Protein 3EDP (pdb70)

Secondary structure (DSSP, 8-state):
---HHHHHHHHHHHHHHTTSS-----HHHHHHHTT--HHHHHHHHHHHHHTTSEEEETTTEEEEPP---HHHHH-------SEEEEEEEEEE-HHHHHHHH--TTSEEEEEEEEEEETTEEEEEEEEEEGGGSTT--GGG---S-HHHHHTTSSS---EEEEEEEEEE--HHHHH----TT-EEEEEEEEEE-S----EEEEEEEE---SSEEEEE-/--HHHHHHHHHHHHHHTTSS-----HHHHHHHTT--HHHHHHHHHHHHHTTSEEEETTTEEEEPP---HHHHH------EEEEEEEEEE-HHHHHHHH--TTSEEEEEEEEEEETTEEEEEEEEEEGGGSTT--GGG---S-HHHHHTTSSS---EEEEEEEEEE--HHHHH----TT-EEEEEEEEEE-S----EEEEEEEE---SSEEEEE-

Sequence (431 aa):
KKPLFEVIASKIKDSINRDEYKTGPNETALQEIYSSSRTTIRRAVDLLVEEGLVVRKNGVGLYVQPKLTAQNILETGVKNLKKDIKDFYIRKAGKFYAEIFGKENELVYSIKFVQKSEHGATLDRLILPLGLYPDLQAKDFQIINIIELVNSGKYKLFEELEEQELQLILAGNEQIKNHLNENDPVFKLSSVFYAENDPIAIQYHYEDAESTKYVVDFNKPLFEVIASKIKDSINRDEYKTGPNETALQEIYSSSRTTIRRAVDLLVEEGLVVRKNGVGLYVQPKLTAQNILETGVLKKDIKDFYIRKAGKFYAEIFGKENELVYSIKFVQKSEHGATLDRLILPLGLYPDLQAKDFQIINIIELVNSGKYKLFELEQELQLILAGNEQIKNHLNENDPVFKLSSVFYAENDPIAIQYHYEDAESTKYVVDFN

Solvent-accessible surface area: 23423 Å² total

Nearest PDB structures (foldseek):
  3edp-assembly1_A  TM=1.002E+00  e=1.126E-38  Listeria innocua
  3edp-assembly1_B  TM=9.928E-01  e=7.568E-37  Listeria innocua
  2ra5-assembly1_A-2  TM=8.467E-01  e=2.515E-05  Streptomyces coelicolor A3(2)
  2nwi-assembly3_F  TM=6.248E-01  e=8.888E-04  Archaeoglobus fulgidus
  3ihu-assembly2_B  TM=7.494E-01  e=4.459E-02  Cupriavidus pinatubonensis JMP134

CATH classification: 1.10.10.10 (+1 more: 3.40.1410.10)

Structure (mmCIF, N/CA/C/O backbone):
data_3EDP
#
_entry.id   3EDP
#
_cell.length_a   50.345
_cell.length_b   66.620
_cell.length_c   100.751
_cell.angle_alpha   90.00
_cell.angle_beta   95.03
_cell.angle_gamma   90.00
#
_symmetry.space_group_name_H-M   'P 1 21 1'
#
loop_
_entity.id
_entity.type
_entity.pdbx_description
1 polymer 'Lin2111 protein'
2 non-polymer GLYCEROL
3 water water
#
loop_
_atom_site.group_PDB
_atom_site.id
_atom_site.type_symbol
_atom_site.label_atom_id
_atom_site.label_alt_id
_atom_site.label_comp_id
_atom_site.label_asym_id
_atom_site.label_entity_id
_atom_site.label_seq_id
_atom_site.pdbx_PDB_ins_code
_atom_site.Cartn_x
_atom_site.Cartn_y
_atom_site.Cartn_z
_atom_site.occupancy
_atom_site.B_iso_or_equiv
_atom_site.auth_seq_id
_atom_site.auth_comp_id
_atom_site.auth_asym_id
_atom_site.auth_atom_id
_atom_site.pdbx_PDB_model_num
ATOM 1 N N . LYS A 1 7 ? 44.735 30.902 -31.484 1.00 89.18 4 LYS A N 1
ATOM 2 C CA . LYS A 1 7 ? 44.593 29.551 -30.952 1.00 89.84 4 LYS A CA 1
ATOM 3 C C . LYS A 1 7 ? 43.943 29.564 -29.573 1.00 86.02 4 LYS A C 1
ATOM 4 O O . LYS A 1 7 ? 43.035 30.353 -29.306 1.00 89.98 4 LYS A O 1
ATOM 10 N N . LYS A 1 8 ? 44.406 28.669 -28.709 1.00 74.01 5 LYS A N 1
ATOM 11 C CA . LYS A 1 8 ? 44.034 28.684 -27.301 1.00 63.66 5 LYS A CA 1
ATOM 12 C C . LYS A 1 8 ? 44.723 29.894 -26.670 1.00 49.47 5 LYS A C 1
ATOM 13 O O . LYS A 1 8 ? 45.927 30.071 -26.832 1.00 38.88 5 LYS A O 1
ATOM 19 N N . PRO A 1 9 ? 43.962 30.753 -25.978 1.00 43.26 6 PRO A N 1
ATOM 20 C CA . PRO A 1 9 ? 44.589 31.944 -25.386 1.00 42.08 6 PRO A CA 1
ATOM 21 C C . PRO A 1 9 ? 45.669 31.578 -24.354 1.00 31.92 6 PRO A C 1
ATOM 22 O O . PRO A 1 9 ? 45.628 30.506 -23.748 1.00 37.62 6 PRO A O 1
ATOM 26 N N . LEU A 1 10 ? 46.625 32.479 -24.161 1.00 30.61 7 LEU A N 1
ATOM 27 C CA . LEU A 1 10 ? 47.794 32.206 -23.331 1.00 33.33 7 LEU A CA 1
ATOM 28 C C . LEU A 1 10 ? 47.476 31.867 -21.864 1.00 28.06 7 LEU A C 1
ATOM 29 O O . LEU A 1 10 ? 48.091 30.976 -21.278 1.00 30.45 7 LEU A O 1
ATOM 34 N N . PHE A 1 11 ? 46.524 32.568 -21.262 1.00 25.27 8 PHE A N 1
ATOM 35 C CA . PHE A 1 11 ? 46.189 32.247 -19.875 1.00 28.16 8 PHE A CA 1
ATOM 36 C C . PHE A 1 11 ? 45.712 30.796 -19.741 1.00 28.92 8 PHE A C 1
ATOM 37 O O . PHE A 1 11 ? 46.007 30.126 -18.749 1.00 29.48 8 PHE A O 1
ATOM 45 N N . GLU A 1 12 ? 45.003 30.301 -20.752 1.00 28.04 9 GLU A N 1
ATOM 46 C CA . GLU A 1 12 ? 44.537 28.914 -20.721 1.00 34.15 9 GLU A CA 1
ATOM 47 C C . GLU A 1 12 ? 45.694 27.937 -20.900 1.00 31.73 9 GLU A C 1
ATOM 48 O O . GLU A 1 12 ? 45.718 26.876 -20.274 1.00 37.43 9 GLU A O 1
ATOM 54 N N . VAL A 1 13 ? 46.646 28.291 -21.760 1.00 32.37 10 VAL A N 1
ATOM 55 C CA . VAL A 1 13 ? 47.833 27.457 -21.938 1.00 31.76 10 VAL A CA 1
ATOM 56 C C . VAL A 1 13 ? 48.578 27.350 -20.611 1.00 32.49 10 VAL A C 1
ATOM 57 O O . VAL A 1 13 ? 48.960 26.258 -20.180 1.00 36.04 10 VAL A O 1
ATOM 61 N N . ILE A 1 14 ? 48.751 28.490 -19.947 1.00 30.44 11 ILE A N 1
ATOM 62 C CA . ILE A 1 14 ? 49.445 28.523 -18.664 1.00 25.23 11 ILE A CA 1
ATOM 63 C C . ILE A 1 14 ? 48.673 27.800 -17.551 1.00 31.38 11 ILE A C 1
ATOM 64 O O . ILE A 1 14 ? 49.266 27.070 -16.763 1.00 28.71 11 ILE A O 1
ATOM 69 N N . ALA A 1 15 ? 47.354 27.971 -17.504 1.00 30.10 12 ALA A N 1
ATOM 70 C CA . ALA A 1 15 ? 46.546 27.220 -16.535 1.00 29.50 12 ALA A CA 1
ATOM 71 C C . ALA A 1 15 ? 46.740 25.706 -16.700 1.00 30.27 12 ALA A C 1
ATOM 72 O O . ALA A 1 15 ? 46.854 24.978 -15.717 1.00 34.43 12 ALA A O 1
ATOM 74 N N . SER A 1 16 ? 46.774 25.242 -17.947 1.00 33.11 13 SER A N 1
ATOM 75 C CA . SER A 1 16 ? 46.990 23.821 -18.237 1.00 42.38 13 SER A CA 1
ATOM 76 C C . SER A 1 16 ? 48.331 23.316 -17.707 1.00 40.08 13 SER A C 1
ATOM 77 O O . SER A 1 16 ? 48.430 22.193 -17.217 1.00 42.99 13 SER A O 1
ATOM 80 N N . LYS A 1 17 ? 49.362 24.148 -17.817 1.00 37.90 14 LYS A N 1
ATOM 81 C CA . LYS A 1 17 ? 50.691 23.779 -17.339 1.00 40.30 14 LYS A CA 1
ATOM 82 C C . LYS A 1 17 ? 50.737 23.722 -15.815 1.00 41.14 14 LYS A C 1
ATOM 83 O O . LYS A 1 17 ? 51.356 22.826 -15.237 1.00 40.59 14 LYS A O 1
ATOM 89 N N . ILE A 1 18 ? 50.074 24.669 -15.159 1.00 38.77 15 ILE A N 1
ATOM 90 C CA . ILE A 1 18 ? 49.988 24.628 -13.704 1.00 36.12 15 ILE A CA 1
ATOM 91 C C . ILE A 1 18 ? 49.196 23.399 -13.258 1.00 44.46 15 ILE A C 1
ATOM 92 O O . ILE A 1 18 ? 49.548 22.737 -12.281 1.00 42.87 15 ILE A O 1
ATOM 97 N N . LYS A 1 19 ? 48.127 23.101 -13.985 1.00 47.56 16 LYS A N 1
ATOM 98 C CA . LYS A 1 19 ? 47.322 21.918 -13.714 1.00 49.41 16 LYS A CA 1
ATOM 99 C C . LYS A 1 19 ? 48.188 20.658 -13.819 1.00 50.57 16 LYS A C 1
ATOM 100 O O . LYS A 1 19 ? 48.082 19.752 -12.994 1.00 44.70 16 LYS A O 1
ATOM 106 N N . ASP A 1 20 ? 49.048 20.610 -14.834 1.00 47.44 17 ASP A N 1
ATOM 107 C CA . ASP A 1 20 ? 49.971 19.489 -15.004 1.00 57.21 17 ASP A CA 1
ATOM 108 C C . ASP A 1 20 ? 50.860 19.324 -13.778 1.00 60.25 17 ASP A C 1
ATOM 109 O O . ASP A 1 20 ? 51.030 18.217 -13.267 1.00 59.87 17 ASP A O 1
ATOM 114 N N . SER A 1 21 ? 51.430 20.433 -13.318 1.00 56.66 18 SER A N 1
ATOM 115 C CA . SER A 1 21 ? 52.289 20.420 -12.142 1.00 55.53 18 SER A CA 1
ATOM 116 C C . SER A 1 21 ? 51.536 19.908 -10.922 1.00 57.78 18 SER A C 1
ATOM 117 O O . SER A 1 21 ? 52.080 19.153 -10.115 1.00 59.16 18 SER A O 1
ATOM 120 N N . ILE A 1 22 ? 50.283 20.326 -10.790 1.00 51.89 19 ILE A N 1
ATOM 121 C CA . ILE A 1 22 ? 49.443 19.873 -9.691 1.00 57.30 19 ILE A CA 1
ATOM 122 C C . ILE A 1 22 ? 49.206 18.369 -9.786 1.00 66.16 19 ILE A C 1
ATOM 123 O O . ILE A 1 22 ? 49.259 17.661 -8.783 1.00 63.14 19 ILE A O 1
ATOM 128 N N . ASN A 1 23 ? 48.964 17.885 -11.000 1.00 68.92 20 ASN A N 1
ATOM 129 C CA . ASN A 1 23 ? 48.706 16.467 -11.221 1.00 71.72 20 ASN A CA 1
ATOM 130 C C . ASN A 1 23 ? 49.901 15.576 -10.890 1.00 77.03 20 ASN A C 1
ATOM 131 O O . ASN A 1 23 ? 49.730 14.412 -10.527 1.00 79.82 20 ASN A O 1
ATOM 136 N N . ARG A 1 24 ? 51.106 16.126 -11.013 1.00 74.31 21 ARG A N 1
ATOM 137 C CA . ARG A 1 24 ? 52.326 15.369 -10.738 1.00 69.98 21 ARG A CA 1
ATOM 138 C C . ARG A 1 24 ? 52.862 15.661 -9.338 1.00 70.13 21 ARG A C 1
ATOM 139 O O . ARG A 1 24 ? 53.995 15.309 -9.007 1.00 72.21 21 ARG A O 1
ATOM 147 N N . ASP A 1 25 ? 52.039 16.319 -8.527 1.00 69.90 22 ASP A N 1
ATOM 148 C CA . ASP A 1 25 ? 52.378 16.611 -7.137 1.00 77.95 22 ASP A CA 1
ATOM 149 C C . ASP A 1 25 ? 53.620 17.483 -6.950 1.00 76.07 22 ASP A C 1
ATOM 150 O O . ASP A 1 25 ? 54.226 17.473 -5.877 1.00 76.33 22 ASP A O 1
ATOM 155 N N . GLU A 1 26 ? 54.001 18.233 -7.981 1.00 69.66 23 GLU A N 1
ATOM 156 C CA . GLU A 1 26 ? 55.064 19.222 -7.832 1.00 68.59 23 GLU A CA 1
ATOM 157 C C . GLU A 1 26 ? 54.580 20.283 -6.848 1.00 66.63 23 GLU A C 1
ATOM 158 O O . GLU A 1 26 ? 55.351 20.808 -6.043 1.00 68.20 23 GLU A O 1
ATOM 164 N N . TYR A 1 27 ? 53.291 20.594 -6.936 1.00 62.63 24 TYR A N 1
ATOM 165 C CA . TYR A 1 27 ? 52.617 21.428 -5.950 1.00 65.88 24 TYR A CA 1
ATOM 166 C C . TYR A 1 27 ? 51.543 20.580 -5.274 1.00 69.55 24 TYR A C 1
ATOM 167 O O . TYR A 1 27 ? 50.863 19.794 -5.939 1.00 64.91 24 TYR A O 1
ATOM 176 N N . LYS A 1 28 ? 51.377 20.738 -3.964 1.00 71.47 25 LYS A N 1
ATOM 177 C CA . LYS A 1 28 ? 50.326 20.008 -3.256 1.00 73.73 25 LYS A CA 1
ATOM 178 C C . LYS A 1 28 ? 49.982 20.583 -1.882 1.00 68.57 25 LYS A C 1
ATOM 179 O O . LYS A 1 28 ? 50.722 21.398 -1.327 1.00 61.96 25 LYS A O 1
ATOM 185 N N . THR A 1 29 ? 48.842 20.148 -1.351 1.00 68.60 26 THR A N 1
ATOM 186 C CA . THR A 1 29 ? 48.361 20.586 -0.046 1.00 64.55 26 THR A CA 1
ATOM 187 C C . THR A 1 29 ? 49.431 20.436 1.023 1.00 72.23 26 THR A C 1
ATOM 188 O O . THR A 1 29 ? 50.043 19.377 1.158 1.00 74.90 26 THR A O 1
ATOM 192 N N . GLY A 1 30 ? 49.648 21.503 1.787 1.00 76.92 27 GLY A N 1
ATOM 193 C CA . GLY A 1 30 ? 50.648 21.495 2.836 1.00 81.63 27 GLY A CA 1
ATOM 194 C C . GLY A 1 30 ? 52.049 21.656 2.282 1.00 86.00 27 GLY A C 1
ATOM 195 O O . GLY A 1 30 ? 53.005 21.829 3.037 1.00 87.83 27 GLY A O 1
ATOM 204 N N . PRO A 1 34 ? 54.259 28.139 -5.739 1.00 45.43 31 PRO A N 1
ATOM 205 C CA . PRO A 1 34 ? 54.769 29.478 -6.066 1.00 34.05 31 PRO A CA 1
ATOM 206 C C . PRO A 1 34 ? 53.636 30.484 -6.073 1.00 30.63 31 PRO A C 1
ATOM 207 O O . PRO A 1 34 ? 52.538 30.152 -6.521 1.00 33.07 31 PRO A O 1
ATOM 211 N N . ASN A 1 35 ? 53.872 31.689 -5.570 1.00 30.10 32 ASN A N 1
ATOM 212 C CA . ASN A 1 35 ? 52.810 32.682 -5.604 1.00 37.10 32 ASN A CA 1
ATOM 213 C C . ASN A 1 35 ? 52.647 33.241 -7.023 1.00 41.15 32 ASN A C 1
ATOM 214 O O . ASN A 1 35 ? 53.362 32.827 -7.954 1.00 32.64 32 ASN A O 1
ATOM 219 N N . GLU A 1 36 ? 51.718 34.175 -7.204 1.00 34.39 33 GLU A N 1
ATOM 220 C CA . GLU A 1 36 ? 51.442 34.666 -8.551 1.00 35.96 33 GLU A CA 1
ATOM 221 C C . GLU A 1 36 ? 52.638 35.402 -9.165 1.00 39.56 33 GLU A C 1
ATOM 222 O O . GLU A 1 36 ? 52.852 35.333 -10.375 1.00 30.05 33 GLU A O 1
ATOM 228 N N . THR A 1 37 ? 53.420 36.090 -8.336 1.00 32.02 34 THR A N 1
ATOM 229 C CA . THR A 1 37 ? 54.605 36.788 -8.836 1.00 28.27 34 THR A CA 1
ATOM 230 C C . THR A 1 37 ? 55.653 35.788 -9.349 1.00 29.67 34 THR A C 1
ATOM 231 O O . THR A 1 37 ? 56.232 35.968 -10.431 1.00 32.57 34 THR A O 1
ATOM 235 N N . ALA A 1 38 ? 55.881 34.726 -8.586 1.00 27.27 35 ALA A N 1
ATOM 236 C CA . ALA A 1 38 ? 56.835 33.700 -9.000 1.00 27.83 35 ALA A CA 1
ATOM 237 C C . ALA A 1 38 ? 56.363 33.041 -10.288 1.00 29.37 35 ALA A C 1
ATOM 238 O O . ALA A 1 38 ? 57.176 32.700 -11.153 1.00 33.66 35 ALA A O 1
ATOM 240 N N . LEU A 1 39 ? 55.047 32.882 -10.418 1.00 25.86 36 LEU A N 1
ATOM 241 C CA . LEU A 1 39 ? 54.446 32.327 -11.629 1.00 25.59 36 LEU A CA 1
ATOM 242 C C . LEU A 1 39 ? 54.726 33.210 -12.844 1.00 27.91 36 LEU A C 1
ATOM 243 O O . LEU A 1 39 ? 54.985 32.701 -13.933 1.00 24.14 36 LEU A O 1
ATOM 248 N N . GLN A 1 40 ? 54.684 34.527 -12.655 1.00 23.16 37 GLN A N 1
ATOM 249 C CA . GLN A 1 40 ? 55.031 35.460 -13.727 1.00 24.67 37 GLN A CA 1
ATOM 250 C C . GLN A 1 40 ? 56.443 35.191 -14.239 1.00 23.04 37 GLN A C 1
ATOM 251 O O . GLN A 1 40 ? 56.690 35.217 -15.441 1.00 28.69 37 GLN A O 1
ATOM 257 N N . GLU A 1 41 ? 57.358 34.924 -13.315 1.00 30.78 38 GLU A N 1
ATOM 258 C CA . GLU A 1 41 ? 58.749 34.647 -13.647 1.00 30.21 38 GLU A CA 1
ATOM 259 C C . GLU A 1 41 ? 58.905 33.278 -14.306 1.00 30.04 38 GLU A C 1
ATOM 260 O O . GLU A 1 41 ? 59.543 33.147 -15.347 1.00 32.72 38 GLU A O 1
ATOM 266 N N . ILE A 1 42 ? 58.326 32.259 -13.687 1.00 28.82 39 ILE A N 1
ATOM 267 C CA . ILE A 1 42 ? 58.411 30.894 -14.198 1.00 33.96 39 ILE A CA 1
ATOM 268 C C . ILE A 1 42 ? 57.901 30.794 -15.640 1.00 35.27 39 ILE A C 1
ATOM 269 O O . ILE A 1 42 ? 58.505 30.130 -16.489 1.00 33.19 39 ILE A O 1
ATOM 274 N N . TYR A 1 43 ? 56.791 31.469 -15.914 1.00 29.60 40 TYR A N 1
ATOM 275 C CA . TYR A 1 43 ? 56.149 31.374 -17.219 1.00 28.68 40 TYR A CA 1
ATOM 276 C C . TYR A 1 43 ? 56.408 32.587 -18.101 1.00 26.23 40 TYR A C 1
ATOM 277 O O . TYR A 1 43 ? 55.812 32.722 -19.167 1.00 27.93 40 TYR A O 1
ATOM 286 N N . SER A 1 44 ? 57.297 33.467 -17.649 1.00 27.25 41 SER A N 1
ATOM 287 C CA . SER A 1 44 ? 57.658 34.655 -18.420 1.00 28.23 41 SER A CA 1
ATOM 288 C C . SER A 1 44 ? 56.409 35.365 -18.943 1.00 32.04 41 SER A C 1
ATOM 289 O O . SER A 1 44 ? 56.335 35.734 -20.122 1.00 30.62 41 SER A O 1
ATOM 292 N N . SER A 1 45 ? 55.428 35.565 -18.065 1.00 26.03 42 SER A N 1
ATOM 293 C CA . SER A 1 45 ? 54.156 36.142 -18.500 1.00 28.34 42 SER A CA 1
ATOM 294 C C . SER A 1 45 ? 53.699 37.290 -17.605 1.00 26.33 42 SER A C 1
ATOM 295 O O . SER A 1 45 ? 54.250 37.506 -16.525 1.00 24.59 42 SER A O 1
ATOM 298 N N . SER A 1 46 ? 52.695 38.035 -18.058 1.00 26.24 43 SER A N 1
ATOM 299 C CA . SER A 1 46 ? 52.277 39.230 -17.334 1.00 31.44 43 SER A CA 1
ATOM 300 C C . SER A 1 46 ? 51.492 38.896 -16.070 1.00 28.08 43 SER A C 1
ATOM 301 O O . SER A 1 46 ? 51.008 37.772 -15.881 1.00 25.46 43 SER A O 1
ATOM 304 N N . ARG A 1 47 ? 51.356 39.901 -15.219 1.00 23.90 44 ARG A N 1
ATOM 305 C CA . ARG A 1 47 ? 50.537 39.805 -14.016 1.00 27.04 44 ARG A CA 1
ATOM 306 C C . ARG A 1 47 ? 49.096 39.449 -14.385 1.00 26.41 44 ARG A C 1
ATOM 307 O O . ARG A 1 47 ? 48.452 38.628 -13.727 1.00 28.79 44 ARG A O 1
ATOM 315 N N . THR A 1 48 ? 48.605 40.073 -15.451 1.00 24.44 45 THR A N 1
ATOM 316 C CA . THR A 1 48 ? 47.239 39.876 -15.944 1.00 27.40 45 THR A CA 1
ATOM 317 C C . THR A 1 48 ? 47.025 38.468 -16.487 1.00 25.16 45 THR A C 1
ATOM 318 O O . THR A 1 48 ? 45.994 37.844 -16.260 1.00 28.15 45 THR A O 1
ATOM 322 N N . THR A 1 49 ? 48.000 37.983 -17.239 1.00 25.57 46 THR A N 1
ATOM 323 C CA . THR A 1 49 ? 47.952 36.624 -17.752 1.00 24.31 46 THR A CA 1
ATOM 324 C C . THR A 1 49 ? 47.916 35.602 -16.607 1.00 30.01 46 THR A C 1
ATOM 325 O O . THR A 1 49 ? 47.094 34.682 -16.601 1.00 25.82 46 THR A O 1
ATOM 329 N N . ILE A 1 50 ? 48.796 35.777 -15.629 1.00 21.41 47 ILE A N 1
ATOM 330 C CA . ILE A 1 50 ? 48.854 34.854 -14.499 1.00 21.78 47 ILE A CA 1
ATOM 331 C C . ILE A 1 50 ? 47.559 34.921 -13.684 1.00 26.66 47 ILE A C 1
ATOM 332 O O . ILE A 1 50 ? 47.013 33.891 -13.270 1.00 22.48 47 ILE A O 1
ATOM 337 N N . ARG A 1 51 ? 47.047 36.131 -13.488 1.00 21.87 48 ARG A N 1
ATOM 338 C CA . ARG A 1 51 ? 45.824 36.295 -12.691 1.00 29.59 48 ARG A CA 1
ATOM 339 C C . ARG A 1 51 ? 44.653 35.572 -13.356 1.00 27.22 48 ARG A C 1
ATOM 340 O O . ARG A 1 51 ? 43.804 34.973 -12.686 1.00 24.73 48 ARG A O 1
ATOM 348 N N . ARG A 1 52 ? 44.628 35.608 -14.684 1.00 25.06 49 ARG A N 1
ATOM 349 C CA . ARG A 1 52 ? 43.591 34.919 -15.446 1.00 28.39 49 ARG A CA 1
ATOM 350 C C . ARG A 1 52 ? 43.745 33.399 -15.399 1.00 26.49 49 ARG A C 1
ATOM 351 O O . ARG A 1 52 ? 42.755 32.675 -15.325 1.00 25.62 49 ARG A O 1
ATOM 359 N N . ALA A 1 53 ? 44.983 32.923 -15.466 1.00 23.19 50 ALA A N 1
ATOM 360 C CA . ALA A 1 53 ? 45.250 31.496 -15.361 1.00 27.21 50 ALA A CA 1
ATOM 361 C C . ALA A 1 53 ? 44.777 30.985 -14.001 1.00 29.12 50 ALA A C 1
ATOM 362 O O . ALA A 1 53 ? 44.090 29.967 -13.916 1.00 32.08 50 ALA A O 1
ATOM 364 N N . VAL A 1 54 ? 45.150 31.703 -12.944 1.00 24.59 51 VAL A N 1
ATOM 365 C CA . VAL A 1 54 ? 44.782 31.318 -11.589 1.00 25.34 51 VAL A CA 1
ATOM 366 C C . VAL A 1 54 ? 43.256 31.370 -11.400 1.00 31.89 51 VAL A C 1
ATOM 367 O O . VAL A 1 54 ? 42.676 30.442 -10.840 1.00 32.56 51 VAL A O 1
ATOM 371 N N . ASP A 1 55 ? 42.611 32.438 -11.881 1.00 28.19 52 ASP A N 1
ATOM 372 C CA . ASP A 1 55 ? 41.143 32.534 -11.820 1.00 33.67 52 ASP A CA 1
ATOM 373 C C . ASP A 1 55 ? 40.514 31.265 -12.380 1.00 31.95 52 ASP A C 1
ATOM 374 O O . ASP A 1 55 ? 39.546 30.741 -11.838 1.00 28.96 52 ASP A O 1
ATOM 379 N N . LEU A 1 56 ? 41.065 30.795 -13.491 1.00 29.76 53 LEU A N 1
ATOM 380 C CA . LEU A 1 56 ? 40.601 29.574 -14.137 1.00 33.58 53 LEU A CA 1
ATOM 381 C C . LEU A 1 56 ? 40.792 28.364 -13.218 1.00 36.97 53 LEU A C 1
ATOM 382 O O . LEU A 1 56 ? 39.911 27.506 -13.111 1.00 34.82 53 LEU A O 1
ATOM 387 N N . LEU A 1 57 ? 41.947 28.289 -12.561 1.00 29.12 54 LEU A N 1
ATOM 388 C CA . LEU A 1 57 ? 42.222 27.184 -11.650 1.00 32.41 54 LEU A CA 1
ATOM 389 C C . LEU A 1 57 ? 41.313 27.237 -10.423 1.00 31.67 54 LEU A C 1
ATOM 390 O O . LEU A 1 57 ? 40.828 26.208 -9.952 1.00 33.92 54 LEU A O 1
ATOM 395 N N . VAL A 1 58 ? 41.080 28.443 -9.915 1.00 28.25 55 VAL A N 1
ATOM 396 C CA . VAL A 1 58 ? 40.189 28.627 -8.776 1.00 26.14 55 VAL A CA 1
ATOM 397 C C . VAL A 1 58 ? 38.764 28.190 -9.132 1.00 36.74 55 VAL A C 1
ATOM 398 O O . VAL A 1 58 ? 38.108 27.486 -8.360 1.00 39.39 55 VAL A O 1
ATOM 402 N N . GLU A 1 59 ? 38.304 28.603 -10.309 1.00 34.35 56 GLU A N 1
ATOM 403 C CA . GLU A 1 59 ? 36.972 28.266 -10.797 1.00 37.46 56 GLU A CA 1
ATOM 404 C C . GLU A 1 59 ? 36.813 26.756 -10.929 1.00 45.70 56 GLU A C 1
ATOM 405 O O . GLU A 1 59 ? 35.744 26.208 -10.651 1.00 41.02 56 GLU A O 1
ATOM 411 N N . GLU A 1 60 ? 37.887 26.089 -11.345 1.00 40.18 57 GLU A N 1
ATOM 412 C CA . GLU A 1 60 ? 37.892 24.639 -11.493 1.00 42.94 57 GLU A CA 1
ATOM 413 C C . GLU A 1 60 ? 38.048 23.930 -10.149 1.00 44.75 57 GLU A C 1
ATOM 414 O O . GLU A 1 60 ? 37.999 22.705 -10.082 1.00 43.47 57 GLU A O 1
ATOM 420 N N . GLY A 1 61 ? 38.241 24.705 -9.085 1.00 39.32 58 GLY A N 1
ATOM 421 C CA . GLY A 1 61 ? 38.393 24.154 -7.751 1.00 42.99 58 GLY A CA 1
ATOM 422 C C . GLY A 1 61 ? 39.719 23.445 -7.521 1.00 46.68 58 GLY A C 1
ATOM 423 O O . GLY A 1 61 ? 39.804 22.541 -6.700 1.00 35.78 58 GLY A O 1
ATOM 424 N N . LEU A 1 62 ? 40.758 23.857 -8.242 1.00 42.45 59 LEU A N 1
ATOM 425 C CA . LEU A 1 62 ? 42.062 23.214 -8.134 1.00 40.52 59 LEU A CA 1
ATOM 426 C C . LEU A 1 62 ? 43.023 23.965 -7.217 1.00 38.50 59 LEU A C 1
ATOM 427 O O . LEU A 1 62 ? 43.950 23.376 -6.674 1.00 38.73 59 LEU A O 1
ATOM 432 N N . VAL A 1 63 ? 42.805 25.267 -7.055 1.00 31.34 60 VAL A N 1
ATOM 433 C CA . VAL A 1 63 ? 43.638 26.076 -6.181 1.00 30.50 60 VAL A CA 1
ATOM 434 C C . VAL A 1 63 ? 42.778 27.117 -5.491 1.00 25.09 60 VAL A C 1
ATOM 435 O O . VAL A 1 63 ? 41.647 27.380 -5.895 1.00 29.25 60 VAL A O 1
ATOM 439 N N . VAL A 1 64 ? 43.326 27.727 -4.456 1.00 31.56 61 VAL A N 1
ATOM 440 C CA . VAL A 1 64 ? 42.620 28.780 -3.750 1.00 35.73 61 VAL A CA 1
ATOM 441 C C . VAL A 1 64 ? 43.622 29.866 -3.384 1.00 31.86 61 VAL A C 1
ATOM 442 O O . VAL A 1 64 ? 44.789 29.580 -3.105 1.00 34.56 61 VAL A O 1
ATOM 446 N N . ARG A 1 65 ? 43.179 31.115 -3.422 1.00 31.51 62 ARG A N 1
ATOM 447 C CA . ARG A 1 65 ? 44.041 32.228 -3.057 1.00 40.95 62 ARG A CA 1
ATOM 448 C C . ARG A 1 65 ? 43.975 32.492 -1.561 1.00 50.10 62 ARG A C 1
ATOM 449 O O . ARG A 1 65 ? 42.919 32.356 -0.947 1.00 42.15 62 ARG A O 1
ATOM 457 N N . LYS A 1 66 ? 45.102 32.871 -0.973 1.00 64.11 63 LYS A N 1
ATOM 458 C CA . LYS A 1 66 ? 45.063 33.481 0.346 1.00 78.18 63 LYS A CA 1
ATOM 459 C C . LYS A 1 66 ? 45.191 34.980 0.147 1.00 89.51 63 LYS A C 1
ATOM 460 O O . LYS A 1 66 ? 46.249 35.467 -0.241 1.00 89.91 63 LYS A O 1
ATOM 466 N N . ASN A 1 67 ? 44.104 35.698 0.404 1.00 103.23 64 ASN A N 1
ATOM 467 C CA . ASN A 1 67 ? 44.071 37.150 0.263 1.00 117.38 64 ASN A CA 1
ATOM 468 C C . ASN A 1 67 ? 45.462 37.779 0.276 1.00 117.39 64 ASN A C 1
ATOM 469 O O . ASN A 1 67 ? 46.019 38.060 1.338 1.00 116.76 64 ASN A O 1
ATOM 474 N N . GLY A 1 68 ? 46.017 37.987 -0.914 1.00 117.26 65 GLY A N 1
ATOM 475 C CA . GLY A 1 68 ? 47.352 38.537 -1.053 1.00 113.70 65 GLY A CA 1
ATOM 476 C C . GLY A 1 68 ? 48.440 37.515 -0.781 1.00 106.55 65 GLY A C 1
ATOM 477 O O . GLY A 1 68 ? 49.286 37.255 -1.639 1.00 103.96 65 GLY A O 1
ATOM 478 N N . VAL A 1 69 ? 48.407 36.935 0.418 1.00 98.70 66 VAL A N 1
ATOM 479 C CA . VAL A 1 69 ? 49.409 35.966 0.864 1.00 92.65 66 VAL A CA 1
ATOM 480 C C . VAL A 1 69 ? 50.006 35.113 -0.259 1.00 83.56 66 VAL A C 1
ATOM 481 O O . VAL A 1 69 ? 51.169 35.289 -0.617 1.00 83.37 66 VAL A O 1
ATOM 485 N N . GLY A 1 70 ? 49.216 34.192 -0.810 1.00 74.01 67 GLY A N 1
ATOM 486 C CA . GLY A 1 70 ? 49.711 33.303 -1.850 1.00 56.70 67 GLY A CA 1
ATOM 487 C C . GLY A 1 70 ? 48.680 32.377 -2.475 1.00 39.79 67 GLY A C 1
ATOM 488 O O . GLY A 1 70 ? 47.534 32.756 -2.694 1.00 42.84 67 GLY A O 1
ATOM 489 N N . LEU A 1 71 ? 49.103 31.151 -2.758 1.00 33.22 68 LEU A N 1
ATOM 490 C CA . LEU A 1 71 ? 48.291 30.185 -3.485 1.00 40.71 68 LEU A CA 1
ATOM 491 C C . LEU A 1 71 ? 48.428 28.815 -2.834 1.00 42.96 68 LEU A C 1
ATOM 492 O O . LEU A 1 71 ? 49.540 28.336 -2.614 1.00 41.79 68 LEU A O 1
ATOM 497 N N . TYR A 1 72 ? 47.294 28.179 -2.565 1.00 43.25 69 TYR A N 1
ATOM 498 C CA . TYR A 1 72 ? 47.273 26.826 -2.028 1.00 40.44 69 TYR A CA 1
ATOM 499 C C . TYR A 1 72 ? 46.616 25.884 -3.024 1.00 44.92 69 TYR A C 1
ATOM 500 O O . TYR A 1 72 ? 45.641 26.243 -3.696 1.00 40.93 69 TYR A O 1
ATOM 509 N N . VAL A 1 73 ? 47.165 24.682 -3.136 1.00 41.03 70 VAL A N 1
ATOM 510 C CA . VAL A 1 73 ? 46.549 23.652 -3.953 1.00 41.16 70 VAL A CA 1
ATOM 511 C C . VAL A 1 73 ? 45.448 22.984 -3.137 1.00 44.93 70 VAL A C 1
ATOM 512 O O . VAL A 1 73 ? 45.621 22.717 -1.947 1.00 44.43 70 VAL A O 1
ATOM 516 N N . GLN A 1 74 ? 44.307 22.741 -3.768 1.00 39.24 71 GLN A N 1
ATOM 517 C CA . GLN A 1 74 ? 43.206 22.070 -3.096 1.00 38.50 71 GLN A CA 1
ATOM 518 C C . GLN A 1 74 ? 43.540 20.588 -2.940 1.00 40.58 71 GLN A C 1
ATOM 519 O O . GLN A 1 74 ? 44.025 19.960 -3.880 1.00 37.94 71 GLN A O 1
ATOM 525 N N . PRO A 1 75 ? 43.293 20.026 -1.743 1.00 39.50 72 PRO A N 1
ATOM 526 C CA . PRO A 1 75 ? 43.536 18.591 -1.547 1.00 36.44 72 PRO A CA 1
ATOM 527 C C . PRO A 1 75 ? 42.692 17.748 -2.504 1.00 40.67 72 PRO A C 1
ATOM 528 O O . PRO A 1 75 ? 41.614 18.167 -2.934 1.00 36.46 72 PRO A O 1
ATOM 532 N N . LYS A 1 76 ? 43.191 16.567 -2.843 1.00 47.26 73 LYS A N 1
ATOM 533 C CA . LYS A 1 76 ? 42.493 15.670 -3.755 1.00 48.35 73 LYS A CA 1
ATOM 534 C C . LYS A 1 76 ? 42.142 14.355 -3.073 1.00 47.56 73 LYS A C 1
ATOM 535 O O . LYS A 1 76 ? 42.999 13.709 -2.471 1.00 46.47 73 LYS A O 1
ATOM 541 N N . LEU A 1 77 ? 40.880 13.958 -3.169 1.00 44.35 74 LEU A N 1
ATOM 542 C CA . LEU A 1 77 ? 40.460 12.683 -2.607 1.00 47.31 74 LEU A CA 1
ATOM 543 C C . LEU A 1 77 ? 40.695 11.557 -3.608 1.00 46.51 74 LEU A C 1
ATOM 544 O O . LEU A 1 77 ? 39.751 10.919 -4.087 1.00 43.41 74 LEU A O 1
ATOM 549 N N . THR A 1 78 ? 41.961 11.319 -3.928 1.00 48.22 75 THR A N 1
ATOM 550 C CA . THR A 1 78 ? 42.316 10.212 -4.807 1.00 48.27 75 THR A CA 1
ATOM 551 C C . THR A 1 78 ? 42.149 8.916 -4.036 1.00 46.16 75 THR A C 1
ATOM 552 O O . THR A 1 78 ? 41.909 8.930 -2.828 1.00 40.49 75 THR A O 1
ATOM 556 N N . ALA A 1 79 ? 42.278 7.795 -4.731 1.00 41.26 76 ALA A N 1
ATOM 557 C CA . ALA A 1 79 ? 42.147 6.496 -4.093 1.00 49.16 76 ALA A CA 1
ATOM 558 C C . ALA A 1 79 ? 43.228 6.347 -3.038 1.00 45.98 76 ALA A C 1
ATOM 559 O O . ALA A 1 79 ? 42.994 5.794 -1.960 1.00 48.24 76 ALA A O 1
ATOM 561 N N . GLN A 1 80 ? 44.412 6.860 -3.348 1.00 34.08 77 GLN A N 1
ATOM 562 C CA . GLN A 1 80 ? 45.543 6.748 -2.434 1.00 38.54 77 GLN A CA 1
ATOM 563 C C . GLN A 1 80 ? 45.320 7.557 -1.156 1.00 34.07 77 GLN A C 1
ATOM 564 O O . GLN A 1 80 ? 45.566 7.072 -0.050 1.00 35.53 77 GLN A O 1
ATOM 570 N N . ASN A 1 81 ? 44.874 8.797 -1.314 1.00 35.56 78 ASN A N 1
ATOM 571 C CA . ASN A 1 81 ? 44.646 9.662 -0.166 1.00 39.98 78 ASN A CA 1
ATOM 572 C C . ASN A 1 81 ? 43.549 9.118 0.742 1.00 34.81 78 ASN A C 1
ATOM 573 O O . ASN A 1 81 ? 43.664 9.174 1.966 1.00 39.01 78 ASN A O 1
ATOM 578 N N . ILE A 1 82 ? 42.499 8.575 0.140 1.00 36.75 79 ILE A N 1
ATOM 579 C CA . ILE A 1 82 ? 41.412 7.993 0.914 1.00 39.45 79 ILE A CA 1
ATOM 580 C C . ILE A 1 82 ? 41.934 6.831 1.742 1.00 38.71 79 ILE A C 1
ATOM 581 O O . ILE A 1 82 ? 41.653 6.733 2.943 1.00 35.93 79 ILE A O 1
ATOM 586 N N . LEU A 1 83 ? 42.717 5.970 1.101 1.00 38.04 80 LEU A N 1
ATOM 587 C CA . LEU A 1 83 ? 43.370 4.860 1.791 1.00 44.79 80 LEU A CA 1
ATOM 588 C C . LEU A 1 83 ? 44.219 5.366 2.959 1.00 45.18 80 LEU A C 1
ATOM 589 O O . LEU A 1 83 ? 44.208 4.786 4.038 1.00 39.94 80 LEU A O 1
ATOM 594 N N . GLU A 1 84 ? 44.955 6.451 2.732 1.00 47.52 81 GLU A N 1
ATOM 595 C CA . GLU A 1 84 ? 45.793 7.055 3.768 1.00 47.09 81 GLU A CA 1
ATOM 596 C C . GLU A 1 84 ? 44.978 7.637 4.928 1.00 40.04 81 GLU A C 1
ATOM 597 O O . GLU A 1 84 ? 45.378 7.540 6.091 1.00 34.05 81 GLU A O 1
ATOM 611 N N . THR A 1 86 ? 41.692 6.992 5.865 1.00 33.85 83 THR A N 1
ATOM 612 C CA . THR A 1 86 ? 40.661 6.186 6.499 1.00 28.27 83 THR A CA 1
ATOM 613 C C . THR A 1 86 ? 41.052 4.718 6.575 1.00 33.38 83 THR A C 1
ATOM 614 O O . THR A 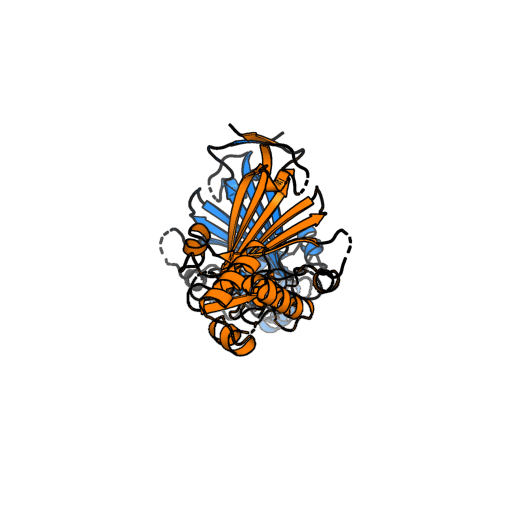1 86 ? 40.417 3.944 7.277 1.00 32.96 83 THR A O 1
ATOM 618 N N . GLY A 1 87 ? 42.088 4.336 5.832 1.00 35.66 84 GLY A N 1
ATOM 619 C CA . GLY A 1 87 ? 42.541 2.954 5.806 1.00 37.04 84 GLY A CA 1
ATOM 620 C C . GLY A 1 87 ? 41.704 2.071 4.890 1.00 44.12 84 GLY A C 1
ATOM 621 O O . GLY A 1 87 ? 41.833 0.846 4.901 1.00 47.29 84 GLY A O 1
ATOM 622 N N . VAL A 1 88 ? 40.842 2.695 4.095 1.00 39.69 85 VAL A N 1
ATOM 623 C CA . VAL A 1 88 ? 39.899 1.958 3.253 1.00 51.45 85 VAL A CA 1
ATOM 624 C C . VAL A 1 88 ? 40.252 1.991 1.763 1.00 50.20 85 VAL A C 1
ATOM 625 O O . VAL A 1 88 ? 40.558 3.048 1.209 1.00 51.96 85 VAL A O 1
ATOM 637 N N . LYS A 1 90 ? 39.660 0.851 -2.525 1.00 98.04 87 LYS A N 1
ATOM 638 C CA . LYS A 1 90 ? 38.629 0.853 -3.563 1.00 104.45 87 LYS A CA 1
ATOM 639 C C . LYS A 1 90 ? 37.694 2.053 -3.440 1.00 104.43 87 LYS A C 1
ATOM 640 O O . LYS A 1 90 ? 36.517 1.974 -3.791 1.00 103.22 87 LYS A O 1
ATOM 646 N N . ASN A 1 96 ? 29.998 -1.897 6.156 1.00 132.08 93 ASN A N 1
ATOM 647 C CA . ASN A 1 96 ? 30.718 -0.652 6.392 1.00 130.95 93 ASN A CA 1
ATOM 648 C C . ASN A 1 96 ? 31.282 -0.572 7.807 1.00 126.93 93 ASN A C 1
ATOM 649 O O . ASN A 1 96 ? 32.247 -1.260 8.139 1.00 128.62 93 ASN A O 1
ATOM 654 N N . LEU A 1 97 ? 30.667 0.266 8.637 1.00 121.79 94 LEU A N 1
ATOM 655 C CA . LEU A 1 97 ? 31.160 0.523 9.988 1.00 116.67 94 LEU A CA 1
ATOM 656 C C . LEU A 1 97 ? 32.543 1.167 9.944 1.00 110.17 94 LEU A C 1
ATOM 657 O O . LEU A 1 97 ? 33.317 1.085 10.899 1.00 107.73 94 LEU A O 1
ATOM 662 N N . LYS A 1 98 ? 32.840 1.804 8.816 1.00 103.62 95 LYS A N 1
ATOM 663 C CA . LYS A 1 98 ? 34.066 2.568 8.649 1.00 93.16 95 LYS A CA 1
ATOM 664 C C . LYS A 1 98 ? 33.702 4.006 8.310 1.00 81.11 95 LYS A C 1
ATOM 665 O O . LYS A 1 98 ? 32.522 4.358 8.260 1.00 80.43 95 LYS A O 1
ATOM 671 N N . LYS A 1 99 ? 34.712 4.835 8.076 1.00 65.84 96 LYS A N 1
ATOM 672 C CA . LYS A 1 99 ? 34.477 6.244 7.791 1.00 55.68 96 LYS A CA 1
ATOM 673 C C . LYS A 1 99 ? 34.621 6.542 6.305 1.00 55.97 96 LYS A C 1
ATOM 674 O O . LYS A 1 99 ? 35.591 6.133 5.670 1.00 65.05 96 LYS A O 1
ATOM 680 N N . ASP A 1 100 ? 33.639 7.254 5.762 1.00 49.65 97 ASP A N 1
ATOM 681 C CA . ASP A 1 100 ? 33.568 7.538 4.334 1.00 57.61 97 ASP A CA 1
ATOM 682 C C . ASP A 1 100 ? 33.624 9.044 4.087 1.00 60.35 97 ASP A C 1
ATOM 683 O O . ASP A 1 100 ? 32.673 9.766 4.399 1.00 57.31 97 ASP A O 1
ATOM 688 N N . ILE A 1 101 ? 34.739 9.515 3.531 1.00 49.28 98 ILE A N 1
ATOM 689 C CA . ILE A 1 101 ? 34.922 10.947 3.293 1.00 40.75 98 ILE A CA 1
ATOM 690 C C . ILE A 1 101 ? 34.064 11.451 2.134 1.00 44.47 98 ILE A C 1
ATOM 691 O O . ILE A 1 101 ? 34.079 10.890 1.042 1.00 46.50 98 ILE A O 1
ATOM 696 N N . LYS A 1 102 ? 33.308 12.512 2.384 1.00 42.92 99 LYS A N 1
ATOM 697 C CA . LYS A 1 102 ? 32.429 13.079 1.375 1.00 44.11 99 LYS A CA 1
ATOM 698 C C . LYS A 1 102 ? 33.045 14.325 0.752 1.00 44.97 99 LYS A C 1
ATOM 699 O O . LYS A 1 102 ? 32.834 14.613 -0.418 1.00 52.30 99 LYS A O 1
ATOM 705 N N . ASP A 1 103 ? 33.790 15.068 1.556 1.00 37.20 100 ASP A N 1
ATOM 706 C CA . ASP A 1 103 ? 34.286 16.377 1.171 1.00 41.33 100 ASP A CA 1
ATOM 707 C C . ASP A 1 103 ? 35.563 16.688 1.934 1.00 39.85 100 ASP A C 1
ATOM 708 O O . ASP A 1 103 ? 35.664 16.413 3.138 1.00 29.72 100 ASP A O 1
ATOM 713 N N . PHE A 1 104 ? 36.527 17.274 1.231 1.00 32.70 101 PHE A N 1
ATOM 714 C CA . PHE A 1 104 ? 37.745 17.769 1.852 1.00 34.29 101 PHE A CA 1
ATOM 715 C C . PHE A 1 104 ? 38.252 18.931 1.005 1.00 39.19 101 PHE A C 1
ATOM 716 O O . PHE A 1 104 ? 38.707 18.735 -0.119 1.00 38.20 101 PHE A O 1
ATOM 724 N N . TYR A 1 105 ? 38.152 20.147 1.526 1.00 31.17 102 TYR A N 1
ATOM 725 C CA . TYR A 1 105 ? 38.617 21.297 0.762 1.00 28.34 102 TYR A CA 1
ATOM 726 C C . TYR A 1 105 ? 38.987 22.485 1.643 1.00 31.60 102 TYR A C 1
ATOM 727 O O . TYR A 1 105 ? 38.720 22.496 2.849 1.00 30.94 102 TYR A O 1
ATOM 736 N N . ILE A 1 106 ? 39.626 23.470 1.020 1.00 31.67 103 ILE A N 1
ATOM 737 C CA . ILE A 1 106 ? 39.996 24.710 1.679 1.00 26.03 103 ILE A CA 1
ATOM 738 C C . ILE A 1 106 ? 39.029 25.806 1.256 1.00 34.02 103 ILE A C 1
ATOM 739 O O . ILE A 1 106 ? 38.627 25.876 0.093 1.00 34.70 103 ILE A O 1
ATOM 744 N N . ARG A 1 107 ? 38.671 26.666 2.200 1.00 34.84 104 ARG A N 1
ATOM 745 C CA . ARG A 1 107 ? 37.723 27.742 1.962 1.00 33.79 104 ARG A CA 1
ATOM 746 C C . ARG A 1 107 ? 38.039 28.874 2.934 1.00 41.22 104 ARG A C 1
ATOM 747 O O . ARG A 1 107 ? 38.758 28.677 3.914 1.00 40.81 104 ARG A O 1
ATOM 755 N N . LYS A 1 108 ? 37.488 30.054 2.678 1.00 44.42 105 LYS A N 1
ATOM 756 C CA . LYS A 1 108 ? 37.606 31.147 3.633 1.00 40.50 105 LYS A CA 1
ATOM 757 C C . LYS A 1 108 ? 36.830 30.809 4.895 1.00 40.87 105 LYS A C 1
ATOM 758 O O . LYS A 1 108 ? 35.855 30.057 4.855 1.00 39.92 105 LYS A O 1
ATOM 764 N N . ALA A 1 109 ? 37.274 31.356 6.020 1.00 41.51 106 ALA A N 1
ATOM 765 C CA . ALA A 1 109 ? 36.623 31.100 7.292 1.00 39.29 106 ALA A CA 1
ATOM 766 C C . ALA A 1 109 ? 35.205 31.657 7.283 1.00 40.98 106 ALA A C 1
ATOM 767 O O . ALA A 1 109 ? 34.276 31.006 7.756 1.00 41.39 106 ALA A O 1
ATOM 769 N N . GLY A 1 110 ? 35.048 32.861 6.740 1.00 45.65 107 GLY A N 1
ATOM 770 C CA . GLY A 1 110 ? 33.776 33.564 6.800 1.00 48.81 107 GLY A CA 1
ATOM 771 C C . GLY A 1 110 ? 33.517 34.118 8.194 1.00 53.78 107 GLY A C 1
ATOM 772 O O . GLY A 1 110 ? 34.246 33.805 9.137 1.00 46.84 107 GLY A O 1
ATOM 773 N N . LYS A 1 111 ? 32.472 34.928 8.326 1.00 53.76 108 LYS A N 1
ATOM 774 C CA . LYS A 1 111 ? 32.156 35.598 9.589 1.00 56.58 108 LYS A CA 1
ATOM 775 C C . LYS A 1 111 ? 31.968 34.659 10.776 1.00 51.45 108 LYS A C 1
ATOM 776 O O . LYS A 1 111 ? 32.520 34.889 11.849 1.00 44.62 108 LYS A O 1
ATOM 782 N N . PHE A 1 112 ? 31.176 33.611 10.581 1.00 48.94 109 PHE A N 1
ATOM 783 C CA . PHE A 1 112 ? 30.806 32.721 11.672 1.00 48.83 109 PHE A CA 1
ATOM 784 C C . PHE A 1 112 ? 32.004 32.009 12.297 1.00 52.34 109 PHE A C 1
ATOM 785 O O . PHE A 1 112 ? 32.147 31.992 13.516 1.00 54.55 109 PHE A O 1
ATOM 793 N N . TYR A 1 113 ? 32.864 31.428 11.466 1.00 53.21 110 TYR A N 1
ATOM 794 C CA . TYR A 1 113 ? 34.043 30.723 11.968 1.00 47.99 110 TYR A CA 1
ATOM 795 C C . TYR A 1 113 ? 35.145 31.677 12.419 1.00 47.53 110 TYR A C 1
ATOM 796 O O . TYR A 1 113 ? 35.843 31.400 13.391 1.00 49.51 110 TYR A O 1
ATOM 805 N N . ALA A 1 114 ? 35.308 32.789 11.705 1.00 45.99 111 ALA A N 1
ATOM 806 C CA . ALA A 1 114 ? 36.301 33.793 12.071 1.00 49.39 111 ALA A CA 1
ATOM 807 C C . ALA A 1 114 ? 36.068 34.272 13.498 1.00 55.11 111 ALA A C 1
ATOM 808 O O . ALA A 1 114 ? 37.012 34.494 14.253 1.00 59.32 111 ALA A O 1
ATOM 810 N N . GLU A 1 115 ? 34.800 34.424 13.860 1.00 50.97 112 GLU A N 1
ATOM 811 C CA . GLU A 1 115 ? 34.431 34.884 15.190 1.00 56.77 112 GLU A CA 1
ATOM 812 C C . GLU A 1 115 ? 34.725 33.826 16.257 1.00 55.08 112 GLU A C 1
ATOM 813 O O . GLU A 1 115 ? 35.177 34.153 17.356 1.00 47.02 112 GLU A O 1
ATOM 819 N N . ILE A 1 116 ? 34.473 32.561 15.928 1.00 44.75 113 ILE A N 1
ATOM 820 C CA . ILE A 1 1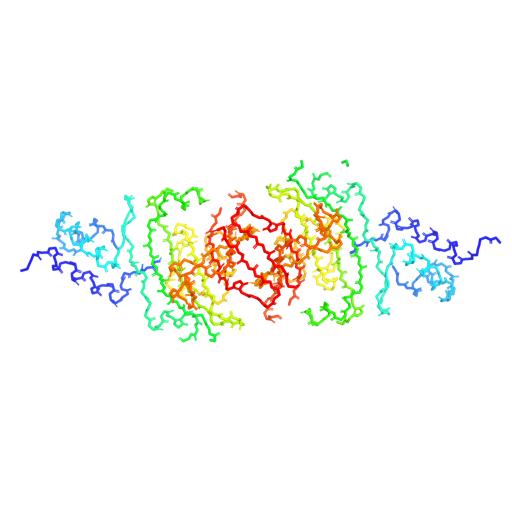16 ? 34.770 31.465 16.846 1.00 44.71 113 ILE A CA 1
ATOM 821 C C . ILE A 1 116 ? 36.270 31.275 17.069 1.00 45.15 113 ILE A C 1
ATOM 822 O O . ILE A 1 116 ? 36.719 31.121 18.202 1.00 48.52 113 ILE A O 1
ATOM 827 N N . PHE A 1 117 ? 37.043 31.280 15.989 1.00 42.73 114 PHE A N 1
ATOM 828 C CA . PHE A 1 117 ? 38.487 31.087 16.087 1.00 38.21 114 PHE A CA 1
ATOM 829 C C . PHE A 1 117 ? 39.192 32.372 16.478 1.00 46.04 114 PHE A C 1
ATOM 830 O O . PHE A 1 117 ? 40.372 32.362 16.825 1.00 53.80 114 PHE A O 1
ATOM 838 N N . GLY A 1 118 ? 38.466 33.482 16.416 1.00 46.78 115 GLY A N 1
ATOM 839 C CA . GLY A 1 118 ? 39.075 34.785 16.600 1.00 40.49 115 GLY A CA 1
ATOM 840 C C . GLY A 1 118 ? 40.125 35.027 15.534 1.00 51.71 115 GLY A C 1
ATOM 841 O O . GLY A 1 118 ? 41.244 35.432 15.841 1.00 54.04 115 GLY A O 1
ATOM 850 N N . LYS A 1 120 ? 40.733 36.130 11.006 1.00 53.68 117 LYS A N 1
ATOM 851 C CA . LYS A 1 120 ? 40.214 36.988 9.944 1.00 62.66 117 LYS A CA 1
ATOM 852 C C . LYS A 1 120 ? 39.313 36.210 8.989 1.00 60.83 117 LYS A C 1
ATOM 853 O O . LYS A 1 120 ? 39.650 35.105 8.561 1.00 58.94 117 LYS A O 1
ATOM 859 N N . GLU A 1 121 ? 38.171 36.805 8.656 1.00 60.39 118 GLU A N 1
ATOM 860 C CA . GLU A 1 121 ? 37.141 36.158 7.843 1.00 61.19 118 GLU A CA 1
ATOM 861 C C . GLU A 1 121 ? 37.650 35.622 6.502 1.00 52.52 118 GLU A C 1
ATOM 862 O O . GLU A 1 121 ? 37.085 34.677 5.950 1.00 50.50 118 GLU A O 1
ATOM 868 N N . ASN A 1 122 ? 38.722 36.220 5.994 1.00 50.74 119 ASN A N 1
ATOM 869 C CA . ASN A 1 122 ? 39.276 35.851 4.695 1.00 54.71 119 ASN A CA 1
ATOM 870 C C . ASN A 1 122 ? 40.414 34.840 4.794 1.00 51.13 119 ASN A C 1
ATOM 871 O O . ASN A 1 122 ? 40.936 34.376 3.782 1.00 55.35 119 ASN A O 1
ATOM 876 N N . GLU A 1 123 ? 40.806 34.505 6.015 1.00 50.23 120 GLU A N 1
ATOM 877 C CA . GLU A 1 123 ? 41.833 33.494 6.221 1.00 51.65 120 GLU A CA 1
ATOM 878 C C . GLU A 1 123 ? 41.241 32.104 6.006 1.00 44.96 120 GLU A C 1
ATOM 879 O O . GLU A 1 123 ? 40.030 31.917 6.096 1.00 41.09 120 GLU A O 1
ATOM 885 N N . LEU A 1 124 ? 42.095 31.134 5.706 1.00 37.09 121 LEU A N 1
ATOM 886 C CA . LEU A 1 124 ? 41.623 29.847 5.223 1.00 38.14 121 LEU A CA 1
ATOM 887 C C . LEU A 1 124 ? 41.483 28.784 6.308 1.00 38.74 121 LEU A C 1
ATOM 888 O O . LEU A 1 124 ? 42.219 28.784 7.295 1.00 35.68 121 LEU A O 1
ATOM 893 N N . VAL A 1 125 ? 40.538 27.872 6.095 1.00 34.90 122 VAL A N 1
ATOM 894 C CA . VAL A 1 125 ? 40.348 26.711 6.948 1.00 31.06 122 VAL A CA 1
ATOM 895 C C . VAL A 1 125 ? 40.127 25.482 6.078 1.00 30.05 122 VAL A C 1
ATOM 896 O O . VAL A 1 125 ? 39.625 25.587 4.961 1.00 31.49 122 VAL A O 1
ATOM 900 N N . TYR A 1 126 ? 40.519 24.319 6.588 1.00 31.99 123 TYR A N 1
ATOM 901 C CA . TYR A 1 126 ? 40.152 23.060 5.967 1.00 28.81 123 TYR A CA 1
ATOM 902 C C . TYR A 1 126 ? 38.753 22.692 6.414 1.00 29.31 123 TYR A C 1
ATOM 903 O O . TYR A 1 126 ? 38.386 22.881 7.578 1.00 32.02 123 TYR A O 1
ATOM 912 N N . SER A 1 127 ? 37.977 22.153 5.490 1.00 29.93 124 SER A N 1
ATOM 913 C CA . SER A 1 127 ? 36.651 21.663 5.801 1.00 34.96 124 SER A CA 1
ATOM 914 C C . SER A 1 127 ? 36.605 20.204 5.404 1.00 32.63 124 SER A C 1
ATOM 915 O O . SER A 1 127 ? 36.852 19.859 4.248 1.00 28.96 124 SER A O 1
ATOM 918 N N . ILE A 1 128 ? 36.322 19.346 6.374 1.00 26.34 125 ILE A N 1
ATOM 919 C CA . ILE A 1 128 ? 36.250 17.918 6.124 1.00 31.84 125 ILE A CA 1
ATOM 920 C C . ILE A 1 128 ? 34.862 17.428 6.486 1.00 37.22 125 ILE A C 1
ATOM 921 O O . ILE A 1 128 ? 34.323 17.777 7.535 1.00 30.11 125 ILE A O 1
ATOM 926 N N . LYS A 1 129 ? 34.272 16.638 5.604 1.00 34.88 126 LYS A N 1
ATOM 927 C CA . LYS A 1 129 ? 32.988 16.035 5.893 1.00 36.23 126 LYS A CA 1
ATOM 928 C C . LYS A 1 129 ? 33.101 14.528 5.734 1.00 38.42 126 LYS A C 1
ATOM 929 O O . LYS A 1 129 ? 33.594 14.042 4.711 1.00 34.92 126 LYS A O 1
ATOM 935 N N . PHE A 1 130 ? 32.664 13.788 6.748 1.00 28.59 127 PHE A N 1
ATOM 936 C CA . PHE A 1 130 ? 32.598 12.333 6.634 1.00 28.91 127 PHE A CA 1
ATOM 937 C C . PHE A 1 130 ? 31.355 11.704 7.263 1.00 31.83 127 PHE A C 1
ATOM 938 O O . PHE A 1 130 ? 30.680 12.305 8.096 1.00 30.90 127 PHE A O 1
ATOM 946 N N . VAL A 1 131 ? 31.067 10.483 6.834 1.00 29.62 128 VAL A N 1
ATOM 947 C CA . VAL A 1 131 ? 29.853 9.781 7.206 1.00 32.43 128 VAL A CA 1
ATOM 948 C C . VAL A 1 131 ? 30.249 8.409 7.722 1.00 43.36 128 VAL A C 1
ATOM 949 O O . VAL A 1 131 ? 31.266 7.846 7.314 1.00 47.58 128 VAL A O 1
ATOM 953 N N . GLN A 1 132 ? 29.449 7.875 8.629 1.00 45.35 129 GLN A N 1
ATOM 954 C CA . GLN A 1 132 ? 29.786 6.633 9.297 1.00 47.22 129 GLN A CA 1
ATOM 955 C C . GLN A 1 132 ? 28.497 5.874 9.568 1.00 53.16 129 GLN A C 1
ATOM 956 O O . GLN A 1 132 ? 27.544 6.444 10.098 1.00 42.89 129 GLN A O 1
ATOM 962 N N . LYS A 1 133 ? 28.453 4.600 9.193 1.00 57.34 130 LYS A N 1
ATOM 963 C CA . LYS A 1 133 ? 27.296 3.767 9.515 1.00 69.28 130 LYS A CA 1
ATOM 964 C C . LYS A 1 133 ? 27.341 3.369 10.988 1.00 81.66 130 LYS A C 1
ATOM 965 O O . LYS A 1 133 ? 28.393 2.991 11.501 1.00 84.04 130 LYS A O 1
ATOM 971 N N . SER A 1 134 ? 26.204 3.470 11.670 1.00 93.48 131 SER A N 1
ATOM 972 C CA . SER A 1 134 ? 26.144 3.156 13.095 1.00 101.33 131 SER A CA 1
ATOM 973 C C . SER A 1 134 ? 24.921 2.315 13.447 1.00 105.65 131 SER A C 1
ATOM 974 O O . SER A 1 134 ? 24.284 1.723 12.572 1.00 101.60 131 SER A O 1
ATOM 977 N N . GLU A 1 135 ? 24.602 2.269 14.737 1.00 112.59 132 GLU A N 1
ATOM 978 C CA . GLU A 1 135 ? 23.468 1.495 15.227 1.00 119.73 132 GLU A CA 1
ATOM 979 C C . GLU A 1 135 ? 22.141 2.061 14.728 1.00 120.83 132 GLU A C 1
ATOM 980 O O . GLU A 1 135 ? 21.362 1.360 14.083 1.00 120.78 132 GLU A O 1
ATOM 986 N N . HIS A 1 136 ? 21.894 3.332 15.028 1.00 122.17 133 HIS A N 1
ATOM 987 C CA . HIS A 1 136 ? 20.647 3.980 14.637 1.00 124.54 133 HIS A CA 1
ATOM 988 C C . HIS A 1 136 ? 20.815 4.774 13.344 1.00 110.79 133 HIS A C 1
ATOM 989 O O . HIS A 1 136 ? 20.336 5.903 13.223 1.00 107.66 133 HIS A O 1
ATOM 996 N N . GLY A 1 137 ? 21.505 4.173 12.380 1.00 98.53 134 GLY A N 1
ATOM 997 C CA . GLY A 1 137 ? 21.679 4.781 11.074 1.00 83.35 134 GLY A CA 1
ATOM 998 C C . GLY A 1 137 ? 22.982 5.539 10.899 1.00 65.34 134 GLY A C 1
ATOM 999 O O . GLY A 1 137 ? 23.848 5.543 11.774 1.00 61.11 134 GLY A O 1
ATOM 1000 N N . ALA A 1 138 ? 23.113 6.195 9.755 1.00 54.06 135 ALA A N 1
ATOM 1001 C CA . ALA A 1 138 ? 24.329 6.916 9.422 1.00 50.09 135 ALA A CA 1
ATOM 1002 C C . ALA A 1 138 ? 24.477 8.206 10.229 1.00 45.36 135 ALA A C 1
ATOM 1003 O O . ALA A 1 138 ? 23.511 8.934 10.465 1.00 40.44 135 ALA A O 1
ATOM 1005 N N . THR A 1 139 ? 25.700 8.474 10.660 1.00 39.86 136 THR A N 1
ATOM 1006 C CA . THR A 1 139 ? 26.017 9.733 11.302 1.00 35.98 136 THR A CA 1
ATOM 1007 C C . THR A 1 139 ? 26.847 10.588 10.356 1.00 38.97 136 THR A C 1
ATOM 1008 O O . THR A 1 139 ? 27.462 10.085 9.411 1.00 40.36 136 THR A O 1
ATOM 1012 N N . LEU A 1 140 ? 26.867 11.885 10.619 1.00 32.32 137 LEU A N 1
ATOM 1013 C CA . LEU A 1 140 ? 27.578 12.816 9.763 1.00 33.56 137 LEU A CA 1
ATOM 1014 C C . LEU A 1 140 ? 28.473 13.703 10.615 1.00 31.28 137 LEU A C 1
ATOM 1015 O O . LEU A 1 140 ? 28.035 14.259 11.623 1.00 31.62 137 LEU A O 1
ATOM 1020 N N . ASP A 1 141 ? 29.731 13.823 10.217 1.00 32.29 138 ASP A N 1
ATOM 1021 C CA . ASP A 1 141 ? 30.665 14.681 10.929 1.00 32.91 138 ASP A CA 1
ATOM 1022 C C . ASP A 1 141 ? 31.204 15.762 10.024 1.00 32.87 138 ASP A C 1
ATOM 1023 O O . ASP A 1 141 ? 31.490 15.520 8.853 1.00 31.03 138 ASP A O 1
ATOM 1028 N N . ARG A 1 142 ? 31.331 16.962 10.574 1.00 27.73 139 ARG A N 1
ATOM 1029 C CA . ARG A 1 142 ? 32.013 18.037 9.879 1.00 31.77 139 ARG A CA 1
ATOM 1030 C C . ARG A 1 142 ? 33.091 18.617 10.790 1.00 36.73 139 ARG A C 1
ATOM 1031 O O . ARG A 1 142 ? 32.833 18.937 11.955 1.00 27.70 139 ARG A O 1
ATOM 1039 N N . LEU A 1 143 ? 34.301 18.715 10.249 1.00 23.82 140 LEU A N 1
ATOM 1040 C CA . LEU A 1 143 ? 35.465 19.242 10.955 1.00 24.88 140 LEU A CA 1
ATOM 1041 C C . LEU A 1 143 ? 35.985 20.497 10.265 1.00 31.75 140 LEU A C 1
ATOM 1042 O O . LEU A 1 143 ? 36.065 20.562 9.029 1.00 30.00 140 LEU A O 1
ATOM 1047 N N . ILE A 1 144 ? 36.354 21.481 11.070 1.00 25.14 141 ILE A N 1
ATOM 1048 C CA . ILE A 1 144 ? 36.947 22.709 10.574 1.00 27.24 141 ILE A CA 1
ATOM 1049 C C . ILE A 1 144 ? 38.299 22.917 11.261 1.00 24.93 141 ILE A C 1
ATOM 1050 O O . ILE A 1 144 ? 38.371 22.987 12.486 1.00 29.58 141 ILE A O 1
ATOM 1055 N N . LEU A 1 145 ? 39.363 22.994 10.467 1.00 25.87 142 LEU A N 1
ATOM 1056 C CA . LEU A 1 145 ? 40.726 23.184 10.971 1.00 25.43 142 LEU A CA 1
ATOM 1057 C C . LEU A 1 145 ? 41.388 24.343 10.233 1.00 29.76 142 LEU A C 1
ATOM 1058 O O . LEU A 1 145 ? 41.617 24.255 9.038 1.00 31.61 142 LEU A O 1
ATOM 1063 N N . PRO A 1 146 ? 41.703 25.436 10.942 1.00 35.34 143 PRO A N 1
ATOM 1064 C CA . PRO A 1 146 ? 42.366 26.567 10.277 1.00 34.30 143 PRO A CA 1
ATOM 1065 C C . PRO A 1 146 ? 43.737 26.182 9.723 1.00 31.85 143 PRO A C 1
ATOM 1066 O O . PRO A 1 146 ? 44.529 25.518 10.396 1.00 33.25 143 PRO A O 1
ATOM 1070 N N . LEU A 1 147 ? 43.992 26.599 8.487 1.00 27.48 144 LEU A N 1
ATOM 1071 C CA . LEU A 1 147 ? 45.243 26.333 7.797 1.00 35.43 144 LEU A CA 1
ATOM 1072 C C . LEU A 1 147 ? 46.452 26.751 8.610 1.00 35.25 144 LEU A C 1
ATOM 1073 O O . LEU A 1 147 ? 47.413 25.997 8.724 1.00 37.60 144 LEU A O 1
ATOM 1078 N N . GLY A 1 148 ? 46.397 27.960 9.161 1.00 31.00 145 GLY A N 1
ATOM 1079 C CA . GLY A 1 148 ? 47.494 28.508 9.946 1.00 34.39 145 GLY A CA 1
ATOM 1080 C C . GLY A 1 148 ? 47.813 27.741 11.219 1.00 37.20 145 GLY A C 1
ATOM 1081 O O . GLY A 1 148 ? 48.846 27.966 11.841 1.00 36.14 145 GLY A O 1
ATOM 1082 N N . LEU A 1 149 ? 46.921 26.839 11.613 1.00 31.70 146 LEU A N 1
ATOM 1083 C CA . LEU A 1 149 ? 47.111 26.047 12.820 1.00 29.15 146 LEU A CA 1
ATOM 1084 C C . LEU A 1 149 ? 47.548 24.624 12.466 1.00 34.37 146 LEU A C 1
ATOM 1085 O O . LEU A 1 149 ? 48.069 23.897 13.310 1.00 38.31 146 LEU A O 1
ATOM 1090 N N . TYR A 1 150 ? 47.305 24.224 11.219 1.00 29.64 147 TYR A N 1
ATOM 1091 C CA . TYR A 1 150 ? 47.755 22.923 10.716 1.00 32.48 147 TYR A CA 1
ATOM 1092 C C . TYR A 1 150 ? 48.573 23.081 9.420 1.00 33.22 147 TYR A C 1
ATOM 1093 O O . TYR A 1 150 ? 48.347 22.363 8.442 1.00 34.28 147 TYR A O 1
ATOM 1102 N N . PRO A 1 151 ? 49.546 24.013 9.427 1.00 33.68 148 PRO A N 1
ATOM 1103 C CA . PRO A 1 151 ? 50.294 24.436 8.232 1.00 46.00 148 PRO A CA 1
ATOM 1104 C C . PRO A 1 151 ? 51.059 23.317 7.526 1.00 50.33 148 PRO A C 1
ATOM 1105 O O . PRO A 1 151 ? 51.183 23.351 6.306 1.00 62.10 148 PRO A O 1
ATOM 1109 N N . ASP A 1 152 ? 51.561 22.343 8.276 1.00 53.82 149 ASP A N 1
ATOM 1110 C CA . ASP A 1 152 ? 52.498 21.373 7.714 1.00 63.89 149 ASP A CA 1
ATOM 1111 C C . ASP A 1 152 ? 51.863 20.062 7.251 1.00 58.77 149 ASP A C 1
ATOM 1112 O O . ASP A 1 152 ? 52.543 19.201 6.691 1.00 60.68 149 ASP A O 1
ATOM 1117 N N . LEU A 1 153 ? 50.565 19.911 7.479 1.00 48.26 150 LEU A N 1
ATOM 1118 C CA . LEU A 1 153 ? 49.877 18.685 7.100 1.00 44.03 150 LEU A CA 1
ATOM 1119 C C . LEU A 1 153 ? 49.652 18.595 5.591 1.00 45.74 150 LEU A C 1
ATOM 1120 O O . LEU A 1 153 ? 49.121 19.519 4.983 1.00 49.64 150 LEU A O 1
ATOM 1125 N N . GLN A 1 154 ? 50.059 17.482 4.992 1.00 39.90 151 GLN A N 1
ATOM 1126 C CA . GLN A 1 154 ? 49.653 17.167 3.625 1.00 41.41 151 GLN A CA 1
ATOM 1127 C C . GLN A 1 154 ? 48.346 16.378 3.678 1.00 39.82 151 GLN A C 1
ATOM 1128 O O . GLN A 1 154 ? 47.895 16.002 4.763 1.00 37.61 151 GLN A O 1
ATOM 1134 N N . ALA A 1 155 ? 47.743 16.131 2.516 1.00 31.41 152 ALA A N 1
ATOM 1135 C CA . ALA A 1 155 ? 46.463 15.430 2.435 1.00 43.40 152 ALA A CA 1
ATOM 1136 C C . ALA A 1 155 ? 46.448 14.115 3.221 1.00 46.82 152 ALA A C 1
ATOM 1137 O O . ALA A 1 155 ? 45.515 13.848 3.978 1.00 47.68 152 ALA A O 1
ATOM 1139 N N . LYS A 1 156 ? 47.487 13.306 3.036 1.00 41.56 153 LYS A N 1
ATOM 1140 C CA . LYS A 1 156 ? 47.575 11.996 3.671 1.00 44.97 153 LYS A CA 1
ATOM 1141 C C . LYS A 1 156 ? 47.736 12.062 5.195 1.00 49.61 153 LYS A C 1
ATOM 1142 O O . LYS A 1 156 ? 47.620 11.046 5.878 1.00 49.17 153 LYS A O 1
ATOM 1148 N N . ASP A 1 157 ? 48.020 13.250 5.722 1.00 37.49 154 ASP A N 1
ATOM 1149 C CA . ASP A 1 157 ? 48.184 13.417 7.158 1.00 41.20 154 ASP A CA 1
ATOM 1150 C C . ASP A 1 157 ? 46.851 13.613 7.866 1.00 39.90 154 ASP A C 1
ATOM 1151 O O . ASP A 1 157 ? 46.772 13.494 9.083 1.00 39.92 154 ASP A O 1
ATOM 1156 N N . PHE A 1 158 ? 45.807 13.918 7.103 1.00 30.85 155 PHE A N 1
ATOM 1157 C CA . PHE A 1 158 ? 44.499 14.151 7.703 1.00 34.69 155 PHE A CA 1
ATOM 1158 C C . PHE A 1 158 ? 43.777 12.834 7.968 1.00 39.21 155 PHE A C 1
ATOM 1159 O O . PHE A 1 158 ? 42.675 12.586 7.460 1.00 38.41 155 PHE A O 1
ATOM 1167 N N . GLN A 1 159 ? 44.419 11.980 8.760 1.00 31.04 156 GLN A N 1
ATOM 1168 C CA . GLN A 1 159 ? 43.818 10.709 9.144 1.00 32.81 156 GLN A CA 1
ATOM 1169 C C . GLN A 1 159 ? 42.639 10.978 10.063 1.00 32.23 156 GLN A C 1
ATOM 1170 O O . GLN A 1 159 ? 42.757 11.748 11.018 1.00 37.36 156 GLN A O 1
ATOM 1176 N N . ILE A 1 160 ? 41.496 10.369 9.767 1.00 34.69 157 ILE A N 1
ATOM 1177 C CA . ILE A 1 160 ? 40.301 10.615 10.573 1.00 37.04 157 ILE A CA 1
ATOM 1178 C C . ILE A 1 160 ? 39.846 9.410 11.391 1.00 27.09 157 ILE A C 1
ATOM 1179 O O . ILE A 1 160 ? 38.703 9.358 11.827 1.00 32.17 157 ILE A O 1
ATOM 1184 N N . ILE A 1 161 ? 40.739 8.446 11.588 1.00 28.71 158 ILE A N 1
ATOM 1185 C CA . ILE A 1 161 ? 40.459 7.292 12.438 1.00 28.86 158 ILE A CA 1
ATOM 1186 C C . ILE A 1 161 ? 40.217 7.772 13.879 1.00 33.11 158 ILE A C 1
ATOM 1187 O O . ILE A 1 161 ? 39.275 7.347 14.539 1.00 31.49 158 ILE A O 1
ATOM 1192 N N . ASN A 1 162 ? 41.072 8.676 14.344 1.00 31.15 159 ASN A N 1
ATOM 1193 C CA . ASN A 1 162 ? 40.990 9.211 15.697 1.00 28.65 159 ASN A CA 1
ATOM 1194 C C . ASN A 1 162 ? 41.028 10.737 15.659 1.00 32.31 159 ASN A C 1
ATOM 1195 O O . ASN A 1 162 ? 42.076 11.341 15.393 1.00 26.33 159 ASN A O 1
ATOM 1200 N N . ILE A 1 163 ? 39.883 11.357 15.935 1.00 25.96 160 ILE A N 1
ATOM 1201 C CA . ILE A 1 163 ? 39.748 12.802 15.797 1.00 23.32 160 ILE A CA 1
ATOM 1202 C C . ILE A 1 163 ? 40.636 13.572 16.778 1.00 32.93 160 ILE A C 1
ATOM 1203 O O . ILE A 1 163 ? 41.160 14.639 16.448 1.00 27.59 160 ILE A O 1
ATOM 1208 N N . ILE A 1 164 ? 40.797 13.036 17.985 1.00 31.26 161 ILE A N 1
ATOM 1209 C CA . ILE A 1 164 ? 41.624 13.689 18.989 1.00 26.09 161 ILE A CA 1
ATOM 1210 C C . ILE A 1 164 ? 43.063 13.690 18.509 1.00 29.83 161 ILE A C 1
ATOM 1211 O O . ILE A 1 164 ? 43.767 14.705 18.592 1.00 29.40 161 ILE A O 1
ATOM 1216 N N . GLU A 1 165 ? 43.501 12.553 17.983 1.00 25.56 162 GLU A N 1
ATOM 1217 C CA . GLU A 1 165 ? 44.842 12.489 17.416 1.00 24.82 162 GLU A CA 1
ATOM 1218 C C . GLU A 1 165 ? 45.002 13.531 16.306 1.00 24.76 162 GLU A C 1
ATOM 1219 O O . GLU A 1 165 ? 45.985 14.269 16.275 1.00 31.14 162 GLU A O 1
ATOM 1225 N N . LEU A 1 166 ? 44.016 13.620 15.417 1.00 24.48 163 LEU A N 1
ATOM 1226 C CA . LEU A 1 166 ? 44.093 14.565 14.299 1.00 21.52 163 LEU A CA 1
ATOM 1227 C C . LEU A 1 166 ? 44.151 16.014 14.801 1.00 29.28 163 LEU A C 1
ATOM 1228 O O . LEU A 1 166 ? 44.969 16.814 14.340 1.00 29.74 163 LEU A O 1
ATOM 1233 N N . VAL A 1 167 ? 43.280 16.345 15.751 1.00 27.06 164 VAL A N 1
ATOM 1234 C CA . VAL A 1 167 ? 43.221 17.704 16.286 1.00 33.38 164 VAL A CA 1
ATOM 1235 C C . VAL A 1 167 ? 44.516 18.067 17.011 1.00 31.62 164 VAL A C 1
ATOM 1236 O O . VAL A 1 167 ? 44.928 19.225 17.047 1.00 30.64 164 VAL A O 1
ATOM 1240 N N . ASN A 1 168 ? 45.165 17.053 17.561 1.00 26.65 165 ASN A N 1
ATOM 1241 C CA . ASN A 1 168 ? 46.399 17.239 18.307 1.00 35.61 165 ASN A CA 1
ATOM 1242 C C . ASN A 1 168 ? 47.625 17.318 17.400 1.00 36.88 165 ASN A C 1
ATOM 1243 O O . ASN A 1 168 ? 48.738 17.546 17.867 1.00 39.68 165 ASN A O 1
ATOM 1248 N N . SER A 1 169 ? 47.422 17.133 16.100 1.00 33.92 166 SER A N 1
ATOM 1249 C CA . SER A 1 169 ? 48.544 16.914 15.190 1.00 31.16 166 SER A CA 1
ATOM 1250 C C . SER A 1 169 ? 49.095 18.181 14.511 1.00 33.95 166 SER A C 1
ATOM 1251 O O . SER A 1 169 ? 50.030 18.107 13.717 1.00 28.90 166 SER A O 1
ATOM 1254 N N . GLY A 1 170 ? 48.514 19.337 14.805 1.00 36.50 167 GLY A N 1
ATOM 1255 C CA . GLY A 1 170 ? 48.965 20.573 14.189 1.00 32.67 167 GLY A CA 1
ATOM 1256 C C . GLY A 1 170 ? 49.977 21.331 15.037 1.00 38.18 167 GLY A C 1
ATOM 1257 O O . GLY A 1 170 ? 50.740 20.740 15.802 1.00 31.12 167 GLY A O 1
ATOM 1258 N N . LYS A 1 171 ? 49.976 22.652 14.892 1.00 35.16 168 LYS A N 1
ATOM 1259 C CA . LYS A 1 171 ? 50.913 23.534 15.587 1.00 34.94 168 LYS A CA 1
ATOM 1260 C C . LYS A 1 171 ? 50.816 23.449 17.117 1.00 39.36 168 LYS A C 1
ATOM 1261 O O . LYS A 1 171 ? 51.829 23.436 17.806 1.00 36.17 168 LYS A O 1
ATOM 1267 N N . TYR A 1 172 ? 49.593 23.391 17.639 1.00 31.23 169 TYR A N 1
ATOM 1268 C CA . TYR A 1 172 ? 49.364 23.444 19.075 1.00 34.33 169 TYR A CA 1
ATOM 1269 C C . TYR A 1 172 ? 48.853 22.126 19.633 1.00 37.38 169 TYR A C 1
ATOM 1270 O O . TYR A 1 172 ? 48.300 21.304 18.914 1.00 39.84 169 TYR A O 1
ATOM 1279 N N . LYS A 1 173 ? 49.043 21.936 20.931 1.00 38.46 170 LYS A N 1
ATOM 1280 C CA . LYS A 1 173 ? 48.600 20.720 21.600 1.00 41.83 170 LYS A CA 1
ATOM 1281 C C . LYS A 1 173 ? 47.168 20.908 22.099 1.00 32.45 170 LYS A C 1
ATOM 1282 O O . LYS A 1 173 ? 46.787 22.001 22.522 1.00 30.19 170 LYS A O 1
ATOM 1288 N N . LEU A 1 174 ? 46.361 19.860 22.003 1.00 33.12 171 LEU A N 1
ATOM 1289 C CA . LEU A 1 174 ? 45.013 19.893 22.552 1.00 33.12 171 LEU A CA 1
ATOM 1290 C C . LEU A 1 174 ? 45.096 20.019 24.071 1.00 32.04 171 LEU A C 1
ATOM 1291 O O . LEU A 1 174 ? 45.868 19.311 24.711 1.00 29.51 171 LEU A O 1
ATOM 1296 N N . PHE A 1 175 ? 44.301 20.915 24.644 1.00 27.92 172 PHE A N 1
ATOM 1297 C CA . PHE A 1 175 ? 44.317 21.130 26.092 1.00 31.42 172 PHE A CA 1
ATOM 1298 C C . PHE A 1 175 ? 42.937 20.982 26.725 1.00 26.89 172 PHE A C 1
ATOM 1299 O O . PHE A 1 175 ? 42.805 20.434 27.816 1.00 32.91 172 PHE A O 1
ATOM 1307 N N . GLU A 1 176 ? 41.909 21.464 26.027 1.00 29.38 173 GLU A N 1
ATOM 1308 C CA A GLU A 1 176 ? 40.551 21.515 26.563 0.47 32.67 173 GLU A CA 1
ATOM 1309 C CA B GLU A 1 176 ? 40.560 21.421 26.565 0.53 31.48 173 GLU A CA 1
ATOM 1310 C C . GLU A 1 176 ? 39.501 21.261 25.482 1.00 27.68 173 GLU A C 1
ATOM 1311 O O . GLU A 1 176 ? 39.708 21.604 24.316 1.00 28.27 173 GLU A O 1
ATOM 1322 N N . LEU A 1 177 ? 38.373 20.696 25.886 1.00 23.07 174 LEU A N 1
ATOM 1323 C CA . LEU A 1 177 ? 37.255 20.431 25.003 1.00 26.24 174 LEU A CA 1
ATOM 1324 C C . LEU A 1 177 ? 35.973 21.063 25.558 1.00 37.57 174 LEU A C 1
ATOM 1325 O O . LEU A 1 177 ? 35.600 20.818 26.710 1.00 35.96 174 LEU A O 1
ATOM 1330 N N . GLU A 1 178 ? 35.314 21.887 24.747 1.00 32.09 175 GLU A N 1
ATOM 1331 C CA A GLU A 1 178 ? 34.022 22.438 25.136 0.59 32.84 175 GLU A CA 1
ATOM 1332 C CA B GLU A 1 178 ? 34.023 22.495 25.094 0.41 33.30 175 GLU A CA 1
ATOM 1333 C C . GLU A 1 178 ? 32.935 21.967 24.168 1.00 27.56 175 GLU A C 1
ATOM 1334 O O . GLU A 1 178 ? 33.060 22.083 22.953 1.00 28.45 175 GLU A O 1
ATOM 1345 N N . GLN A 1 179 ? 31.864 21.413 24.721 1.00 26.40 176 GLN A N 1
ATOM 1346 C CA . GLN A 1 179 ? 30.818 20.828 23.890 1.00 29.12 176 GLN A CA 1
ATOM 1347 C C . GLN A 1 179 ? 29.443 21.450 24.110 1.00 28.66 176 GLN A C 1
ATOM 1348 O O . GLN A 1 179 ? 29.140 21.939 25.190 1.00 29.16 176 GLN A O 1
ATOM 1354 N N . GLU A 1 180 ? 28.631 21.448 23.061 1.00 25.54 177 GLU A N 1
ATOM 1355 C CA . GLU A 1 180 ? 27.264 21.945 23.128 1.00 34.90 177 GLU A CA 1
ATOM 1356 C C . GLU A 1 180 ? 26.355 20.848 22.570 1.00 38.71 177 GLU A C 1
ATOM 1357 O O . GLU A 1 180 ? 26.723 20.159 21.611 1.00 28.97 177 GLU A O 1
ATOM 1363 N N . LEU A 1 181 ? 25.191 20.670 23.190 1.00 37.90 178 LEU A N 1
ATOM 1364 C CA . LEU A 1 181 ? 24.267 19.584 22.849 1.00 41.50 178 LEU A CA 1
ATOM 1365 C C . LEU A 1 181 ? 22.921 20.161 22.425 1.00 41.88 178 LEU A C 1
ATOM 1366 O O . LEU A 1 181 ? 22.277 20.849 23.213 1.00 41.79 178 LEU A O 1
ATOM 1371 N N . GLN A 1 182 ? 22.490 19.877 21.195 1.00 36.72 179 GLN A N 1
ATOM 1372 C CA . GLN A 1 182 ? 21.222 20.406 20.691 1.00 33.88 179 GLN A CA 1
ATOM 1373 C C . GLN A 1 182 ? 20.376 19.357 19.995 1.00 37.69 179 GLN A C 1
ATOM 1374 O O . GLN A 1 182 ? 20.887 18.343 19.512 1.00 35.92 179 GLN A O 1
ATOM 1380 N N . LEU A 1 183 ? 19.078 19.636 19.930 1.00 34.32 180 LEU A N 1
ATOM 1381 C CA . LEU A 1 183 ? 18.163 18.951 19.026 1.00 32.93 180 LEU A CA 1
ATOM 1382 C C . LEU A 1 183 ? 17.824 19.920 17.910 1.00 35.88 180 LEU A C 1
ATOM 1383 O O . LEU A 1 183 ? 17.439 21.056 18.180 1.00 41.53 180 LEU A O 1
ATOM 1388 N N . ILE A 1 184 ? 17.973 19.487 16.662 1.00 34.34 181 ILE A N 1
ATOM 1389 C CA . ILE A 1 184 ? 17.609 20.327 15.527 1.00 35.86 181 ILE A CA 1
ATOM 1390 C C . ILE A 1 184 ? 16.737 19.566 14.539 1.00 40.98 181 ILE A C 1
ATOM 1391 O O . ILE A 1 184 ? 16.561 18.346 14.644 1.00 34.87 181 ILE A O 1
ATOM 1396 N N . LEU A 1 185 ? 16.185 20.309 13.587 1.00 48.53 182 LEU A N 1
ATOM 1397 C CA . LEU A 1 185 ? 15.449 19.730 12.476 1.00 53.25 182 LEU A CA 1
ATOM 1398 C C . LEU A 1 185 ? 16.456 19.326 11.412 1.00 48.92 182 LEU A C 1
ATOM 1399 O O . LEU A 1 185 ? 17.434 20.035 11.180 1.00 46.33 182 LEU A O 1
ATOM 1404 N N . ALA A 1 186 ? 16.225 18.183 10.777 1.00 39.35 183 ALA A N 1
ATOM 1405 C CA . ALA A 1 186 ? 17.099 17.733 9.701 1.00 50.42 183 ALA A CA 1
ATOM 1406 C C . ALA A 1 1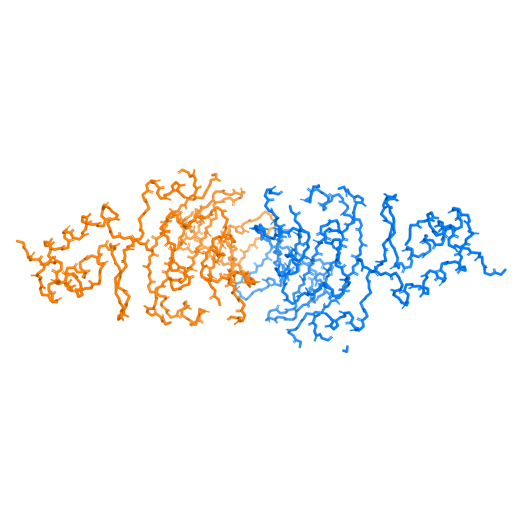86 ? 17.084 18.721 8.536 1.00 57.23 183 ALA A C 1
ATOM 1407 O O . ALA A 1 186 ? 16.021 19.098 8.040 1.00 57.92 183 ALA A O 1
ATOM 1409 N N . GLY A 1 187 ? 18.272 19.150 8.122 1.00 57.62 184 GLY A N 1
ATOM 1410 C CA . GLY A 1 187 ? 18.426 20.006 6.959 1.00 57.08 184 GLY A CA 1
ATOM 1411 C C . GLY A 1 187 ? 18.900 19.199 5.764 1.00 61.64 184 GLY A C 1
ATOM 1412 O O . GLY A 1 187 ? 18.934 17.970 5.814 1.00 61.90 184 GLY A O 1
ATOM 1413 N N . ASN A 1 188 ? 19.274 19.884 4.689 1.00 67.45 185 ASN A N 1
ATOM 1414 C CA . ASN A 1 188 ? 19.678 19.203 3.461 1.00 73.83 185 ASN A CA 1
ATOM 1415 C C . ASN A 1 188 ? 20.842 18.238 3.670 1.00 65.56 185 ASN A C 1
ATOM 1416 O O . ASN A 1 188 ? 20.831 17.116 3.154 1.00 57.44 185 ASN A O 1
ATOM 1421 N N . GLU A 1 189 ? 21.839 18.682 4.433 1.00 60.30 186 GLU A N 1
ATOM 1422 C CA . GLU A 1 189 ? 23.001 17.860 4.756 1.00 59.15 186 GLU A CA 1
ATOM 1423 C C . GLU A 1 189 ? 22.578 16.523 5.350 1.00 56.06 186 GLU A C 1
ATOM 1424 O O . GLU A 1 189 ? 23.021 15.460 4.909 1.00 48.27 186 GLU A O 1
ATOM 1430 N N . GLN A 1 190 ? 21.719 16.592 6.362 1.00 57.10 187 GLN A N 1
ATOM 1431 C CA . GLN A 1 190 ? 21.235 15.402 7.050 1.00 55.83 187 GLN A CA 1
ATOM 1432 C C . GLN A 1 190 ? 20.337 14.562 6.141 1.00 57.86 187 GLN A C 1
ATOM 1433 O O . GLN A 1 190 ? 20.412 13.334 6.142 1.00 59.71 187 GLN A O 1
ATOM 1439 N N . ILE A 1 191 ? 19.492 15.227 5.361 1.00 58.31 188 ILE A N 1
ATOM 1440 C CA . ILE A 1 191 ? 18.651 14.531 4.397 1.00 58.91 188 ILE A CA 1
ATOM 1441 C C . ILE A 1 191 ? 19.509 13.646 3.503 1.00 58.61 188 ILE A C 1
ATOM 1442 O O . ILE A 1 191 ? 19.347 12.426 3.473 1.00 57.58 188 ILE A O 1
ATOM 1447 N N . LYS A 1 192 ? 20.438 14.271 2.787 1.00 59.73 189 LYS A N 1
ATOM 1448 C CA . LYS A 1 192 ? 21.228 13.567 1.786 1.00 62.44 189 LYS A CA 1
ATOM 1449 C C . LYS A 1 192 ? 22.191 12.548 2.387 1.00 61.85 189 LYS A C 1
ATOM 1450 O O . LYS A 1 192 ? 22.319 11.434 1.880 1.00 66.08 189 LYS A O 1
ATOM 1456 N N . ASN A 1 193 ? 22.863 12.925 3.471 1.00 49.76 190 ASN A N 1
ATOM 1457 C CA . ASN A 1 193 ? 23.957 12.113 3.988 1.00 42.33 190 ASN A CA 1
ATOM 1458 C C . ASN A 1 193 ? 23.558 11.058 5.010 1.00 51.15 190 ASN A C 1
ATOM 1459 O O . ASN A 1 193 ? 24.255 10.054 5.174 1.00 56.15 190 ASN A O 1
ATOM 1472 N N . HIS A 1 195 ? 20.174 10.079 5.254 1.00 53.07 192 HIS A N 1
ATOM 1473 C CA . HIS A 1 195 ? 18.949 9.482 4.744 1.00 64.58 192 HIS A CA 1
ATOM 1474 C C . HIS A 1 195 ? 17.795 9.692 5.711 1.00 60.88 192 HIS A C 1
ATOM 1475 O O . HIS A 1 195 ? 17.148 8.746 6.157 1.00 58.89 192 HIS A O 1
ATOM 1482 N N . LEU A 1 196 ? 17.560 10.959 6.033 1.00 57.78 193 LEU A N 1
ATOM 1483 C CA . LEU A 1 196 ? 16.447 11.356 6.876 1.00 54.83 193 LEU A CA 1
ATOM 1484 C C . LEU A 1 196 ? 15.455 12.161 6.043 1.00 54.53 193 LEU A C 1
ATOM 1485 O O . LEU A 1 196 ? 15.764 12.571 4.922 1.00 53.64 193 LEU A O 1
ATOM 1490 N N . ASN A 1 197 ? 14.264 12.380 6.590 1.00 55.25 194 ASN A N 1
ATOM 1491 C CA . ASN A 1 197 ? 13.274 13.234 5.943 1.00 62.65 194 ASN A CA 1
ATOM 1492 C C . ASN A 1 197 ? 13.360 14.643 6.496 1.00 63.60 194 ASN A C 1
ATOM 1493 O O . ASN A 1 197 ? 13.825 14.838 7.615 1.00 55.42 194 ASN A O 1
ATOM 1498 N N . GLU A 1 198 ? 12.924 15.627 5.717 1.00 70.04 195 GLU A N 1
ATOM 1499 C CA . GLU A 1 198 ? 12.914 16.998 6.208 1.00 76.36 195 GLU A CA 1
ATOM 1500 C C . GLU A 1 198 ? 12.231 17.075 7.564 1.00 69.62 195 GLU A C 1
ATOM 1501 O O . GLU A 1 198 ? 11.192 16.450 7.788 1.00 65.21 195 GLU A O 1
ATOM 1507 N N . ASN A 1 199 ? 12.841 17.832 8.469 1.00 65.01 196 ASN A N 1
ATOM 1508 C CA . ASN A 1 199 ? 12.267 18.078 9.785 1.00 63.96 196 ASN A CA 1
ATOM 1509 C C . ASN A 1 199 ? 12.269 16.871 10.723 1.00 59.86 196 ASN A C 1
ATOM 1510 O O . ASN A 1 199 ? 11.672 16.913 11.799 1.00 62.48 196 ASN A O 1
ATOM 1515 N N . ASP A 1 200 ? 12.940 15.797 10.318 1.00 52.91 197 ASP A N 1
ATOM 1516 C CA . ASP A 1 200 ? 13.245 14.726 11.258 1.00 52.36 197 ASP A CA 1
ATOM 1517 C C . ASP A 1 200 ? 14.134 15.326 12.346 1.00 41.18 197 ASP A C 1
ATOM 1518 O O . ASP A 1 200 ? 14.972 16.175 12.050 1.00 40.89 197 ASP A O 1
ATOM 1523 N N . PRO A 1 201 ? 13.939 14.906 13.606 1.00 45.87 198 PRO A N 1
ATOM 1524 C CA . PRO A 1 201 ? 14.754 15.420 14.718 1.00 37.81 198 PRO A CA 1
ATOM 1525 C C . PRO A 1 201 ? 16.157 14.843 14.717 1.00 39.93 198 PRO A C 1
ATOM 1526 O O . PRO A 1 201 ? 16.342 13.640 14.522 1.00 37.65 198 PRO A O 1
ATOM 1530 N N . VAL A 1 202 ? 17.140 15.698 14.965 1.00 36.92 199 VAL A N 1
ATOM 1531 C CA . VAL A 1 202 ? 18.534 15.282 14.924 1.00 33.87 199 VAL A CA 1
ATOM 1532 C C . VAL A 1 202 ? 19.301 15.816 16.135 1.00 29.06 199 VAL A C 1
ATOM 1533 O O . VAL A 1 202 ? 19.130 16.974 16.513 1.00 29.95 199 VAL A O 1
ATOM 1537 N N . PHE A 1 203 ? 20.130 14.969 16.747 1.00 25.23 200 PHE A N 1
ATOM 1538 C CA . PHE A 1 203 ? 21.069 15.429 17.776 1.00 29.24 200 PHE A CA 1
ATOM 1539 C C . PHE A 1 203 ? 22.245 16.115 17.085 1.00 30.88 200 PHE A C 1
ATOM 1540 O O . PHE A 1 203 ? 22.826 15.567 16.152 1.00 30.17 200 PHE A O 1
ATOM 1548 N N . LYS A 1 204 ? 22.586 17.313 17.537 1.00 29.56 201 LYS A N 1
ATOM 1549 C CA . LYS A 1 204 ? 23.782 17.986 17.054 1.00 30.42 201 LYS A CA 1
ATOM 1550 C C . LYS A 1 204 ? 24.740 18.221 18.225 1.00 34.75 201 LYS A C 1
ATOM 1551 O O . LYS A 1 204 ? 24.441 18.975 19.149 1.00 29.84 201 LYS A O 1
ATOM 1557 N N . LEU A 1 205 ? 25.879 17.538 18.180 1.00 24.15 202 LEU A N 1
ATOM 1558 C CA . LEU A 1 205 ? 26.910 17.651 19.198 1.00 18.95 202 LEU A CA 1
ATOM 1559 C C . LEU A 1 205 ? 28.033 18.526 18.656 1.00 33.14 202 LEU A C 1
ATOM 1560 O O . LEU A 1 205 ? 28.786 18.110 17.771 1.00 28.78 202 LEU A O 1
ATOM 1565 N N . SER A 1 206 ? 28.137 19.748 19.165 1.00 29.06 203 SER A N 1
ATOM 1566 C CA . SER A 1 206 ? 29.177 20.656 18.697 1.00 30.07 203 SER A CA 1
ATOM 1567 C C . SER A 1 206 ? 30.363 20.598 19.648 1.00 33.20 203 SER A C 1
ATOM 1568 O O . SER A 1 206 ? 30.191 20.615 20.864 1.00 29.52 203 SER A O 1
ATOM 1571 N N . SER A 1 207 ? 31.563 20.500 19.088 1.00 31.38 204 SER A N 1
ATOM 1572 C CA . SER A 1 207 ? 32.782 20.449 19.890 1.00 24.02 204 SER A CA 1
ATOM 1573 C C . SER A 1 207 ? 33.733 21.557 19.453 1.00 30.60 204 SER A C 1
ATOM 1574 O O . SER A 1 207 ? 33.978 21.744 18.257 1.00 30.21 204 SER A O 1
ATOM 1577 N N . VAL A 1 208 ? 34.245 22.310 20.416 1.00 26.18 205 VAL A N 1
ATOM 1578 C CA . VAL A 1 208 ? 35.316 23.252 20.145 1.00 30.59 205 VAL A CA 1
ATOM 1579 C C . VAL A 1 208 ? 36.561 22.781 20.898 1.00 29.78 205 VAL A C 1
ATOM 1580 O O . VAL A 1 208 ? 36.527 22.612 22.108 1.00 28.14 205 VAL A O 1
ATOM 1584 N N . PHE A 1 209 ? 37.644 22.524 20.175 1.00 30.54 206 PHE A N 1
ATOM 1585 C CA . PHE A 1 209 ? 38.871 22.046 20.799 1.00 24.16 206 PHE A CA 1
ATOM 1586 C C . PHE A 1 209 ? 39.787 23.244 21.032 1.00 22.87 206 PHE A C 1
ATOM 1587 O O . PHE A 1 209 ? 39.998 24.062 20.126 1.00 27.21 206 PHE A O 1
ATOM 1595 N N . TYR A 1 210 ? 40.318 23.352 22.245 1.00 28.77 207 TYR A N 1
ATOM 1596 C CA . TYR A 1 210 ? 41.181 24.470 22.612 1.00 30.80 207 TYR A CA 1
ATOM 1597 C C . TYR A 1 210 ? 42.597 24.020 22.913 1.00 31.44 207 TYR A C 1
ATOM 1598 O O . TYR A 1 210 ? 42.805 22.966 23.515 1.00 24.52 207 TYR A O 1
ATOM 1607 N N . ALA A 1 211 ? 43.561 24.832 22.489 1.00 24.86 208 ALA A N 1
ATOM 1608 C CA . ALA A 1 211 ? 44.903 24.805 23.051 1.00 27.62 208 ALA A CA 1
ATOM 1609 C C . ALA A 1 211 ? 44.876 25.638 24.337 1.00 31.77 208 ALA A C 1
ATOM 1610 O O . ALA A 1 211 ? 43.907 26.352 24.591 1.00 30.61 208 ALA A O 1
ATOM 1612 N N . GLU A 1 212 ? 45.936 25.552 25.137 1.00 27.83 209 GLU A N 1
ATOM 1613 C CA . GLU A 1 212 ? 46.045 26.355 26.355 1.00 36.98 209 GLU A CA 1
ATOM 1614 C C . GLU A 1 212 ? 45.802 27.839 26.091 1.00 40.58 209 GLU A C 1
ATOM 1615 O O . GLU A 1 212 ? 46.006 28.327 24.977 1.00 34.80 209 GLU A O 1
ATOM 1621 N N . ASN A 1 213 ? 45.361 28.548 27.127 1.00 30.47 210 ASN A N 1
ATOM 1622 C CA . ASN A 1 213 ? 45.154 30.000 27.063 1.00 33.93 210 ASN A CA 1
ATOM 1623 C C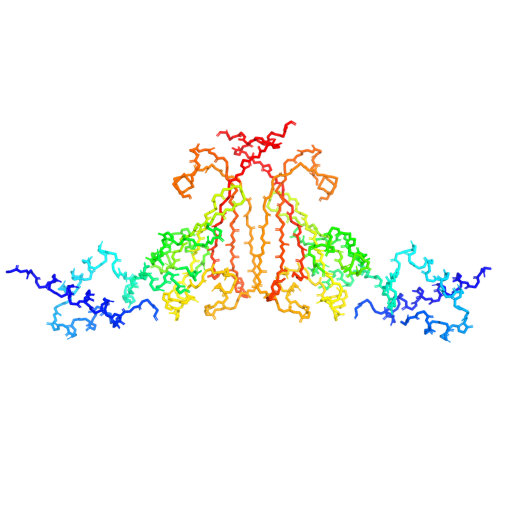 . ASN A 1 213 ? 44.009 30.417 26.146 1.00 35.93 210 ASN A C 1
ATOM 1624 O O . ASN A 1 213 ? 44.087 31.433 25.454 1.00 38.12 210 ASN A O 1
ATOM 1629 N N . ASP A 1 214 ? 42.953 29.613 26.137 1.00 31.44 211 ASP A N 1
ATOM 1630 C CA . ASP A 1 214 ? 41.698 29.994 25.511 1.00 38.79 211 ASP A CA 1
ATOM 1631 C C . ASP A 1 214 ? 41.822 30.160 23.996 1.00 41.97 211 ASP A C 1
ATOM 1632 O O . ASP A 1 214 ? 41.179 31.026 23.410 1.00 39.95 211 ASP A O 1
ATOM 1645 N N . PRO A 1 216 ? 41.066 28.464 20.504 1.00 34.24 213 PRO A N 1
ATOM 1646 C CA . PRO A 1 216 ? 40.380 27.417 19.736 1.00 30.33 213 PRO A CA 1
ATOM 1647 C C . PRO A 1 216 ? 41.264 26.989 18.575 1.00 31.85 213 PRO A C 1
ATOM 1648 O O . PRO A 1 216 ? 41.811 27.843 17.883 1.00 28.67 213 PRO A O 1
ATOM 1652 N N . ILE A 1 217 ? 41.421 25.687 18.379 1.00 31.81 214 ILE A N 1
ATOM 1653 C CA . ILE A 1 217 ? 42.255 25.183 17.297 1.00 31.07 214 ILE A CA 1
ATOM 1654 C C . ILE A 1 217 ? 41.455 24.341 16.315 1.00 29.52 214 ILE A C 1
ATOM 1655 O O . ILE A 1 217 ? 41.896 24.110 15.185 1.00 30.50 214 ILE A O 1
ATOM 1660 N N . ALA A 1 218 ? 40.275 23.891 16.731 1.00 22.06 215 ALA A N 1
ATOM 1661 C CA . ALA A 1 218 ? 39.456 23.053 15.856 1.00 27.61 215 ALA A CA 1
ATOM 1662 C C . ALA A 1 218 ? 37.987 23.039 16.266 1.00 29.96 215 ALA A C 1
ATOM 1663 O O . ALA A 1 218 ? 37.652 23.230 17.433 1.00 24.61 215 ALA A O 1
ATOM 1665 N N . ILE A 1 219 ? 37.115 22.818 15.292 1.00 23.26 216 ILE A N 1
ATOM 1666 C CA . ILE A 1 219 ? 35.691 22.680 15.553 1.00 28.45 216 ILE A CA 1
ATOM 1667 C C . ILE A 1 219 ? 35.175 21.420 14.893 1.00 30.23 216 ILE A C 1
ATOM 1668 O O . ILE A 1 219 ? 35.547 21.112 13.753 1.00 29.13 216 ILE A O 1
ATOM 1673 N N . GLN A 1 220 ? 34.306 20.706 15.598 1.00 28.25 217 GLN A N 1
ATOM 1674 C CA . GLN A 1 220 ? 33.636 19.531 15.043 1.00 27.87 217 GLN A CA 1
ATOM 1675 C C . GLN A 1 220 ? 32.137 19.585 15.295 1.00 26.46 217 GLN A C 1
ATOM 1676 O O . GLN A 1 220 ? 31.693 19.967 16.378 1.00 22.22 217 GLN A O 1
ATOM 1682 N N . TYR A 1 221 ? 31.361 19.221 14.282 1.00 27.00 218 TYR A N 1
ATOM 1683 C CA . TYR A 1 221 ? 29.923 19.077 14.430 1.00 28.60 218 TYR A CA 1
ATOM 1684 C C . TYR A 1 221 ? 29.600 17.640 14.101 1.00 32.09 218 TYR A C 1
ATOM 1685 O O . TYR A 1 221 ? 29.988 17.138 13.052 1.00 33.79 218 TYR A O 1
ATOM 1694 N N . HIS A 1 222 ? 28.914 16.971 15.019 1.00 28.01 219 HIS A N 1
ATOM 1695 C CA . HIS A 1 222 ? 28.538 15.581 14.830 1.00 28.03 219 HIS A CA 1
ATOM 1696 C C . HIS A 1 222 ? 27.018 15.477 14.906 1.00 29.86 219 HIS A C 1
ATOM 1697 O O . HIS A 1 222 ? 26.394 16.051 15.801 1.00 28.13 219 HIS A O 1
ATOM 1704 N N . TYR A 1 223 ? 26.426 14.758 13.962 1.00 25.79 220 TYR A N 1
ATOM 1705 C CA . TYR A 1 223 ? 24.969 14.664 13.873 1.00 27.45 220 TYR A CA 1
ATOM 1706 C C . TYR A 1 223 ? 24.518 13.217 13.956 1.00 35.54 220 TYR A C 1
ATOM 1707 O O . TYR A 1 223 ? 25.107 12.342 13.311 1.00 26.82 220 TYR A O 1
ATOM 1716 N N . GLU A 1 224 ? 23.462 12.973 14.731 1.00 26.91 221 GLU A N 1
ATOM 1717 C CA . GLU A 1 224 ? 22.875 11.642 14.837 1.00 27.72 221 GLU A CA 1
ATOM 1718 C C . GLU A 1 224 ? 21.360 11.734 14.825 1.00 30.28 221 GLU A C 1
ATOM 1719 O O . GLU A 1 224 ? 20.778 12.668 15.380 1.00 34.97 221 GLU A O 1
ATOM 1725 N N . ASP A 1 225 ? 20.733 10.746 14.204 1.00 29.95 222 ASP A N 1
ATOM 1726 C CA . ASP A 1 225 ? 19.286 10.603 14.215 1.00 29.25 222 ASP A CA 1
ATOM 1727 C C . ASP A 1 225 ? 18.797 10.568 15.676 1.00 30.59 222 ASP A C 1
ATOM 1728 O O . ASP A 1 225 ? 19.305 9.800 16.483 1.00 28.78 222 ASP A O 1
ATOM 1733 N N . ALA A 1 226 ? 17.836 11.419 16.021 1.00 29.17 223 ALA A N 1
ATOM 1734 C CA . ALA A 1 226 ? 17.328 11.466 17.393 1.00 30.40 223 ALA A CA 1
ATOM 1735 C C . ALA A 1 226 ? 16.028 10.671 17.578 1.00 32.35 223 ALA A C 1
ATOM 1736 O O . ALA A 1 226 ? 15.462 10.645 18.664 1.00 37.22 223 ALA A O 1
ATOM 1738 N N . GLU A 1 227 ? 15.559 10.017 16.527 1.00 32.03 224 GLU A N 1
ATOM 1739 C CA . GLU A 1 227 ? 14.327 9.253 16.646 1.00 39.86 224 GLU A CA 1
ATOM 1740 C C . GLU A 1 227 ? 14.480 8.188 17.724 1.00 35.96 224 GLU A C 1
ATOM 1741 O O . GLU A 1 227 ? 15.543 7.588 17.875 1.00 32.92 224 GLU A O 1
ATOM 1747 N N . SER A 1 228 ? 13.410 7.960 18.475 1.00 33.51 225 SER A N 1
ATOM 1748 C CA . SER A 1 228 ? 13.410 6.952 19.521 1.00 31.75 225 SER A CA 1
ATOM 1749 C C . SER A 1 228 ? 12.024 6.331 19.621 1.00 37.59 225 SER A C 1
ATOM 1750 O O . SER A 1 228 ? 11.025 6.935 19.212 1.00 37.39 225 SER A O 1
ATOM 1753 N N . THR A 1 229 ? 11.964 5.122 20.163 1.00 33.71 226 THR A N 1
ATOM 1754 C CA . THR A 1 229 ? 10.684 4.495 20.451 1.00 43.86 226 THR A CA 1
ATOM 1755 C C . THR A 1 229 ? 10.169 4.941 21.818 1.00 37.39 226 THR A C 1
ATOM 1756 O O . THR A 1 229 ? 9.069 4.573 22.216 1.00 37.70 226 THR A O 1
ATOM 1760 N N . LYS A 1 230 ? 10.959 5.759 22.513 1.00 32.80 227 LYS A N 1
ATOM 1761 C CA . LYS A 1 230 ? 10.647 6.165 23.889 1.00 37.93 227 LYS A CA 1
ATOM 1762 C C . LYS A 1 230 ? 10.059 7.571 23.994 1.00 34.70 227 LYS A C 1
ATOM 1763 O O . LYS A 1 230 ? 9.505 7.948 25.026 1.00 38.57 227 LYS A O 1
ATOM 1769 N N . TYR A 1 231 ? 10.193 8.358 22.936 1.00 26.17 228 TYR A N 1
ATOM 1770 C CA . TYR A 1 231 ? 9.651 9.711 22.947 1.00 29.46 228 TYR A CA 1
ATOM 1771 C C . TYR A 1 231 ? 9.411 10.173 21.521 1.00 32.61 228 TYR A C 1
ATOM 1772 O O . TYR A 1 231 ? 9.858 9.537 20.570 1.00 32.99 228 TYR A O 1
ATOM 1781 N N . VAL A 1 232 ? 8.711 11.289 21.378 1.00 30.58 229 VAL A N 1
ATOM 1782 C CA . VAL A 1 232 ? 8.652 11.987 20.104 1.00 33.67 229 VAL A CA 1
ATOM 1783 C C . VAL A 1 232 ? 8.999 13.456 20.331 1.00 33.71 229 VAL A C 1
ATOM 1784 O O . VAL A 1 232 ? 8.656 14.034 21.365 1.00 38.93 229 VAL A O 1
ATOM 1788 N N . VAL A 1 233 ? 9.693 14.057 19.377 1.00 36.93 230 VAL A N 1
ATOM 1789 C CA . VAL A 1 233 ? 10.005 15.479 19.446 1.00 45.89 230 VAL A CA 1
ATOM 1790 C C . VAL A 1 233 ? 9.075 16.273 18.530 1.00 48.39 230 VAL A C 1
ATOM 1791 O O . VAL A 1 233 ? 9.099 16.111 17.312 1.00 50.10 230 VAL A O 1
ATOM 1795 N N . ASP A 1 234 ? 8.243 17.118 19.128 1.00 43.28 231 ASP A N 1
ATOM 1796 C CA . ASP A 1 234 ? 7.345 17.983 18.374 1.00 49.64 231 ASP A CA 1
ATOM 1797 C C . ASP A 1 234 ? 7.945 19.374 18.212 1.00 42.10 231 ASP A C 1
ATOM 1798 O O . ASP A 1 234 ? 7.989 20.149 19.165 1.00 40.16 231 ASP A O 1
ATOM 1803 N N . PHE A 1 235 ? 8.410 19.689 17.010 1.00 38.26 232 PHE A N 1
ATOM 1804 C CA . PHE A 1 235 ? 8.957 21.015 16.742 1.00 44.93 232 PHE A CA 1
ATOM 1805 C C . PHE A 1 235 ? 7.849 22.037 16.524 1.00 49.75 232 PHE A C 1
ATOM 1806 O O . PHE A 1 235 ? 6.804 21.723 15.959 1.00 47.61 232 PHE A O 1
ATOM 1814 N N . ASN A 1 236 ? 8.083 23.257 16.993 1.00 51.24 233 ASN A N 1
ATOM 1815 C CA . ASN A 1 236 ? 7.117 24.336 16.838 1.00 57.05 233 ASN A CA 1
ATOM 1816 C C . ASN A 1 236 ? 7.162 24.960 15.443 1.00 68.80 233 ASN A C 1
ATOM 1817 O O . ASN A 1 236 ? 8.128 24.790 14.697 1.00 64.61 233 ASN A O 1
ATOM 1823 N N . LYS B 1 8 ? 34.051 0.123 77.474 1.00 70.12 5 LYS B N 1
ATOM 1824 C CA . LYS B 1 8 ? 33.998 0.237 76.017 1.00 71.57 5 LYS B CA 1
ATOM 1825 C C . LYS B 1 8 ? 34.906 -0.789 75.348 1.00 65.05 5 LYS B C 1
ATOM 1826 O O . LYS B 1 8 ? 36.089 -0.867 75.660 1.00 60.98 5 LYS B O 1
ATOM 1832 N N . PRO B 1 9 ? 34.350 -1.575 74.416 1.00 63.89 6 PRO B N 1
ATOM 1833 C CA . PRO B 1 9 ? 35.090 -2.640 73.727 1.00 58.43 6 PRO B CA 1
ATOM 1834 C C . PRO B 1 9 ? 36.395 -2.133 73.109 1.00 54.48 6 PRO B C 1
ATOM 1835 O O . PRO B 1 9 ? 36.492 -0.964 72.719 1.00 47.90 6 PRO B O 1
ATOM 1839 N N . LEU B 1 10 ? 37.389 -3.012 73.027 1.00 51.10 7 LEU B N 1
ATOM 1840 C CA . LEU B 1 10 ? 38.691 -2.645 72.484 1.00 49.20 7 LEU B CA 1
ATOM 1841 C C . LEU B 1 10 ? 38.627 -2.182 71.025 1.00 37.59 7 LEU B C 1
ATOM 1842 O O . LEU B 1 10 ? 39.255 -1.190 70.655 1.00 40.12 7 LEU B O 1
ATOM 1847 N N . PHE B 1 11 ? 37.882 -2.903 70.193 1.00 37.27 8 PHE B N 1
ATOM 1848 C CA . PHE B 1 11 ? 37.825 -2.552 68.780 1.00 34.04 8 PHE B CA 1
ATOM 1849 C C . PHE B 1 11 ? 37.334 -1.115 68.601 1.00 41.57 8 PHE B C 1
ATOM 1850 O O . PHE B 1 11 ? 37.812 -0.405 67.723 1.00 36.54 8 PHE B O 1
ATOM 1858 N N . GLU B 1 12 ? 36.413 -0.674 69.456 1.00 45.81 9 GLU B N 1
ATOM 1859 C CA . GLU B 1 12 ? 35.920 0.702 69.374 1.00 43.98 9 GLU B CA 1
ATOM 1860 C C . GLU B 1 12 ? 37.011 1.686 69.775 1.00 36.89 9 GLU B C 1
ATOM 1861 O O . GLU B 1 12 ? 37.122 2.776 69.211 1.00 42.36 9 GLU B O 1
ATOM 1867 N N . VAL B 1 13 ? 37.820 1.291 70.748 1.00 34.60 10 VAL B N 1
ATOM 1868 C CA . VAL B 1 13 ? 38.944 2.115 71.181 1.00 35.70 10 VAL B CA 1
ATOM 1869 C C . VAL B 1 13 ? 39.941 2.289 70.037 1.00 43.03 10 VAL B C 1
ATOM 1870 O O . VAL B 1 13 ? 40.362 3.405 69.720 1.00 49.15 10 VAL B O 1
ATOM 1874 N N . ILE B 1 14 ? 40.316 1.176 69.415 1.00 44.86 11 ILE B N 1
ATOM 1875 C CA . ILE B 1 14 ? 41.255 1.216 68.298 1.00 37.05 11 ILE B CA 1
ATOM 1876 C C . ILE B 1 14 ? 40.696 1.989 67.105 1.00 34.52 11 ILE B C 1
ATOM 1877 O O . ILE B 1 14 ? 41.413 2.768 66.485 1.00 33.43 11 ILE B O 1
ATOM 1882 N N . ALA B 1 15 ? 39.414 1.799 66.799 1.00 34.29 12 ALA B N 1
ATOM 1883 C CA . ALA B 1 15 ? 38.786 2.570 65.724 1.00 37.66 12 ALA B CA 1
ATOM 1884 C C . ALA B 1 15 ? 38.905 4.074 65.976 1.00 39.63 12 ALA B C 1
ATOM 1885 O O . ALA B 1 15 ? 39.202 4.836 65.063 1.00 42.51 12 ALA B O 1
ATOM 1887 N N . SER B 1 16 ? 38.678 4.500 67.216 1.00 43.40 13 SER B N 1
ATOM 1888 C CA . SER B 1 16 ? 38.847 5.909 67.565 1.00 50.82 13 SER B CA 1
ATOM 1889 C C . SER B 1 16 ? 40.292 6.369 67.372 1.00 52.24 13 SER B C 1
ATOM 1890 O O . SER B 1 16 ? 40.540 7.486 66.919 1.00 55.99 13 SER B O 1
ATOM 1893 N N . LYS B 1 17 ? 41.243 5.505 67.716 1.00 52.04 14 LYS B N 1
ATOM 1894 C CA . LYS B 1 17 ? 42.660 5.819 67.543 1.00 49.95 14 LYS B CA 1
ATOM 1895 C C . LYS B 1 17 ? 42.996 6.016 66.068 1.00 49.74 14 LYS B C 1
ATOM 1896 O O . LYS B 1 17 ? 43.763 6.910 65.708 1.00 54.77 14 LYS B O 1
ATOM 1902 N N . ILE B 1 18 ? 42.418 5.173 65.215 1.00 39.45 15 ILE B N 1
ATOM 1903 C CA . ILE B 1 18 ? 42.674 5.247 63.781 1.00 38.86 15 ILE B CA 1
ATOM 1904 C C . ILE B 1 18 ? 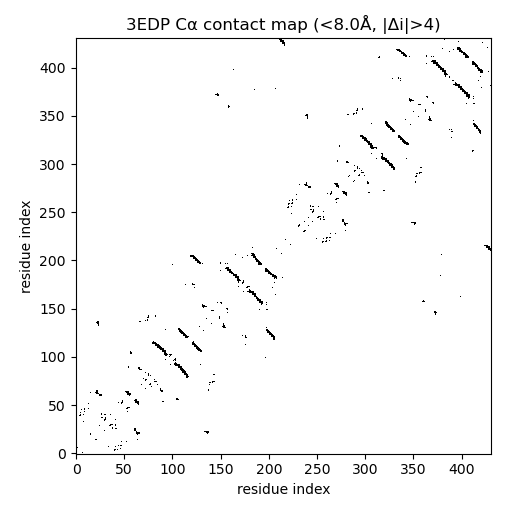41.995 6.466 63.160 1.00 46.43 15 ILE B C 1
ATOM 1905 O O . ILE B 1 18 ? 42.533 7.086 62.238 1.00 46.47 15 ILE B O 1
ATOM 1910 N N . LYS B 1 19 ? 40.815 6.806 63.670 1.00 47.90 16 LYS B N 1
ATOM 1911 C CA . LYS B 1 19 ? 40.107 8.003 63.228 1.00 58.54 16 LYS B CA 1
ATOM 1912 C C . LYS B 1 19 ? 40.978 9.243 63.392 1.00 59.27 16 LYS B C 1
ATOM 1913 O O . LYS B 1 19 ? 40.995 10.115 62.525 1.00 59.51 16 LYS B O 1
ATOM 1919 N N . ASP B 1 20 ? 41.699 9.314 64.506 1.00 61.37 17 ASP B N 1
ATOM 1920 C CA . ASP B 1 20 ? 42.605 10.431 64.765 1.00 67.97 17 ASP B CA 1
ATOM 1921 C C . ASP B 1 20 ? 43.729 10.488 63.735 1.00 72.63 17 ASP B C 1
ATOM 1922 O O . ASP B 1 20 ? 44.045 11.555 6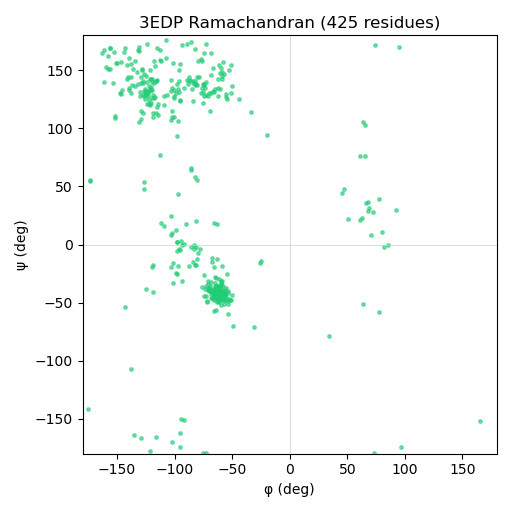3.211 1.00 76.30 17 ASP B O 1
ATOM 1927 N N . SER B 1 21 ? 44.333 9.337 63.452 1.00 71.85 18 SER B N 1
ATOM 1928 C CA . SER B 1 21 ? 45.379 9.254 62.438 1.00 71.21 18 SER B CA 1
ATOM 1929 C C . SER B 1 21 ? 44.886 9.784 61.098 1.00 73.12 18 SER B C 1
ATOM 1930 O O . SER B 1 21 ? 45.633 10.425 60.358 1.00 77.82 18 SER B O 1
ATOM 1933 N N . ILE B 1 22 ? 43.624 9.506 60.793 1.00 67.98 19 ILE B N 1
ATOM 1934 C CA . ILE B 1 22 ? 43.009 9.962 59.553 1.00 65.96 19 ILE B CA 1
ATOM 1935 C C . ILE B 1 22 ? 42.728 11.461 59.599 1.00 67.13 19 ILE B C 1
ATOM 1936 O O . ILE B 1 22 ? 42.886 12.163 58.597 1.00 66.56 19 ILE B O 1
ATOM 1941 N N . ASN B 1 23 ? 42.314 11.942 60.767 1.00 62.25 20 ASN B N 1
ATOM 1942 C CA . ASN B 1 23 ? 42.027 13.359 60.960 1.00 71.20 20 ASN B CA 1
ATOM 1943 C C . ASN B 1 23 ? 43.250 14.239 60.735 1.00 80.69 20 ASN B C 1
ATOM 1944 O O . ASN B 1 23 ? 43.125 15.389 60.318 1.00 87.17 20 ASN B O 1
ATOM 1949 N N . ARG B 1 24 ? 44.430 13.695 61.013 1.00 80.78 21 ARG B N 1
ATOM 1950 C CA . ARG B 1 24 ? 45.667 14.459 60.911 1.00 80.64 21 ARG B CA 1
ATOM 1951 C C . ARG B 1 24 ? 46.445 14.110 59.648 1.00 87.60 21 ARG B C 1
ATOM 1952 O O . ARG B 1 24 ? 47.661 14.287 59.587 1.00 87.86 21 ARG B O 1
ATOM 1960 N N . ASP B 1 25 ? 45.728 13.614 58.643 1.00 93.06 22 ASP B N 1
ATOM 1961 C CA . ASP B 1 25 ? 46.318 13.263 57.353 1.00 99.53 22 ASP B CA 1
ATOM 1962 C C . ASP B 1 25 ? 47.546 12.365 57.465 1.00 96.98 22 ASP B C 1
ATOM 1963 O O . ASP B 1 25 ? 48.367 12.310 56.547 1.00 92.11 22 ASP B O 1
ATOM 1968 N N . GLU B 1 26 ? 47.667 11.665 58.589 1.00 97.44 23 GLU B N 1
ATOM 1969 C CA . GLU B 1 26 ? 48.749 10.708 58.773 1.00 92.68 23 GLU B CA 1
ATOM 1970 C C . GLU B 1 26 ? 48.574 9.577 57.767 1.00 89.56 23 GLU B C 1
ATOM 1971 O O . GLU B 1 26 ? 49.539 9.120 57.150 1.00 81.89 23 GLU B O 1
ATOM 1977 N N . TYR B 1 27 ? 47.331 9.136 57.601 1.00 89.79 24 TYR B N 1
ATOM 1978 C CA . TYR B 1 27 ? 47.001 8.178 56.557 1.00 88.43 24 TYR B CA 1
ATOM 1979 C C . TYR B 1 27 ? 46.387 8.929 55.380 1.00 93.69 24 TYR B C 1
ATOM 1980 O O . TYR B 1 27 ? 45.434 9.695 55.543 1.00 91.16 24 TYR B O 1
ATOM 1989 N N . LYS B 1 28 ? 46.945 8.701 54.195 1.00 97.99 25 LYS B N 1
ATOM 1990 C CA . LYS B 1 28 ? 46.640 9.507 53.018 1.00 99.43 25 LYS B CA 1
ATOM 1991 C C . LYS B 1 28 ? 45.818 8.763 51.964 1.00 92.91 25 LYS B C 1
ATOM 1992 O O . LYS B 1 28 ? 46.182 7.666 51.537 1.00 93.13 25 LYS B O 1
ATOM 1998 N N . THR B 1 29 ? 44.711 9.362 51.542 1.00 88.04 26 THR B N 1
ATOM 1999 C CA . THR B 1 29 ? 44.010 8.875 50.362 1.00 82.24 26 THR B CA 1
ATOM 2000 C C . THR B 1 29 ? 44.875 9.177 49.146 1.00 81.68 26 THR B C 1
ATOM 2001 O O . THR B 1 29 ? 45.129 10.340 48.829 1.00 82.41 26 THR B O 1
ATOM 2005 N N . GLY B 1 30 ? 45.345 8.126 48.482 1.00 79.48 27 GLY B N 1
ATOM 2006 C CA . GLY B 1 30 ? 46.235 8.274 47.344 1.00 75.50 27 GLY B CA 1
ATOM 2007 C C . GLY B 1 30 ? 47.697 8.222 47.747 1.00 77.57 27 GLY B C 1
ATOM 2008 O O . GLY B 1 30 ? 48.522 7.601 47.073 1.00 71.17 27 GLY B O 1
ATOM 2017 N N . PRO B 1 34 ? 48.321 1.879 56.482 1.00 38.37 31 PRO B N 1
ATOM 2018 C CA . PRO B 1 34 ? 48.795 0.566 56.935 1.00 35.41 31 PRO B CA 1
ATOM 2019 C C . PRO B 1 34 ? 47.716 -0.479 56.744 1.00 35.06 31 PRO B C 1
ATOM 2020 O O . PRO B 1 34 ? 46.552 -0.185 57.019 1.00 33.69 31 PRO B O 1
ATOM 2024 N N . ASN B 1 35 ? 48.083 -1.667 56.276 1.00 33.64 32 ASN B N 1
ATOM 2025 C CA . ASN B 1 35 ? 47.104 -2.729 56.111 1.00 36.56 32 ASN B CA 1
ATOM 2026 C C . ASN B 1 35 ? 46.703 -3.282 57.478 1.00 39.83 32 ASN B C 1
ATOM 2027 O O . ASN B 1 35 ? 47.194 -2.814 58.512 1.00 37.23 32 ASN B O 1
ATOM 2032 N N . GLU B 1 36 ? 45.816 -4.270 57.490 1.00 38.61 33 GLU B N 1
ATOM 2033 C CA . GLU B 1 36 ? 45.290 -4.778 58.754 1.00 42.45 33 GLU B CA 1
ATOM 2034 C C . GLU B 1 36 ? 46.323 -5.577 59.549 1.00 42.03 33 GLU B C 1
ATOM 2035 O O . GLU B 1 36 ? 46.295 -5.582 60.783 1.00 36.76 33 GLU B O 1
ATOM 2041 N N . THR B 1 37 ? 47.235 -6.242 58.847 1.00 33.77 34 THR B N 1
ATOM 2042 C CA . THR B 1 37 ? 48.326 -6.928 59.520 1.00 35.76 34 THR B CA 1
ATOM 2043 C C . THR B 1 37 ? 49.225 -5.904 60.222 1.00 33.47 34 THR B C 1
ATOM 2044 O O . THR B 1 37 ? 49.624 -6.101 61.375 1.00 35.49 34 THR B O 1
ATOM 2048 N N . ALA B 1 38 ? 49.518 -4.798 59.544 1.00 33.41 35 ALA B N 1
ATOM 2049 C CA . ALA B 1 38 ? 50.332 -3.741 60.149 1.00 34.27 35 ALA B CA 1
ATOM 2050 C C . ALA B 1 38 ? 49.627 -3.124 61.361 1.00 31.49 35 ALA B C 1
ATOM 2051 O O . ALA B 1 38 ? 50.265 -2.826 62.368 1.00 31.45 35 ALA B O 1
ATOM 2053 N N . LEU B 1 39 ? 48.312 -2.940 61.257 1.00 26.43 36 LEU B N 1
ATOM 2054 C CA . LEU B 1 39 ? 47.515 -2.414 62.367 1.00 26.98 36 LEU B CA 1
ATOM 2055 C C . LEU B 1 39 ? 47.544 -3.324 63.600 1.00 25.85 36 LEU B C 1
ATOM 2056 O O . LEU B 1 39 ? 47.552 -2.838 64.730 1.00 29.97 36 LEU B O 1
ATOM 2061 N N . GLN B 1 40 ? 47.579 -4.638 63.391 1.00 34.84 37 GLN B N 1
ATOM 2062 C CA . GLN B 1 40 ? 47.750 -5.571 64.508 1.00 28.58 37 GLN B CA 1
ATOM 2063 C C . GLN B 1 40 ? 49.034 -5.275 65.262 1.00 32.41 37 GLN B C 1
ATOM 2064 O O . GLN B 1 40 ? 49.061 -5.278 66.495 1.00 34.72 37 GLN B O 1
ATOM 2070 N N . GLU B 1 41 ? 50.105 -5.020 64.520 1.00 29.87 38 GLU B N 1
ATOM 2071 C CA . GLU B 1 41 ? 51.385 -4.734 65.141 1.00 32.01 38 GLU B CA 1
ATOM 2072 C C . GLU B 1 41 ? 51.411 -3.340 65.744 1.00 30.90 38 GLU B C 1
ATOM 2073 O O . GLU B 1 41 ? 51.884 -3.149 66.863 1.00 30.38 38 GLU B O 1
ATOM 2079 N N . ILE B 1 42 ? 50.900 -2.361 65.006 1.00 31.89 39 ILE B N 1
ATOM 2080 C CA . ILE B 1 42 ? 50.855 -0.996 65.517 1.00 33.16 39 ILE B CA 1
ATOM 2081 C C . ILE B 1 42 ? 50.098 -0.912 66.852 1.00 37.33 39 ILE B C 1
ATOM 2082 O O . ILE B 1 42 ? 50.557 -0.272 67.796 1.00 34.11 39 ILE B O 1
ATOM 2087 N N . TYR B 1 43 ? 48.945 -1.569 66.924 1.00 33.18 40 TYR B N 1
ATOM 2088 C CA . TYR B 1 43 ? 48.085 -1.487 68.104 1.00 34.04 40 TYR B CA 1
ATOM 2089 C C . TYR B 1 43 ? 48.187 -2.711 69.013 1.00 30.43 40 TYR B C 1
ATOM 2090 O O . TYR B 1 43 ? 47.389 -2.870 69.935 1.00 33.78 40 TYR B O 1
ATOM 2099 N N . SER B 1 44 ? 49.168 -3.569 68.740 1.00 34.53 41 SER B N 1
ATOM 2100 C CA . SER B 1 44 ? 49.409 -4.762 69.550 1.00 30.48 41 SER B CA 1
ATOM 2101 C C . SER B 1 44 ? 48.096 -5.479 69.838 1.00 37.76 41 SER B C 1
ATOM 2102 O O . SER B 1 44 ? 47.832 -5.887 70.975 1.00 36.47 41 SER B O 1
ATOM 2105 N N . SER B 1 45 ? 47.259 -5.618 68.817 1.00 30.82 42 SER B N 1
ATOM 2106 C CA . SER B 1 45 ? 45.953 -6.236 69.022 1.00 36.61 42 SER B CA 1
ATOM 2107 C C . SER B 1 45 ? 45.752 -7.419 68.101 1.00 33.98 42 SER B C 1
ATOM 2108 O O . SER B 1 45 ? 46.562 -7.654 67.215 1.00 31.58 42 SER B O 1
ATOM 2111 N N . SER B 1 46 ? 44.663 -8.154 68.305 1.00 35.14 43 SER B N 1
ATOM 2112 C CA . SER B 1 46 ? 44.371 -9.330 67.491 1.00 35.68 43 SER B CA 1
ATOM 2113 C C . SER B 1 46 ? 43.820 -9.012 66.094 1.00 39.00 43 SER B C 1
ATOM 2114 O O . SER B 1 46 ? 43.286 -7.928 65.837 1.00 34.86 43 SER B O 1
ATOM 2117 N N . ARG B 1 47 ? 43.943 -9.985 65.202 1.00 34.21 44 ARG B N 1
ATOM 2118 C CA . ARG B 1 47 ? 43.333 -9.915 63.881 1.00 39.81 44 ARG B CA 1
ATOM 2119 C C . ARG B 1 47 ? 41.842 -9.586 63.981 1.00 37.15 44 ARG B C 1
ATOM 2120 O O . ARG B 1 47 ? 41.331 -8.710 63.283 1.00 37.05 44 ARG B O 1
ATOM 2128 N N . THR B 1 48 ? 41.149 -10.301 64.856 1.00 30.68 45 THR B N 1
ATOM 2129 C CA . THR B 1 48 ? 39.730 -10.092 65.066 1.00 34.59 45 THR B CA 1
ATOM 2130 C C . THR B 1 48 ? 39.419 -8.678 65.547 1.00 31.53 45 THR B C 1
ATOM 2131 O O . THR B 1 48 ? 38.480 -8.046 65.073 1.00 36.96 45 THR B O 1
ATOM 2135 N N . THR B 1 49 ? 40.199 -8.199 66.507 1.00 33.32 46 THR B N 1
ATOM 2136 C CA . THR B 1 49 ? 40.042 -6.845 67.011 1.00 36.37 46 THR B CA 1
ATOM 2137 C C . THR B 1 49 ? 40.195 -5.821 65.876 1.00 35.76 46 THR B C 1
ATOM 2138 O O . THR B 1 49 ? 39.380 -4.910 65.729 1.00 30.61 46 THR B O 1
ATOM 2142 N N . ILE B 1 50 ? 41.239 -5.986 65.073 1.00 29.00 47 ILE B N 1
ATOM 2143 C CA . ILE B 1 50 ? 41.495 -5.093 63.947 1.00 28.03 47 ILE B CA 1
ATOM 2144 C C . ILE B 1 50 ? 40.356 -5.158 62.926 1.00 28.45 47 ILE B C 1
ATOM 2145 O O . ILE B 1 50 ? 39.838 -4.122 62.499 1.00 28.44 47 ILE B O 1
ATOM 2150 N N . ARG B 1 51 ? 39.935 -6.370 62.569 1.00 29.88 48 ARG B N 1
ATOM 2151 C CA . ARG B 1 51 ? 38.847 -6.540 61.603 1.00 28.88 48 ARG B CA 1
ATOM 2152 C C . ARG B 1 51 ? 37.596 -5.791 62.062 1.00 34.33 48 ARG B C 1
ATOM 2153 O O . ARG B 1 51 ? 36.943 -5.109 61.276 1.00 36.83 48 ARG B O 1
ATOM 2161 N N . ARG B 1 52 ? 37.262 -5.925 63.343 1.00 33.98 49 ARG B N 1
ATOM 2162 C CA . ARG B 1 52 ? 36.078 -5.258 63.876 1.00 42.48 49 ARG B CA 1
ATOM 2163 C C . ARG B 1 52 ? 36.270 -3.748 63.981 1.00 32.28 49 ARG B C 1
ATOM 2164 O O . ARG B 1 52 ? 35.330 -2.984 63.787 1.00 31.96 49 ARG B O 1
ATOM 2172 N N . ALA B 1 53 ? 37.491 -3.314 64.270 1.00 31.37 50 ALA B N 1
ATOM 2173 C CA . ALA B 1 53 ? 37.766 -1.883 64.287 1.00 33.12 50 ALA B CA 1
ATOM 2174 C C . ALA B 1 53 ? 37.599 -1.325 62.875 1.00 31.89 50 ALA B C 1
ATOM 2175 O O . ALA B 1 53 ? 36.972 -0.284 62.679 1.00 37.37 50 ALA B O 1
ATOM 2177 N N . VAL B 1 54 ? 38.158 -2.025 61.891 1.00 27.53 51 VAL B N 1
ATOM 2178 C CA . VAL B 1 54 ? 38.047 -1.587 60.497 1.00 29.03 51 VAL B CA 1
ATOM 2179 C C . VAL B 1 54 ? 36.598 -1.672 59.969 1.00 33.16 51 VAL B C 1
ATOM 2180 O O . VAL B 1 54 ? 36.152 -0.781 59.258 1.00 30.35 51 VAL B O 1
ATOM 2184 N N . ASP B 1 55 ? 35.856 -2.719 60.336 1.00 35.18 52 ASP B N 1
ATOM 2185 C CA . ASP B 1 55 ? 34.433 -2.796 59.961 1.00 34.61 52 ASP B CA 1
ATOM 2186 C C . ASP B 1 55 ? 33.693 -1.537 60.396 1.00 33.33 52 ASP B C 1
ATOM 2187 O O . ASP B 1 55 ? 32.851 -1.015 59.671 1.00 35.84 52 ASP B O 1
ATOM 2192 N N . LEU B 1 56 ? 34.020 -1.046 61.586 1.00 37.74 53 LEU B N 1
ATOM 2193 C CA . LEU B 1 56 ? 33.361 0.134 62.124 1.00 40.30 53 LEU B CA 1
ATOM 2194 C C . LEU B 1 56 ? 33.714 1.372 61.295 1.00 46.22 53 LEU B C 1
ATOM 2195 O O . LEU B 1 56 ? 32.865 2.228 61.039 1.00 41.12 53 LEU B O 1
ATOM 2200 N N . LEU B 1 57 ? 34.971 1.455 60.873 1.00 41.03 54 LEU B N 1
ATOM 2201 C CA . LEU B 1 57 ? 35.442 2.595 60.104 1.00 38.69 54 LEU B CA 1
ATOM 2202 C C . LEU B 1 57 ? 34.833 2.593 58.707 1.00 40.03 54 LEU B C 1
ATOM 2203 O O . LEU B 1 57 ? 34.514 3.646 58.156 1.00 36.67 54 LEU B O 1
ATOM 2208 N N . VAL B 1 58 ? 34.682 1.402 58.137 1.00 29.54 55 VAL B N 1
ATOM 2209 C CA . VAL B 1 58 ? 34.014 1.256 56.855 1.00 28.66 55 VAL B CA 1
ATOM 2210 C C . VAL B 1 58 ? 32.560 1.730 56.955 1.00 38.33 55 VAL B C 1
ATOM 2211 O O . VAL B 1 58 ? 32.101 2.525 56.135 1.00 39.14 55 VAL B O 1
ATOM 2215 N N . GLU B 1 59 ? 31.851 1.252 57.973 1.00 37.48 56 GLU B N 1
ATOM 2216 C CA . GLU B 1 59 ? 30.452 1.614 58.185 1.00 45.76 56 GLU B CA 1
ATOM 2217 C C . GLU B 1 59 ? 30.279 3.123 58.347 1.00 45.80 56 GLU B C 1
ATOM 2218 O O . GLU B 1 59 ? 29.259 3.683 57.953 1.00 48.01 56 GLU B O 1
ATOM 2224 N N . GLU B 1 60 ? 31.285 3.782 58.913 1.00 45.01 57 GLU B N 1
ATOM 2225 C CA . GLU B 1 60 ? 31.252 5.233 59.069 1.00 42.73 57 GLU B CA 1
ATOM 2226 C C . GLU B 1 60 ? 31.708 5.954 57.798 1.00 43.47 57 GLU B C 1
ATOM 2227 O O . GLU B 1 60 ? 31.743 7.180 57.751 1.00 48.40 57 GLU B O 1
ATOM 2233 N N . GLY B 1 61 ? 32.061 5.187 56.772 1.00 37.73 58 GLY B N 1
ATOM 2234 C CA . GLY B 1 61 ? 32.544 5.759 55.525 1.00 40.10 58 GLY B CA 1
ATOM 2235 C C . GLY B 1 61 ? 33.902 6.436 55.631 1.00 46.43 58 GLY B C 1
ATOM 2236 O O . GLY B 1 61 ? 34.203 7.372 54.886 1.00 43.57 58 GLY B O 1
ATOM 2237 N N . LEU B 1 62 ? 34.730 5.962 56.556 1.00 41.64 59 LEU B N 1
ATOM 2238 C CA . LEU B 1 62 ? 36.040 6.564 56.784 1.00 40.52 59 LEU B CA 1
ATOM 2239 C C . LEU B 1 62 ? 37.137 5.872 55.996 1.00 40.24 59 LEU B C 1
ATOM 2240 O O . LEU B 1 62 ? 38.114 6.506 55.597 1.00 39.15 59 LEU B O 1
ATOM 2245 N N . VAL B 1 63 ? 36.975 4.570 55.779 1.00 35.93 60 VAL B N 1
ATOM 2246 C CA . VAL B 1 63 ? 37.922 3.809 54.975 1.00 29.13 60 VAL B CA 1
ATOM 2247 C C . VAL B 1 63 ? 37.187 2.773 54.155 1.00 34.56 60 VAL B C 1
ATOM 2248 O O . VAL B 1 63 ? 36.002 2.527 54.362 1.00 35.11 60 VAL B O 1
ATOM 2252 N N . VAL B 1 64 ? 37.899 2.163 53.217 1.00 29.16 61 VAL B N 1
ATOM 2253 C CA . VAL B 1 64 ? 37.308 1.153 52.367 1.00 29.42 61 VAL B CA 1
ATOM 2254 C C . VAL B 1 64 ? 38.346 0.061 52.165 1.00 32.89 61 VAL B C 1
ATOM 2255 O O . VAL B 1 64 ? 39.536 0.339 52.073 1.00 37.16 61 VAL B O 1
ATOM 2259 N N . ARG B 1 65 ? 37.905 -1.185 52.125 1.00 39.64 62 ARG B N 1
ATOM 2260 C CA . ARG B 1 65 ? 38.832 -2.282 51.900 1.00 49.55 62 ARG B CA 1
ATOM 2261 C C . ARG B 1 65 ? 39.033 -2.521 50.406 1.00 61.27 62 ARG B C 1
ATOM 2262 O O . ARG B 1 65 ? 38.092 -2.416 49.621 1.00 57.97 62 ARG B O 1
ATOM 2270 N N . LYS B 1 66 ? 40.265 -2.837 50.020 1.00 68.74 63 LYS B N 1
ATOM 2271 C CA . LYS B 1 66 ? 40.520 -3.391 48.697 1.00 73.86 63 LYS B CA 1
ATOM 2272 C C . LYS B 1 66 ? 40.616 -4.905 48.846 1.00 82.34 63 LYS B C 1
ATOM 2273 O O . LYS B 1 66 ? 41.677 -5.442 49.156 1.00 81.83 63 LYS B O 1
ATOM 2279 N N . ASN B 1 67 ? 39.492 -5.583 48.645 1.00 94.98 64 ASN B N 1
ATOM 2280 C CA . ASN B 1 67 ? 39.400 -7.025 48.862 1.00 104.25 64 ASN B CA 1
ATOM 2281 C C . ASN B 1 67 ? 40.684 -7.782 48.529 1.00 98.54 64 ASN B C 1
ATOM 2282 O O . ASN B 1 67 ? 41.100 -7.844 47.373 1.00 96.04 64 ASN B O 1
ATOM 2287 N N . GLY B 1 68 ? 41.307 -8.349 49.557 1.00 95.96 65 GLY B N 1
ATOM 2288 C CA . GLY B 1 68 ? 42.510 -9.141 49.382 1.00 91.41 65 GLY B CA 1
ATOM 2289 C C . GLY B 1 68 ? 43.723 -8.331 48.966 1.00 85.29 65 GLY B C 1
ATOM 2290 O O . GLY B 1 68 ? 44.594 -8.829 48.250 1.00 84.19 65 GLY B O 1
ATOM 2291 N N . VAL B 1 69 ? 43.783 -7.081 49.417 1.00 77.47 66 VAL B N 1
ATOM 2292 C CA . VAL B 1 69 ? 44.908 -6.208 49.092 1.00 76.70 66 VAL B CA 1
ATOM 2293 C C . VAL B 1 69 ? 45.311 -5.297 50.255 1.00 74.46 66 VAL B C 1
ATOM 2294 O O . VAL B 1 69 ? 46.477 -5.279 50.649 1.00 78.40 66 VAL B O 1
ATOM 2298 N N . GLY B 1 70 ? 44.356 -4.542 50.798 1.00 70.39 67 GLY B N 1
ATOM 2299 C CA . GLY B 1 70 ? 44.643 -3.617 51.886 1.00 55.06 67 GLY B CA 1
ATOM 2300 C C . GLY B 1 70 ? 43.548 -2.596 52.155 1.00 43.38 67 GLY B C 1
ATOM 2301 O O . GLY B 1 70 ? 42.373 -2.852 51.900 1.00 42.07 67 GLY B O 1
ATOM 2302 N N . LEU B 1 71 ? 43.940 -1.431 52.669 1.00 42.07 68 LEU B N 1
ATOM 2303 C CA . LEU B 1 71 ? 42.990 -0.421 53.127 1.00 44.09 68 LEU B CA 1
ATOM 2304 C C . LEU B 1 71 ? 43.247 0.951 52.512 1.00 46.65 68 LEU B C 1
ATOM 2305 O O . LEU B 1 71 ? 44.392 1.382 52.404 1.00 45.61 68 LEU B O 1
ATOM 2310 N N . TYR B 1 72 ? 42.172 1.641 52.142 1.00 46.63 69 TYR B N 1
ATOM 2311 C CA . TYR B 1 72 ? 42.261 3.008 51.638 1.00 46.89 69 TYR B CA 1
ATOM 2312 C C . TYR B 1 72 ? 41.457 3.952 52.514 1.00 46.71 69 TYR B C 1
ATOM 2313 O O . TYR B 1 72 ? 40.385 3.596 53.003 1.00 49.70 69 TYR B O 1
ATOM 2322 N N . VAL B 1 73 ? 41.979 5.156 52.707 1.00 44.63 70 VAL B N 1
ATOM 2323 C CA . VAL B 1 73 ? 41.249 6.204 53.405 1.00 42.29 70 VAL B CA 1
ATOM 2324 C C . VAL B 1 73 ? 40.319 6.916 52.422 1.00 47.98 70 VAL B C 1
ATOM 2325 O O . VAL B 1 73 ? 40.689 7.162 51.275 1.00 40.34 70 VAL B O 1
ATOM 2329 N N . GLN B 1 74 ? 39.105 7.228 52.862 1.00 43.60 71 GLN B N 1
ATOM 2330 C CA . GLN B 1 74 ? 38.150 7.903 51.999 1.00 37.24 71 GLN B CA 1
ATOM 2331 C C . GLN B 1 74 ? 38.516 9.380 51.862 1.00 44.78 71 GLN B C 1
ATOM 2332 O O . GLN B 1 74 ? 38.894 10.026 52.842 1.00 38.18 71 GLN B O 1
ATOM 2338 N N . PRO B 1 75 ? 38.415 9.919 50.636 1.00 40.30 72 PRO B N 1
ATOM 2339 C CA . PRO B 1 75 ? 38.682 11.344 50.427 1.00 37.20 72 PRO B CA 1
ATOM 2340 C C . PRO B 1 75 ? 37.739 12.186 51.275 1.00 41.66 72 PRO B C 1
ATOM 2341 O O . PRO B 1 75 ? 36.596 11.786 51.507 1.00 37.40 72 PRO B O 1
ATOM 2345 N N . LYS B 1 76 ? 38.197 13.348 51.718 1.00 38.73 73 LYS B N 1
ATOM 2346 C CA . LYS B 1 76 ? 37.335 14.221 52.498 1.00 43.03 73 LYS B CA 1
ATOM 2347 C C . LYS B 1 76 ? 37.254 15.607 51.871 1.00 42.18 73 LYS B C 1
ATOM 2348 O O . LYS B 1 76 ? 38.273 16.203 51.524 1.00 50.70 73 LYS B O 1
ATOM 2354 N N . LEU B 1 77 ? 36.037 16.111 51.714 1.00 39.80 74 LEU B N 1
ATOM 2355 C CA . LEU B 1 77 ? 35.839 17.416 51.101 1.00 46.10 74 LEU B CA 1
ATOM 2356 C C . LEU B 1 77 ? 35.956 18.550 52.109 1.00 44.35 74 LEU B C 1
ATOM 2357 O O . LEU B 1 77 ? 34.986 19.260 52.379 1.00 51.28 74 LEU B O 1
ATOM 2362 N N . THR B 1 78 ? 37.157 18.720 52.650 1.00 40.28 75 THR B N 1
ATOM 2363 C CA . THR B 1 78 ? 37.460 19.852 53.520 1.00 40.21 75 THR B CA 1
ATOM 2364 C C . THR B 1 78 ? 37.450 21.142 52.714 1.00 46.78 75 THR B C 1
ATOM 2365 O O . THR B 1 78 ? 37.503 21.118 51.473 1.00 37.64 75 THR B O 1
ATOM 2369 N N . ALA B 1 79 ? 37.403 22.273 53.410 1.00 45.68 76 ALA B N 1
ATOM 2370 C CA . ALA B 1 79 ? 37.429 23.558 52.720 1.00 48.59 76 ALA B CA 1
ATOM 2371 C C . ALA B 1 79 ? 38.708 23.684 51.902 1.00 47.66 76 ALA B C 1
ATOM 2372 O O . ALA B 1 79 ? 38.709 24.274 50.824 1.00 47.29 76 ALA B O 1
ATOM 2374 N N . GLN B 1 80 ? 39.798 23.120 52.420 1.00 43.28 77 GLN B N 1
ATOM 2375 C CA . GLN B 1 80 ? 41.080 23.203 51.729 1.00 48.83 77 GLN B CA 1
ATOM 2376 C C . GLN B 1 80 ? 41.100 22.395 50.423 1.00 40.54 77 GLN B C 1
ATOM 2377 O O . GLN B 1 80 ? 41.568 22.882 49.399 1.00 39.52 77 GLN B O 1
ATOM 2383 N N . ASN B 1 81 ? 40.599 21.163 50.474 1.00 36.88 78 ASN B N 1
ATOM 2384 C CA . ASN B 1 81 ? 40.549 20.295 49.306 1.00 39.66 78 ASN B CA 1
ATOM 2385 C C . ASN B 1 81 ? 39.590 20.834 48.249 1.00 42.47 78 ASN B C 1
ATOM 2386 O O . ASN B 1 81 ? 39.861 20.750 47.053 1.00 43.44 78 ASN B O 1
ATOM 2391 N N . ILE B 1 82 ? 38.473 21.395 48.699 1.00 40.65 79 ILE B N 1
ATOM 2392 C CA . ILE B 1 82 ? 37.522 22.024 47.796 1.00 41.35 79 ILE B CA 1
ATOM 2393 C C . ILE B 1 82 ? 38.197 23.181 47.070 1.00 38.63 79 ILE B C 1
ATOM 2394 O O . ILE B 1 82 ? 37.989 23.381 45.880 1.00 40.70 79 ILE B O 1
ATOM 2399 N N . LEU B 1 83 ? 39.014 23.936 47.794 1.00 37.73 80 LEU B N 1
ATOM 2400 C CA . LEU B 1 83 ? 39.768 25.029 47.194 1.00 43.07 80 LEU B CA 1
ATOM 2401 C C . LEU B 1 83 ? 40.764 24.515 46.143 1.00 32.62 80 LEU B C 1
ATOM 2402 O O . LEU B 1 83 ? 40.893 25.096 45.076 1.00 39.19 80 LEU B O 1
ATOM 2407 N N . GLU B 1 84 ? 41.465 23.426 46.463 1.00 31.08 81 GLU B N 1
ATOM 2408 C CA . GLU B 1 84 ? 42.434 22.816 45.548 1.00 47.13 81 GLU B CA 1
ATOM 2409 C C . GLU B 1 84 ? 41.766 22.298 44.272 1.00 42.51 81 GLU B C 1
ATOM 2410 O O . GLU B 1 84 ? 42.288 22.449 43.166 1.00 40.12 81 GLU B O 1
ATOM 2424 N N . THR B 1 86 ? 38.696 23.031 42.921 1.00 32.71 83 THR B N 1
ATOM 2425 C CA . THR B 1 86 ? 37.778 23.874 42.154 1.00 32.01 83 THR B CA 1
ATOM 2426 C C . THR B 1 86 ? 38.161 25.348 42.139 1.00 29.97 83 THR B C 1
ATOM 2427 O O . THR B 1 86 ? 37.642 26.120 41.334 1.00 33.95 83 THR B O 1
ATOM 2431 N N . GLY B 1 87 ? 39.047 25.747 43.043 1.00 35.08 84 GLY B N 1
ATOM 2432 C CA . GLY B 1 87 ? 39.469 27.137 43.129 1.00 43.02 84 GLY B CA 1
ATOM 2433 C C . GLY B 1 87 ? 38.562 28.035 43.965 1.00 48.54 84 GLY B C 1
ATOM 2434 O O . GLY B 1 87 ? 38.838 29.224 44.116 1.00 48.92 84 GLY B O 1
ATOM 2435 N N . VAL B 1 88 ? 37.488 27.477 44.521 1.00 42.57 85 VAL B N 1
ATOM 2436 C CA . VAL B 1 88 ? 36.466 28.297 45.177 1.00 52.04 85 VAL B CA 1
ATOM 2437 C C . VAL B 1 88 ? 36.626 28.432 46.693 1.00 57.73 85 VAL B C 1
ATOM 2438 O O . VAL B 1 88 ? 36.986 27.475 47.383 1.00 54.10 85 VAL B O 1
ATOM 2450 N N . LEU B 1 97 ? 27.987 30.149 39.380 1.00 101.25 94 LEU B N 1
ATOM 2451 C CA . LEU B 1 97 ? 29.149 30.633 38.645 1.00 104.23 94 LEU B CA 1
ATOM 2452 C C . LEU B 1 97 ? 30.150 29.511 38.355 1.00 105.99 94 LEU B C 1
ATOM 2453 O O . LEU B 1 97 ? 30.567 29.318 37.211 1.00 105.90 94 LEU B O 1
ATOM 2458 N N . LYS B 1 98 ? 30.522 28.770 39.396 1.00 101.90 95 LYS B N 1
ATOM 2459 C CA . LYS B 1 98 ? 31.600 27.786 39.299 1.00 94.81 95 LYS B CA 1
ATOM 2460 C C . LYS B 1 98 ? 31.138 26.343 39.519 1.00 80.27 95 LYS B C 1
ATOM 2461 O O . LYS B 1 98 ? 29.942 26.050 39.503 1.00 79.22 95 LYS B O 1
ATOM 2467 N N . LYS B 1 99 ? 32.103 25.450 39.730 1.00 63.24 96 LYS B N 1
ATOM 2468 C CA . LYS B 1 99 ? 31.824 24.028 39.910 1.00 51.84 96 LYS B CA 1
ATOM 2469 C C . LYS B 1 99 ? 31.716 23.646 41.378 1.00 51.40 96 LYS B C 1
ATOM 2470 O O . LYS B 1 99 ? 32.648 23.856 42.152 1.00 59.68 96 LYS B O 1
ATOM 2476 N N . ASP B 1 100 ? 30.579 23.066 41.749 1.00 53.81 97 ASP B N 1
ATOM 2477 C CA . ASP B 1 100 ? 30.295 22.698 43.135 1.00 56.38 97 ASP B CA 1
ATOM 2478 C C . ASP B 1 100 ? 30.313 21.179 43.296 1.00 54.36 97 ASP B C 1
ATOM 2479 O O . ASP B 1 100 ? 29.536 20.473 42.652 1.00 50.23 97 ASP B O 1
ATOM 2484 N N . ILE B 1 101 ? 31.201 20.676 44.150 1.00 49.46 98 ILE B N 1
ATOM 2485 C CA . ILE B 1 101 ? 31.354 19.234 44.327 1.00 40.69 98 ILE B CA 1
ATOM 2486 C C . ILE B 1 101 ? 30.342 18.668 45.309 1.00 44.63 98 ILE B C 1
ATOM 2487 O O . ILE B 1 101 ? 30.273 19.095 46.453 1.00 46.57 98 ILE B O 1
ATOM 2492 N N . LYS B 1 102 ? 29.563 17.693 44.859 1.00 46.46 99 LYS B N 1
ATOM 2493 C CA . LYS B 1 102 ? 28.502 17.135 45.681 1.00 51.16 99 LYS B CA 1
ATOM 2494 C C . LYS B 1 102 ? 28.934 15.843 46.357 1.00 56.85 99 LYS B C 1
ATOM 2495 O O . LYS B 1 102 ? 28.410 15.473 47.404 1.00 57.76 99 LYS B O 1
ATOM 2501 N N . ASP B 1 103 ? 29.894 15.157 45.752 1.00 49.06 100 ASP B N 1
ATOM 2502 C CA . ASP B 1 103 ? 30.303 13.855 46.245 1.00 48.99 100 ASP B CA 1
ATOM 2503 C C . ASP B 1 103 ? 31.660 13.490 45.700 1.00 40.64 100 ASP B C 1
ATOM 2504 O O . ASP B 1 103 ? 31.953 13.735 44.529 1.00 33.59 100 ASP B O 1
ATOM 2509 N N . PHE B 1 104 ? 32.486 12.899 46.557 1.00 32.61 101 PHE B N 1
ATOM 2510 C CA . PHE B 1 104 ? 33.784 12.372 46.154 1.00 39.16 101 PHE B CA 1
ATOM 2511 C C . PHE B 1 104 ? 34.096 11.222 47.105 1.00 40.67 101 PHE B C 1
ATOM 2512 O O . PHE B 1 104 ? 34.311 11.436 48.291 1.00 36.76 101 PHE B O 1
ATOM 2520 N N . TYR B 1 105 ? 34.074 9.998 46.592 1.00 36.51 102 TYR B N 1
ATOM 2521 C CA . TYR B 1 105 ? 34.329 8.834 47.431 1.00 30.97 102 TYR B CA 1
ATOM 2522 C C . TYR B 1 105 ? 34.791 7.645 46.603 1.00 31.56 102 TYR B C 1
ATOM 2523 O O . TYR B 1 105 ? 34.608 7.613 45.378 1.00 34.12 102 TYR B O 1
ATOM 2532 N N . ILE B 1 106 ? 35.388 6.675 47.287 1.00 30.89 103 ILE B N 1
ATOM 2533 C CA . ILE B 1 106 ? 35.846 5.433 46.681 1.00 31.78 103 ILE B CA 1
ATOM 2534 C C . ILE B 1 106 ? 34.810 4.332 46.902 1.00 38.06 103 ILE B C 1
ATOM 2535 O O . ILE B 1 106 ? 34.253 4.201 47.991 1.00 43.96 103 ILE B O 1
ATOM 2540 N N . ARG B 1 107 ? 34.570 3.536 45.870 1.00 38.38 104 ARG B N 1
ATOM 2541 C CA . ARG B 1 107 ? 33.569 2.481 45.909 1.00 42.17 104 ARG B CA 1
ATOM 2542 C C . ARG B 1 107 ? 33.992 1.345 44.982 1.00 41.96 104 ARG B C 1
ATOM 2543 O O . ARG B 1 107 ? 34.752 1.553 44.029 1.00 39.26 104 ARG B O 1
ATOM 2551 N N . LYS B 1 108 ? 33.493 0.146 45.258 1.00 45.22 105 LYS B N 1
ATOM 2552 C CA . LYS B 1 108 ? 33.679 -0.970 44.346 1.00 46.65 105 LYS B CA 1
ATOM 2553 C C . LYS B 1 108 ? 33.047 -0.639 42.999 1.00 43.23 105 LYS B C 1
ATOM 2554 O O . LYS B 1 108 ? 32.044 0.079 42.920 1.00 42.52 105 LYS B O 1
ATOM 2560 N N . ALA B 1 109 ? 33.641 -1.160 41.937 1.00 38.58 106 ALA B N 1
ATOM 2561 C CA . ALA B 1 109 ? 33.172 -0.864 40.594 1.00 41.81 106 ALA B CA 1
ATOM 2562 C C . ALA B 1 109 ? 31.762 -1.405 40.378 1.00 44.60 106 ALA B C 1
ATOM 2563 O O . ALA B 1 109 ? 30.941 -0.771 39.720 1.00 38.93 106 ALA B O 1
ATOM 2565 N N . GLY B 1 110 ? 31.478 -2.572 40.951 1.00 49.82 107 GLY B N 1
ATOM 2566 C CA . GLY B 1 110 ? 30.231 -3.260 40.669 1.00 51.75 107 GLY B CA 1
ATOM 2567 C C . GLY B 1 110 ? 30.277 -3.851 39.270 1.00 58.06 107 GLY B C 1
ATOM 2568 O O . GLY B 1 110 ? 31.273 -3.706 38.568 1.00 54.22 107 GLY B O 1
ATOM 2569 N N . LYS B 1 111 ? 29.198 -4.506 38.857 1.00 65.30 108 LYS B N 1
ATOM 2570 C CA . LYS B 1 111 ? 29.186 -5.231 37.591 1.00 65.82 108 LYS B CA 1
ATOM 2571 C C . LYS B 1 111 ? 29.150 -4.294 36.384 1.00 61.84 108 LYS B C 1
ATOM 2572 O O . LYS B 1 111 ? 29.876 -4.494 35.413 1.00 62.37 108 LYS B O 1
ATOM 2578 N N . PHE B 1 112 ? 28.306 -3.271 36.449 1.00 60.09 109 PHE B N 1
ATOM 2579 C CA . PHE B 1 112 ? 28.128 -2.358 35.329 1.00 55.58 109 PHE B CA 1
ATOM 2580 C C . PHE B 1 112 ? 29.442 -1.699 34.896 1.00 50.75 109 PHE B C 1
ATOM 2581 O O . PHE B 1 112 ? 29.798 -1.728 33.719 1.00 50.83 109 PHE B O 1
ATOM 2589 N N . TYR B 1 113 ? 30.161 -1.113 35.847 1.00 45.79 110 TYR B N 1
ATOM 2590 C CA . TYR B 1 113 ? 31.432 -0.461 35.534 1.00 47.79 110 TYR B CA 1
ATOM 2591 C C . TYR B 1 113 ? 32.555 -1.458 35.263 1.00 50.57 110 TYR B C 1
ATOM 2592 O O . TYR B 1 113 ? 33.504 -1.146 34.550 1.00 49.41 110 TYR B O 1
ATOM 2601 N N . ALA B 1 114 ? 32.449 -2.652 35.835 1.00 46.81 111 ALA B N 1
ATOM 2602 C CA . ALA B 1 114 ? 33.460 -3.675 35.627 1.00 46.21 111 ALA B CA 1
ATOM 2603 C C . ALA B 1 114 ? 33.484 -4.095 34.162 1.00 53.13 111 ALA B C 1
ATOM 2604 O O . ALA B 1 114 ? 34.549 -4.285 33.583 1.00 50.76 111 ALA B O 1
ATOM 2606 N N . GLU B 1 115 ? 32.304 -4.228 33.566 1.00 52.21 112 GLU B N 1
ATOM 2607 C CA . GLU B 1 115 ? 32.192 -4.616 32.166 1.00 57.58 112 GLU B CA 1
ATOM 2608 C C . GLU B 1 115 ? 32.742 -3.526 31.239 1.00 53.57 112 GLU B C 1
ATOM 2609 O O . GLU B 1 115 ? 33.410 -3.821 30.250 1.00 52.34 112 GLU B O 1
ATOM 2615 N N . ILE B 1 116 ? 32.460 -2.269 31.561 1.00 45.79 113 ILE B N 1
ATOM 2616 C CA . ILE B 1 116 ? 32.966 -1.158 30.766 1.00 49.30 113 ILE B CA 1
ATOM 2617 C C . ILE B 1 116 ? 34.488 -1.035 30.841 1.00 47.69 113 ILE B C 1
ATOM 2618 O O . ILE B 1 116 ? 35.153 -0.899 29.818 1.00 48.55 113 ILE B O 1
ATOM 2623 N N . PHE B 1 117 ? 35.040 -1.091 32.049 1.00 43.15 114 PHE B N 1
ATOM 2624 C CA . PHE B 1 117 ? 36.483 -0.937 32.226 1.00 41.34 114 PHE B CA 1
ATOM 2625 C C . PHE B 1 117 ? 37.265 -2.218 31.958 1.00 51.39 114 PHE B C 1
ATOM 2626 O O . PHE B 1 117 ? 38.479 -2.182 31.767 1.00 51.66 114 PHE B O 1
ATOM 2634 N N . GLY B 1 118 ? 36.572 -3.350 31.958 1.00 51.92 115 GLY B N 1
ATOM 2635 C CA . GLY B 1 118 ? 37.239 -4.637 31.891 1.00 50.86 115 GLY B CA 1
ATOM 2636 C C . GLY B 1 118 ? 38.080 -4.886 33.131 1.00 59.49 115 GLY B C 1
ATOM 2637 O O . GLY B 1 118 ? 39.246 -5.270 33.029 1.00 61.27 115 GLY B O 1
ATOM 2646 N N . LYS B 1 120 ? 37.732 -6.082 37.685 1.00 52.08 117 LYS B N 1
ATOM 2647 C CA . LYS B 1 120 ? 36.939 -6.898 38.607 1.00 63.00 117 LYS B CA 1
ATOM 2648 C C . LYS B 1 120 ? 35.922 -6.062 39.378 1.00 57.09 117 LYS B C 1
ATOM 2649 O O . LYS B 1 120 ? 36.252 -5.007 39.922 1.00 51.85 117 LYS B O 1
ATOM 2655 N N . GLU B 1 121 ? 34.684 -6.541 39.434 1.00 63.20 118 GLU B N 1
ATOM 2656 C CA . GLU B 1 121 ? 33.610 -5.754 40.037 1.00 66.35 118 GLU B CA 1
ATOM 2657 C C . GLU B 1 121 ? 33.858 -5.368 41.501 1.00 56.19 118 GLU B C 1
ATOM 2658 O O . GLU B 1 121 ? 33.245 -4.424 42.006 1.00 51.43 118 GLU B O 1
ATOM 2664 N N . ASN B 1 122 ? 34.768 -6.067 42.176 1.00 52.54 119 ASN B N 1
ATOM 2665 C CA . ASN B 1 122 ? 35.132 -5.679 43.541 1.00 58.60 119 ASN B CA 1
ATOM 2666 C C . ASN B 1 122 ? 36.366 -4.773 43.621 1.00 58.14 119 ASN B C 1
ATOM 2667 O O . ASN B 1 122 ? 36.809 -4.407 44.707 1.00 62.64 119 ASN B O 1
ATOM 2672 N N . GLU B 1 123 ? 36.915 -4.403 42.469 1.00 57.96 120 GLU B N 1
ATOM 2673 C CA . GLU B 1 123 ? 38.011 -3.440 42.449 1.00 57.19 120 GLU B CA 1
ATOM 2674 C C . GLU B 1 123 ? 37.479 -2.011 42.586 1.00 43.78 120 GLU B C 1
ATOM 2675 O O . GLU B 1 123 ? 36.317 -1.744 42.306 1.00 43.35 120 GLU B O 1
ATOM 2681 N N . LEU B 1 124 ? 38.333 -1.100 43.029 1.00 39.21 121 LEU B N 1
ATOM 2682 C CA . LEU B 1 124 ? 37.879 0.219 43.445 1.00 37.43 121 LEU B CA 1
ATOM 2683 C C . LEU B 1 124 ? 37.984 1.304 42.373 1.00 40.36 121 LEU B C 1
ATOM 2684 O O . LEU B 1 124 ? 38.951 1.358 41.607 1.00 38.03 121 LEU B O 1
ATOM 2689 N N . VAL B 1 125 ? 36.971 2.162 42.336 1.00 41.77 122 VAL B N 1
ATOM 2690 C CA . VAL B 1 125 ? 36.967 3.347 41.491 1.00 33.68 122 VAL B CA 1
ATOM 2691 C C . VAL B 1 125 ? 36.635 4.574 42.339 1.00 40.85 122 VAL B C 1
ATOM 2692 O O . VAL B 1 125 ? 35.941 4.470 43.362 1.00 37.13 122 VAL B O 1
ATOM 2696 N N . TYR B 1 126 ? 37.144 5.729 41.920 1.00 33.51 123 TYR B N 1
ATOM 2697 C CA . TYR B 1 126 ? 36.699 7.005 42.465 1.00 31.12 123 TYR B CA 1
ATOM 2698 C C . TYR B 1 126 ? 35.404 7.419 41.786 1.00 27.73 123 TYR B C 1
ATOM 2699 O O . TYR B 1 126 ? 35.255 7.294 40.571 1.00 30.39 123 TYR B O 1
ATOM 2708 N N . SER B 1 127 ? 34.471 7.931 42.570 1.00 30.77 124 SER B N 1
ATOM 2709 C CA . SER B 1 127 ? 33.243 8.466 42.018 1.00 31.15 124 SER B CA 1
ATOM 2710 C C . SER B 1 127 ? 33.133 9.917 42.449 1.00 28.57 124 SER B C 1
ATOM 2711 O O . SER B 1 127 ? 33.185 10.230 43.635 1.00 30.83 124 SER B O 1
ATOM 2714 N N . ILE B 1 128 ? 32.993 10.801 41.473 1.00 25.29 125 ILE B N 1
ATOM 2715 C CA . ILE B 1 128 ? 32.955 12.232 41.724 1.00 28.13 125 ILE B CA 1
ATOM 2716 C C . ILE B 1 128 ? 31.680 12.768 41.101 1.00 34.68 125 ILE B C 1
AT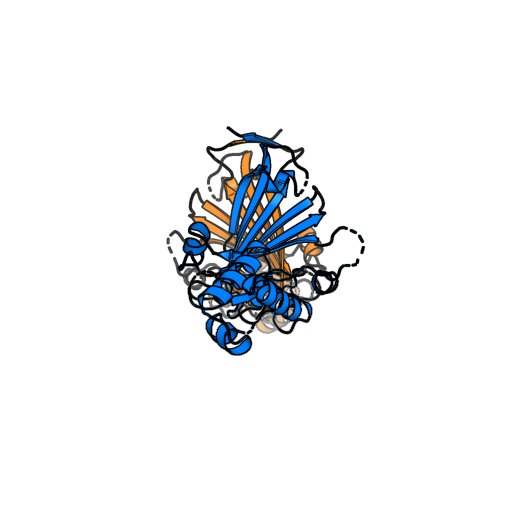OM 2717 O O . ILE B 1 128 ? 31.352 12.431 39.962 1.00 31.56 125 ILE B O 1
ATOM 2722 N N . LYS B 1 129 ? 30.956 13.597 41.842 1.00 29.46 126 LYS B N 1
ATOM 2723 C CA . LYS B 1 129 ? 29.751 14.206 41.310 1.00 28.05 126 LYS B CA 1
ATOM 2724 C C . LYS B 1 129 ? 29.801 15.708 41.551 1.00 34.33 126 LYS B C 1
ATOM 2725 O O . LYS B 1 129 ? 30.051 16.154 42.667 1.00 34.45 126 LYS B O 1
ATOM 2731 N N . PHE B 1 130 ? 29.600 16.498 40.506 1.00 28.82 127 PHE B N 1
ATOM 2732 C CA . PHE B 1 130 ? 29.616 17.943 40.676 1.00 29.77 127 PHE B CA 1
ATOM 2733 C C . PHE B 1 130 ? 28.565 18.637 39.830 1.00 30.34 127 PHE B C 1
ATOM 2734 O O . PHE B 1 130 ? 28.131 18.113 38.810 1.00 26.87 127 PHE B O 1
ATOM 2742 N N . VAL B 1 131 ? 28.147 19.811 40.284 1.00 31.08 128 VAL B N 1
ATOM 2743 C CA . VAL B 1 131 ? 27.134 20.596 39.596 1.00 37.80 128 VAL B CA 1
ATOM 2744 C C . VAL B 1 131 ? 27.744 21.922 39.157 1.00 42.25 128 VAL B C 1
ATOM 2745 O O . VAL B 1 131 ? 28.752 22.364 39.707 1.00 45.35 128 VAL B O 1
ATOM 2749 N N . GLN B 1 132 ? 27.143 22.558 38.163 1.00 45.19 129 GLN B N 1
ATOM 2750 C CA . GLN B 1 132 ? 27.687 23.799 37.634 1.00 50.67 129 GLN B CA 1
ATOM 2751 C C . GLN B 1 132 ? 26.562 24.711 37.167 1.00 55.98 129 GLN B C 1
ATOM 2752 O O . GLN B 1 132 ? 25.670 24.276 36.444 1.00 53.27 129 GLN B O 1
ATOM 2758 N N . LYS B 1 133 ? 26.592 25.969 37.593 1.00 70.22 130 LYS B N 1
ATOM 2759 C CA . LYS B 1 133 ? 25.627 26.950 37.106 1.00 87.98 130 LYS B CA 1
ATOM 2760 C C . LYS B 1 133 ? 26.007 27.357 35.688 1.00 100.83 130 LYS B C 1
ATOM 2761 O O . LYS B 1 133 ? 27.118 27.832 35.452 1.00 99.11 130 LYS B O 1
ATOM 2767 N N . SER B 1 134 ? 25.089 27.163 34.745 1.00 114.09 131 SER B N 1
ATOM 2768 C CA . SER B 1 134 ? 25.390 27.399 33.335 1.00 125.17 131 SER B CA 1
ATOM 2769 C C . SER B 1 134 ? 24.363 28.292 32.643 1.00 132.96 131 SER B C 1
ATOM 2770 O O . SER B 1 134 ? 23.541 28.936 33.296 1.00 135.78 131 SER B O 1
ATOM 2773 N N . GLU B 1 135 ? 24.425 28.316 31.314 1.00 137.79 132 GLU B N 1
ATOM 2774 C CA . GLU B 1 135 ? 23.547 29.154 30.501 1.00 144.62 132 GLU B CA 1
ATOM 2775 C C . GLU B 1 135 ? 22.084 29.011 30.903 1.00 144.60 132 GLU B C 1
ATOM 2776 O O . GLU B 1 135 ? 21.494 29.936 31.464 1.00 146.16 132 GLU B O 1
ATOM 2782 N N . HIS B 1 136 ? 21.499 27.853 30.617 1.00 142.27 133 HIS B N 1
ATOM 2783 C CA . HIS B 1 136 ? 20.108 27.612 30.982 1.00 142.29 133 HIS B CA 1
ATOM 2784 C C . HIS B 1 136 ? 19.976 26.539 32.064 1.00 129.24 133 HIS B C 1
ATOM 2785 O O . HIS B 1 136 ? 19.633 25.388 31.790 1.00 126.29 133 HIS B O 1
ATOM 2792 N N . GLY B 1 137 ? 20.263 26.933 33.301 1.00 116.10 134 GLY B N 1
ATOM 2793 C CA . GLY B 1 137 ? 20.089 26.057 34.443 1.00 98.42 134 GLY B CA 1
ATOM 2794 C C . GLY B 1 137 ? 21.342 25.312 34.857 1.00 77.17 134 GLY B C 1
ATOM 2795 O O . GLY B 1 137 ? 22.351 25.311 34.151 1.00 62.08 134 GLY B O 1
ATOM 2796 N N . ALA B 1 138 ? 21.274 24.672 36.017 1.00 66.24 135 ALA B N 1
ATOM 2797 C CA . ALA B 1 138 ? 22.386 23.878 36.508 1.00 55.35 135 ALA B CA 1
ATOM 2798 C C . ALA B 1 138 ? 22.584 22.633 35.649 1.00 44.78 135 ALA B C 1
ATOM 2799 O O . ALA B 1 138 ? 21.620 22.062 35.133 1.00 41.02 135 ALA B O 1
ATOM 2801 N N . THR B 1 139 ? 23.840 22.230 35.493 1.00 33.60 136 THR B N 1
ATOM 2802 C CA . THR B 1 139 ? 24.174 20.958 34.866 1.00 34.96 136 THR B CA 1
ATOM 2803 C C . THR B 1 139 ? 24.776 20.033 35.919 1.00 32.23 136 THR B C 1
ATOM 2804 O O . THR B 1 139 ? 25.261 20.487 36.945 1.00 32.04 136 THR B O 1
ATOM 2808 N N . LEU B 1 140 ? 24.734 18.735 35.659 1.00 26.21 137 LEU B N 1
ATOM 2809 C CA . LEU B 1 140 ? 25.253 17.758 36.591 1.00 31.75 137 LEU B CA 1
ATOM 2810 C C . LEU B 1 140 ? 26.253 16.833 35.892 1.00 31.17 137 LEU B C 1
ATOM 2811 O O . LEU B 1 140 ? 25.974 16.312 34.817 1.00 25.59 137 LEU B O 1
ATOM 2816 N N . ASP B 1 141 ? 27.408 16.622 36.513 1.00 27.44 138 ASP B N 1
ATOM 2817 C CA . ASP B 1 141 ? 28.432 15.736 35.963 1.00 29.19 138 ASP B CA 1
ATOM 2818 C C . ASP B 1 141 ? 28.797 14.653 36.966 1.00 35.94 138 ASP B C 1
ATOM 2819 O O . ASP B 1 141 ? 28.902 14.915 38.165 1.00 32.43 138 ASP B O 1
ATOM 2824 N N . ARG B 1 142 ? 28.992 13.438 36.468 1.00 25.78 139 ARG B N 1
ATOM 2825 C CA . ARG B 1 142 ? 29.509 12.345 37.274 1.00 30.06 139 ARG B CA 1
ATOM 2826 C C . ARG B 1 142 ? 30.753 11.783 36.580 1.00 29.43 139 ARG B C 1
ATOM 2827 O O . ARG B 1 142 ? 30.727 11.524 35.382 1.00 24.55 139 ARG B O 1
ATOM 2835 N N . LEU B 1 143 ? 31.829 11.591 37.337 1.00 28.55 140 LEU B N 1
ATOM 2836 C CA . LEU B 1 143 ? 33.078 11.039 36.807 1.00 25.34 140 LEU B CA 1
ATOM 2837 C C . LEU B 1 143 ? 33.414 9.767 37.561 1.00 31.51 140 LEU B C 1
ATOM 2838 O O . LEU B 1 143 ? 33.321 9.727 38.788 1.00 31.06 140 LEU B O 1
ATOM 2843 N N . ILE B 1 144 ? 33.814 8.734 36.833 1.00 22.45 141 ILE B N 1
ATOM 2844 C CA . ILE B 1 144 ? 34.278 7.494 37.440 1.00 22.26 141 ILE B CA 1
ATOM 2845 C C . ILE B 1 144 ? 35.708 7.262 36.977 1.00 25.48 141 ILE B C 1
ATOM 2846 O O . ILE B 1 144 ? 35.957 7.188 35.770 1.00 28.07 141 ILE B O 1
ATOM 2851 N N . LEU B 1 145 ? 36.633 7.155 37.932 1.00 23.55 142 LEU B N 1
ATOM 2852 C CA . LEU B 1 145 ? 38.059 6.947 37.670 1.00 28.51 142 LEU B CA 1
ATOM 2853 C C . LEU B 1 145 ? 38.584 5.748 38.466 1.00 32.08 142 LEU B C 1
ATOM 2854 O O . LEU B 1 145 ? 38.631 5.796 39.693 1.00 33.22 142 LEU B O 1
ATOM 2859 N N . PRO B 1 146 ? 38.974 4.666 37.775 1.00 31.70 143 PRO B N 1
ATOM 2860 C CA . PRO B 1 146 ? 39.463 3.488 38.498 1.00 28.17 143 PRO B CA 1
ATOM 2861 C C . PRO B 1 146 ? 40.705 3.815 39.320 1.00 30.80 143 PRO B C 1
ATOM 2862 O O . PRO B 1 146 ? 41.622 4.476 38.832 1.00 28.55 143 PRO B O 1
ATOM 2866 N N . LEU B 1 147 ? 40.714 3.364 40.572 1.00 29.03 144 LEU B N 1
ATOM 2867 C CA . LEU B 1 147 ? 41.810 3.645 41.487 1.00 34.21 144 LEU B CA 1
ATOM 2868 C C . LEU B 1 147 ? 43.147 3.121 40.947 1.00 37.60 144 LEU B C 1
ATOM 2869 O O . LEU B 1 147 ? 44.174 3.781 41.075 1.00 35.19 144 LEU B O 1
ATOM 2874 N N . GLY B 1 148 ? 43.129 1.941 40.337 1.00 34.75 145 GLY B N 1
ATOM 2875 C CA . GLY B 1 148 ? 44.336 1.355 39.776 1.00 38.52 145 GLY B CA 1
ATO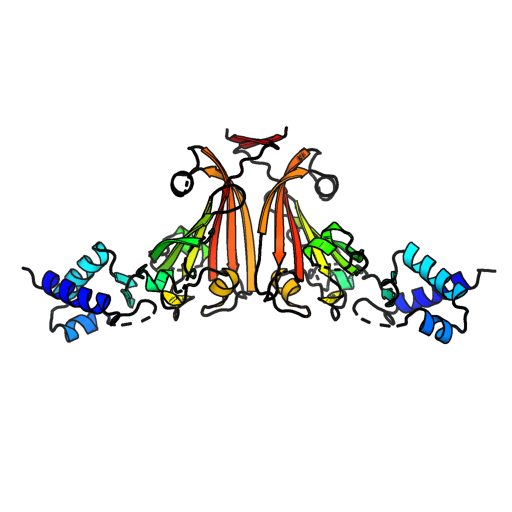M 2876 C C . GLY B 1 148 ? 44.926 2.135 38.607 1.00 40.01 145 GLY B C 1
ATOM 2877 O O . GLY B 1 148 ? 46.098 1.977 38.279 1.00 39.64 145 GLY B O 1
ATOM 2878 N N . LEU B 1 149 ? 44.111 2.985 37.989 1.00 27.34 146 LEU B N 1
ATOM 2879 C CA . LEU B 1 149 ? 44.524 3.768 36.830 1.00 31.68 146 LEU B CA 1
ATOM 2880 C C . LEU B 1 149 ? 44.953 5.174 37.226 1.00 32.57 146 LEU B C 1
ATOM 2881 O O . LEU B 1 149 ? 45.616 5.864 36.457 1.00 32.09 146 LEU B O 1
ATOM 2886 N N . TYR B 1 150 ? 44.554 5.602 38.422 1.00 27.62 147 TYR B N 1
ATOM 2887 C CA . TYR B 1 150 ? 44.955 6.910 38.936 1.00 30.85 147 TYR B CA 1
ATOM 2888 C C . TYR B 1 150 ? 45.602 6.758 40.327 1.00 40.93 147 TYR B C 1
ATOM 2889 O O . TYR B 1 150 ? 45.189 7.410 41.292 1.00 42.77 147 TYR B O 1
ATOM 2898 N N . PRO B 1 151 ? 46.634 5.895 40.417 1.00 41.70 148 PRO B N 1
ATOM 2899 C CA . PRO B 1 151 ? 47.249 5.427 41.670 1.00 52.89 148 PRO B CA 1
ATOM 2900 C C . PRO B 1 151 ? 47.822 6.529 42.554 1.00 55.39 148 PRO B C 1
ATOM 2901 O O . PRO B 1 151 ? 47.705 6.455 43.775 1.00 61.65 148 PRO B O 1
ATOM 2905 N N . ASP B 1 152 ? 48.439 7.535 41.950 1.00 53.78 149 ASP B N 1
ATOM 2906 C CA . ASP B 1 152 ? 49.246 8.470 42.722 1.00 63.39 149 ASP B CA 1
ATOM 2907 C C . ASP B 1 152 ? 48.549 9.774 43.106 1.00 58.45 149 ASP B C 1
ATOM 2908 O O . ASP B 1 152 ? 49.108 10.580 43.844 1.00 63.89 149 ASP B O 1
ATOM 2913 N N . LEU B 1 153 ? 47.331 9.975 42.615 1.00 48.70 150 LEU B N 1
ATOM 2914 C CA . LEU B 1 153 ? 46.579 11.183 42.936 1.00 43.87 150 LEU B CA 1
ATOM 2915 C C . LEU B 1 153 ? 46.111 11.217 44.394 1.00 51.01 150 LEU B C 1
ATOM 2916 O O . LEU B 1 153 ? 45.527 10.256 44.893 1.00 50.49 150 LEU B O 1
ATOM 2921 N N . GLN B 1 154 ? 46.370 12.330 45.072 1.00 50.38 151 GLN B N 1
ATOM 2922 C CA . GLN B 1 154 ? 45.741 12.604 46.357 1.00 46.95 151 GLN B CA 1
ATOM 2923 C C . GLN B 1 154 ? 44.502 13.442 46.085 1.00 44.21 151 GLN B C 1
ATOM 2924 O O . GLN B 1 154 ? 44.297 13.881 44.952 1.00 36.54 151 GLN B O 1
ATOM 2930 N N . ALA B 1 155 ? 43.681 13.674 47.107 1.00 38.28 152 ALA B N 1
ATOM 2931 C CA . ALA B 1 155 ? 42.418 14.385 46.905 1.00 45.81 152 ALA B CA 1
ATOM 2932 C C . ALA B 1 155 ? 42.602 15.733 46.195 1.00 48.97 152 ALA B C 1
ATOM 2933 O O . ALA B 1 155 ? 41.820 16.097 45.311 1.00 44.45 152 ALA B O 1
ATOM 2935 N N . LYS B 1 156 ? 43.643 16.463 46.580 1.00 52.49 153 LYS B N 1
ATOM 2936 C CA . LYS B 1 156 ? 43.907 17.780 46.011 1.00 57.87 153 LYS B CA 1
ATOM 2937 C C . LYS B 1 156 ? 44.308 17.726 44.531 1.00 55.82 153 LYS B C 1
ATOM 2938 O O . LYS B 1 156 ? 44.298 18.749 43.847 1.00 56.27 153 LYS B O 1
ATOM 2944 N N . ASP B 1 157 ? 44.665 16.537 44.046 1.00 41.36 154 ASP B N 1
ATOM 2945 C CA . ASP B 1 157 ? 45.077 16.363 42.653 1.00 39.84 154 ASP B CA 1
ATOM 2946 C C . ASP B 1 157 ? 43.881 16.230 41.727 1.00 40.11 154 ASP B C 1
ATOM 2947 O O . ASP B 1 157 ? 44.001 16.404 40.508 1.00 36.94 154 ASP B O 1
ATOM 2952 N N . PHE B 1 158 ? 42.723 15.921 42.304 1.00 36.97 155 PHE B N 1
ATOM 2953 C CA . PHE B 1 158 ? 41.519 15.739 41.503 1.00 37.51 155 PHE B CA 1
ATOM 2954 C C . PHE B 1 158 ? 40.881 17.076 41.149 1.00 38.77 155 PHE B C 1
ATOM 2955 O O . PHE B 1 158 ? 39.709 17.310 41.433 1.00 41.16 155 PHE B O 1
ATOM 2963 N N . GLN B 1 159 ? 41.668 17.950 40.532 1.00 38.83 156 GLN B N 1
ATOM 2964 C CA . GLN B 1 159 ? 41.158 19.227 40.050 1.00 33.07 156 GLN B CA 1
ATOM 2965 C C . GLN B 1 159 ? 40.149 18.993 38.938 1.00 37.92 156 GLN B C 1
ATOM 2966 O O . GLN B 1 159 ? 40.399 18.224 38.002 1.00 41.72 156 GLN B O 1
ATOM 2972 N N . ILE B 1 160 ? 38.999 19.648 39.050 1.00 30.26 157 ILE B N 1
ATOM 2973 C CA . ILE B 1 160 ? 37.940 19.462 38.075 1.00 31.75 157 ILE B CA 1
ATOM 2974 C C . ILE B 1 160 ? 37.724 20.672 37.168 1.00 28.87 157 ILE B C 1
ATOM 2975 O O . ILE B 1 160 ? 36.705 20.767 36.507 1.00 27.15 157 ILE B O 1
ATOM 2980 N N . ILE B 1 161 ? 38.687 21.587 37.133 1.00 29.05 158 ILE B N 1
ATOM 2981 C CA . ILE B 1 161 ? 38.609 22.748 36.250 1.00 27.65 158 ILE B CA 1
ATOM 2982 C C . ILE B 1 161 ? 38.622 22.299 34.781 1.00 30.35 158 ILE B C 1
ATOM 2983 O O . ILE B 1 161 ? 37.849 22.781 33.952 1.00 29.95 158 ILE B O 1
ATOM 2988 N N . ASN B 1 162 ? 39.495 21.351 34.480 1.00 28.78 159 ASN B N 1
ATOM 2989 C CA . ASN B 1 162 ? 39.662 20.857 33.122 1.00 28.86 159 ASN B CA 1
ATOM 2990 C C . ASN B 1 162 ? 39.624 19.334 33.135 1.00 28.53 159 ASN B C 1
ATOM 2991 O O . ASN B 1 162 ? 40.572 18.676 33.565 1.00 23.94 159 ASN B O 1
ATOM 2996 N N . ILE B 1 163 ? 38.515 18.778 32.669 1.00 29.10 160 ILE B N 1
ATOM 2997 C CA . ILE B 1 163 ? 38.303 17.340 32.740 1.00 27.97 160 ILE B CA 1
ATOM 2998 C C . ILE B 1 163 ? 39.310 16.548 31.895 1.00 33.53 160 ILE B C 1
ATOM 2999 O O . ILE B 1 163 ? 39.738 15.453 32.281 1.00 26.73 160 ILE B O 1
ATOM 3004 N N . ILE B 1 164 ? 39.678 17.108 30.747 1.00 28.42 161 ILE B N 1
ATOM 3005 C CA . ILE B 1 164 ? 40.661 16.489 29.869 1.00 31.95 161 ILE B CA 1
ATOM 3006 C C . ILE B 1 164 ? 41.982 16.360 30.601 1.00 28.13 161 ILE B C 1
ATOM 3007 O O . ILE B 1 164 ? 42.613 15.301 30.583 1.00 26.14 161 ILE B O 1
ATOM 3012 N N . GLU B 1 165 ? 42.399 17.445 31.244 1.00 25.26 162 GLU B N 1
ATOM 3013 C CA . GLU B 1 165 ? 43.632 17.420 32.028 1.00 28.16 162 GLU B CA 1
ATOM 3014 C C . GLU B 1 165 ? 43.569 16.375 33.145 1.00 32.29 162 GLU B C 1
ATOM 3015 O O . GLU B 1 165 ? 44.511 15.603 33.348 1.00 26.97 162 GLU B O 1
ATOM 3021 N N . LEU B 1 166 ? 42.445 16.334 33.855 1.00 27.72 163 LEU B N 1
ATOM 3022 C CA . LEU B 1 166 ? 42.272 15.365 34.927 1.00 23.20 163 LEU B CA 1
ATOM 3023 C C . LEU B 1 166 ? 42.377 13.931 34.402 1.00 25.76 163 LEU B C 1
ATOM 3024 O O . LEU B 1 166 ? 43.135 13.116 34.930 1.00 30.41 163 LEU B O 1
ATOM 3029 N N . VAL B 1 167 ? 41.607 13.625 33.363 1.00 25.40 164 VAL B N 1
ATOM 3030 C CA . VAL B 1 167 ? 41.599 12.277 32.802 1.00 26.43 164 VAL B CA 1
ATOM 3031 C C . VAL B 1 167 ? 43.009 11.904 32.328 1.00 33.17 164 VAL B C 1
ATOM 3032 O O . VAL B 1 167 ? 43.417 10.748 32.404 1.00 28.52 164 VAL B O 1
ATOM 3036 N N . ASN B 1 168 ? 43.760 12.903 31.882 1.00 30.38 165 ASN B N 1
ATOM 3037 C CA . ASN B 1 168 ? 45.130 12.691 31.416 1.00 34.10 165 ASN B CA 1
ATOM 3038 C C . ASN B 1 168 ? 46.181 12.623 32.532 1.00 39.56 165 ASN B C 1
ATOM 3039 O O . ASN B 1 168 ? 47.355 12.390 32.258 1.00 34.07 165 ASN B O 1
ATOM 3044 N N . SER B 1 169 ? 45.774 12.804 33.787 1.00 29.38 166 SER B N 1
ATOM 3045 C CA . SER B 1 169 ? 46.759 12.963 34.858 1.00 31.77 166 SER B CA 1
ATOM 3046 C C . SER B 1 169 ? 47.161 11.664 35.557 1.00 34.05 166 SER B C 1
ATOM 3047 O O . SER B 1 169 ? 47.959 11.684 36.490 1.00 33.86 166 SER B O 1
ATOM 3050 N N . GLY B 1 170 ? 46.603 10.542 35.124 1.00 31.51 167 GLY B N 1
ATOM 3051 C CA . GLY B 1 170 ? 46.866 9.276 35.786 1.00 26.95 167 GLY B CA 1
ATOM 3052 C C . GLY B 1 170 ? 48.035 8.496 35.197 1.00 35.28 167 GLY B C 1
ATOM 3053 O O . GLY B 1 170 ? 48.975 9.069 34.652 1.00 31.00 167 GLY B O 1
ATOM 3054 N N . LYS B 1 171 ? 47.967 7.176 35.317 1.00 29.22 168 LYS B N 1
ATOM 3055 C CA . LYS B 1 171 ? 49.033 6.288 34.867 1.00 28.27 168 LYS B CA 1
ATOM 3056 C C . LYS B 1 171 ? 49.187 6.253 33.328 1.00 39.50 168 LYS B C 1
ATOM 3057 O O . LYS B 1 171 ? 50.286 6.067 32.818 1.00 38.61 168 LYS B O 1
ATOM 3063 N N . TYR B 1 172 ? 48.086 6.419 32.597 1.00 28.10 169 TYR B N 1
ATOM 3064 C CA . TYR B 1 172 ? 48.113 6.330 31.133 1.00 40.01 169 TYR B CA 1
ATOM 3065 C C . TYR B 1 172 ? 47.724 7.652 30.482 1.00 38.25 169 TYR B C 1
ATOM 3066 O O . TYR B 1 172 ? 47.002 8.448 31.075 1.00 40.44 169 TYR B O 1
ATOM 3075 N N . LYS B 1 173 ? 48.197 7.888 29.263 1.00 33.41 170 LYS B N 1
ATOM 3076 C CA . LYS B 1 173 ? 47.771 9.079 28.523 1.00 34.32 170 LYS B CA 1
ATOM 3077 C C . LYS B 1 173 ? 46.405 8.888 27.858 1.00 29.66 170 LYS B C 1
ATOM 3078 O O . LYS B 1 173 ? 46.060 7.795 27.402 1.00 26.99 170 LYS B O 1
ATOM 3084 N N . LEU B 1 174 ? 45.620 9.957 27.825 1.00 26.62 171 LEU B N 1
ATOM 3085 C CA . LEU B 1 174 ? 44.374 9.962 27.076 1.00 29.16 171 LEU B CA 1
ATOM 3086 C C . LEU B 1 174 ? 44.699 9.869 25.584 1.00 30.90 171 LEU B C 1
ATOM 3087 O O . LEU B 1 174 ? 45.550 10.597 25.095 1.00 26.35 171 LEU B O 1
ATOM 3092 N N . PHE B 1 175 ? 44.022 8.974 24.875 1.00 29.63 172 PHE B N 1
ATOM 3093 C CA . PHE B 1 175 ? 44.270 8.758 23.450 1.00 27.03 172 PHE B CA 1
ATOM 3094 C C . PHE B 1 175 ? 43.026 9.061 22.622 1.00 19.94 172 PHE B C 1
ATOM 3095 O O . PHE B 1 175 ? 43.111 9.648 21.553 1.00 28.64 172 PHE B O 1
ATOM 3103 N N . GLU B 1 176 ? 41.864 8.649 23.121 1.00 28.87 173 GLU B N 1
ATOM 3104 C CA . GLU B 1 176 ? 40.633 8.769 22.347 1.00 30.28 173 GLU B CA 1
ATOM 3105 C C . GLU B 1 176 ? 39.393 8.942 23.212 1.00 26.87 173 GLU B C 1
ATOM 3106 O O . GLU B 1 176 ? 39.356 8.543 24.383 1.00 22.13 173 GLU B O 1
ATOM 3112 N N . LEU B 1 177 ? 38.369 9.527 22.603 1.00 24.53 174 LEU B N 1
ATOM 3113 C CA . LEU B 1 177 ? 37.123 9.803 23.281 1.00 33.59 174 LEU B CA 1
ATOM 3114 C C . LEU B 1 177 ? 35.967 9.208 22.489 1.00 33.02 174 LEU B C 1
ATOM 3115 O O . LEU B 1 177 ? 35.837 9.435 21.281 1.00 35.27 174 LEU B O 1
ATOM 3120 N N . GLU B 1 178 ? 35.142 8.425 23.171 1.00 24.82 175 GLU B N 1
ATOM 3121 C CA . GLU B 1 178 ? 33.950 7.844 22.568 1.00 28.66 175 GLU B CA 1
ATOM 3122 C C . GLU B 1 178 ? 32.718 8.364 23.317 1.00 30.64 175 GLU B C 1
ATOM 3123 O O . GLU B 1 178 ? 32.649 8.277 24.546 1.00 26.03 175 GLU B O 1
ATOM 3129 N N . GLN B 1 179 ? 31.757 8.934 22.591 1.00 29.10 176 GLN B N 1
ATOM 3130 C CA . GLN B 1 179 ? 30.607 9.572 23.239 1.00 32.61 176 GLN B CA 1
ATOM 3131 C C . GLN B 1 179 ? 29.249 9.073 22.747 1.00 33.28 176 GLN B C 1
ATOM 3132 O O . GLN B 1 179 ? 29.101 8.707 21.590 1.00 33.49 176 GLN B O 1
ATOM 3138 N N . GLU B 1 180 ? 28.269 9.040 23.646 1.00 27.31 177 GLU B N 1
ATOM 3139 C CA . GLU B 1 180 ? 26.895 8.701 23.279 1.00 35.67 177 GLU B CA 1
ATOM 3140 C C . GLU B 1 180 ? 25.972 9.821 23.745 1.00 31.65 177 GLU B C 1
ATOM 3141 O O . GLU B 1 180 ? 26.219 10.443 24.780 1.00 31.64 177 GLU B O 1
ATOM 3147 N N . LEU B 1 181 ? 24.920 10.095 22.980 1.00 30.33 178 LEU B N 1
ATOM 3148 C CA . LEU B 1 181 ? 24.014 11.182 23.326 1.00 37.72 178 LEU B CA 1
ATOM 3149 C C . LEU B 1 181 ? 22.593 10.639 23.419 1.00 40.12 178 LEU B C 1
ATOM 3150 O O . LEU B 1 181 ? 22.141 9.923 22.529 1.00 41.79 178 LEU B O 1
ATOM 3155 N N . GLN B 1 182 ? 21.896 10.962 24.506 1.00 28.50 179 GLN B N 1
ATOM 3156 C CA . GLN B 1 182 ? 20.516 10.518 24.662 1.00 31.38 179 GLN B CA 1
ATOM 3157 C C . GLN B 1 182 ? 19.631 11.615 25.223 1.00 30.17 179 GLN B C 1
ATOM 3158 O O . GLN B 1 182 ? 20.109 12.538 25.894 1.00 32.02 179 GLN B O 1
ATOM 3164 N N . LEU B 1 183 ? 18.341 11.497 24.936 1.00 29.11 180 LEU B N 1
ATOM 3165 C CA . LEU B 1 183 ? 17.296 12.227 25.652 1.00 34.62 180 LEU B CA 1
ATOM 3166 C C . LEU B 1 183 ? 16.655 11.288 26.664 1.00 32.92 180 LEU B C 1
ATOM 3167 O O . LEU B 1 183 ? 16.200 10.206 26.293 1.00 38.72 180 LEU B O 1
ATOM 3172 N N . ILE B 1 184 ? 16.614 11.697 27.930 1.00 31.12 181 ILE B N 1
ATOM 3173 C CA . ILE B 1 184 ? 15.992 10.895 28.980 1.00 34.68 181 ILE B CA 1
ATOM 3174 C C . ILE B 1 184 ? 15.035 11.728 29.827 1.00 38.61 181 ILE B C 1
ATOM 3175 O O . ILE B 1 184 ? 15.031 12.959 29.760 1.00 35.39 181 ILE B O 1
ATOM 3180 N N . LEU B 1 185 ? 14.215 11.044 30.615 1.00 42.32 182 LEU B N 1
ATOM 3181 C CA . LEU B 1 185 ? 13.353 11.706 31.586 1.00 53.32 182 LEU B CA 1
ATOM 3182 C C . LEU B 1 185 ? 14.164 12.038 32.834 1.00 46.44 182 LEU B C 1
ATOM 3183 O O . LEU B 1 185 ? 14.961 11.217 33.303 1.00 46.47 182 LEU B O 1
ATOM 3188 N N . ALA B 1 186 ? 13.965 13.238 33.370 1.00 39.48 183 ALA B N 1
ATOM 3189 C CA . ALA B 1 186 ? 14.684 13.643 34.579 1.00 46.10 183 ALA B CA 1
ATOM 3190 C C . ALA B 1 186 ? 14.487 12.624 35.701 1.00 52.47 183 ALA B C 1
ATOM 3191 O O . ALA B 1 186 ? 13.356 12.284 36.050 1.00 53.36 183 ALA B O 1
ATOM 3193 N N . GLY B 1 187 ? 15.594 12.126 36.247 1.00 54.20 184 GLY B N 1
ATOM 3194 C CA . GLY B 1 187 ? 15.545 11.197 37.364 1.00 54.50 184 GLY B CA 1
ATOM 3195 C C . GLY B 1 187 ? 15.698 11.917 38.692 1.00 57.65 184 GLY B C 1
ATOM 3196 O O . GLY B 1 187 ? 15.740 13.148 38.731 1.00 54.26 184 GLY B O 1
ATOM 3197 N N . ASN B 1 188 ? 15.782 11.155 39.780 1.00 63.16 185 ASN B N 1
ATOM 3198 C CA . ASN B 1 188 ? 15.944 11.738 41.113 1.00 60.17 185 ASN B CA 1
ATOM 3199 C C . ASN B 1 188 ? 17.226 12.558 41.251 1.00 56.01 185 ASN B C 1
ATOM 3200 O O . ASN B 1 188 ? 17.231 13.614 41.887 1.00 51.05 185 ASN B O 1
ATOM 3205 N N . GLU B 1 189 ? 18.307 12.061 40.654 1.00 53.64 186 GLU B N 1
ATOM 3206 C CA . GLU B 1 189 ? 19.572 12.792 40.591 1.00 58.16 186 GLU B CA 1
ATOM 3207 C C . GLU B 1 189 ? 19.378 14.190 40.013 1.00 57.49 186 GLU B C 1
ATOM 3208 O O . GLU B 1 189 ? 19.853 15.180 40.571 1.00 57.00 186 GLU B O 1
ATOM 3214 N N . GLN B 1 190 ? 18.679 14.260 38.886 1.00 53.08 187 GLN B N 1
ATOM 3215 C CA . GLN B 1 190 ? 18.504 15.513 38.164 1.00 48.01 187 GLN B CA 1
ATOM 3216 C C . GLN B 1 190 ? 17.556 16.469 38.878 1.00 52.53 187 GLN B C 1
ATOM 3217 O O . GLN B 1 190 ? 17.868 17.645 39.047 1.00 63.83 187 GLN B O 1
ATOM 3223 N N . ILE B 1 191 ? 16.395 15.972 39.288 1.00 49.36 188 ILE B N 1
ATOM 3224 C CA . ILE B 1 191 ? 15.428 16.828 39.957 1.00 55.76 188 ILE B CA 1
ATOM 3225 C C . ILE B 1 191 ? 16.087 17.490 41.164 1.00 52.00 188 ILE B C 1
ATOM 3226 O O . ILE B 1 191 ? 15.992 18.700 41.346 1.00 57.33 188 ILE B O 1
ATOM 3231 N N . LYS B 1 192 ? 16.783 16.690 41.964 1.00 47.75 189 LYS B N 1
ATOM 3232 C CA . LYS B 1 192 ? 17.441 17.184 43.170 1.00 61.54 189 LYS B CA 1
ATOM 3233 C C . LYS B 1 192 ? 18.556 18.189 42.868 1.00 64.66 189 LYS B C 1
ATOM 3234 O O . LYS B 1 192 ? 18.535 19.316 43.363 1.00 64.88 189 LYS B O 1
ATOM 3240 N N . ASN B 1 193 ? 19.521 17.776 42.047 1.00 51.32 190 ASN B N 1
ATOM 3241 C CA . ASN B 1 193 ? 20.703 18.592 41.777 1.00 44.19 190 ASN B CA 1
ATOM 3242 C C . ASN B 1 193 ? 20.516 19.685 40.731 1.00 44.77 190 ASN B C 1
ATOM 3243 O O . ASN B 1 193 ? 21.226 20.688 40.747 1.00 51.02 190 ASN B O 1
ATOM 3256 N N . HIS B 1 195 ? 17.344 20.948 39.792 1.00 40.57 192 HIS B N 1
ATOM 3257 C CA . HIS B 1 195 ? 16.104 21.675 40.021 1.00 49.23 192 HIS B CA 1
ATOM 3258 C C . HIS B 1 195 ? 15.160 21.507 38.836 1.00 59.27 192 HIS B C 1
ATOM 3259 O O . HIS B 1 195 ? 14.697 22.478 38.235 1.00 59.29 192 HIS B O 1
ATOM 3266 N N . LEU B 1 196 ? 14.900 20.249 38.504 1.00 55.75 193 LEU B N 1
ATOM 3267 C CA . LEU B 1 196 ? 13.962 19.900 37.456 1.00 58.45 193 LEU B CA 1
ATOM 3268 C C . LEU B 1 196 ? 12.798 19.151 38.083 1.00 61.79 193 LEU B C 1
ATOM 3269 O O . LEU B 1 196 ? 12.857 18.753 39.250 1.00 63.02 193 LEU B O 1
ATOM 3274 N N . ASN B 1 197 ? 11.741 18.959 37.306 1.00 67.98 194 ASN B N 1
ATOM 3275 C CA . ASN B 1 197 ? 10.575 18.224 37.772 1.00 76.87 194 ASN B CA 1
ATOM 3276 C C . ASN B 1 197 ? 10.583 16.805 37.231 1.00 80.75 194 ASN B C 1
ATOM 3277 O O . ASN B 1 197 ? 11.207 16.525 36.208 1.00 77.65 194 ASN B O 1
ATOM 3282 N N . GLU B 1 198 ? 9.892 15.909 37.926 1.00 85.72 195 GLU B N 1
ATOM 3283 C CA . GLU B 1 198 ? 9.749 14.540 37.459 1.00 87.75 195 GLU B CA 1
ATOM 3284 C C . GLU B 1 198 ? 9.442 14.540 35.964 1.00 78.57 195 GLU B C 1
ATOM 3285 O O . GLU B 1 198 ? 8.505 15.205 35.512 1.00 68.54 195 GLU B O 1
ATOM 3291 N N . ASN B 1 199 ? 10.258 13.821 35.200 1.00 73.92 196 ASN B N 1
ATOM 3292 C CA . ASN B 1 199 ? 9.979 13.580 33.785 1.00 76.47 196 ASN B CA 1
ATOM 3293 C C . ASN B 1 199 ? 10.365 14.689 32.799 1.00 68.29 196 ASN B C 1
ATOM 3294 O O . ASN B 1 199 ? 10.191 14.523 31.591 1.00 64.09 196 ASN B O 1
ATOM 3299 N N . ASP B 1 200 ? 10.878 15.812 33.296 1.00 58.77 197 ASP B N 1
ATOM 3300 C CA . ASP B 1 200 ? 11.388 16.853 32.405 1.00 58.17 197 ASP B CA 1
ATOM 3301 C C . ASP B 1 200 ? 12.464 16.251 31.508 1.00 44.61 197 ASP B C 1
ATOM 3302 O O . ASP B 1 200 ? 13.190 15.359 31.942 1.00 41.83 197 ASP B O 1
ATOM 3307 N N . PRO B 1 201 ? 12.567 16.736 30.257 1.00 42.90 198 PRO B N 1
ATOM 3308 C CA . PRO B 1 201 ? 13.519 16.194 29.279 1.00 36.67 198 PRO B CA 1
ATOM 3309 C C . PRO B 1 201 ? 14.924 16.647 29.599 1.00 38.59 198 PRO B C 1
ATOM 3310 O O . PRO B 1 201 ? 15.133 17.814 29.935 1.00 36.23 198 PRO B O 1
ATOM 3314 N N . VAL B 1 202 ? 15.878 15.732 29.482 1.00 37.13 199 VAL B N 1
ATOM 3315 C CA . VAL B 1 202 ? 17.260 16.012 29.825 1.00 26.23 199 VAL B CA 1
ATOM 3316 C C . VAL B 1 202 ? 18.183 15.366 28.807 1.00 27.65 199 VAL B C 1
ATOM 3317 O O . VAL B 1 202 ? 17.997 14.196 28.460 1.00 25.05 199 VAL B O 1
ATOM 3321 N N . PHE B 1 203 ? 19.162 16.126 28.317 1.00 27.00 200 PHE B N 1
ATOM 3322 C CA . PHE B 1 203 ? 20.230 15.548 27.514 1.00 27.57 200 PHE B CA 1
ATOM 3323 C C . PHE B 1 203 ? 21.184 14.802 28.435 1.00 27.23 200 PHE B C 1
ATOM 3324 O O . PHE B 1 203 ? 21.600 15.322 29.474 1.00 30.89 200 PHE B O 1
ATOM 3332 N N . LYS B 1 204 ? 21.504 13.570 28.062 1.00 23.87 201 LYS B N 1
ATOM 3333 C CA . LYS B 1 204 ? 22.546 12.826 28.737 1.00 23.12 201 LYS B CA 1
ATOM 3334 C C . LYS B 1 204 ? 23.681 12.557 27.756 1.00 31.16 201 LYS B C 1
ATOM 3335 O O . LYS B 1 204 ? 23.522 11.812 26.781 1.00 28.58 201 LYS B O 1
ATOM 3341 N N . LEU B 1 205 ? 24.821 13.182 28.023 1.00 24.71 202 LEU B N 1
ATOM 3342 C CA . LEU B 1 205 ? 26.030 12.987 27.232 1.00 23.61 202 LEU B CA 1
ATOM 3343 C C . LEU B 1 205 ? 26.980 12.051 27.975 1.00 26.56 202 LEU B C 1
ATOM 3344 O O . LEU B 1 205 ? 27.540 12.419 29.011 1.00 28.66 202 LEU B O 1
ATOM 3349 N N . SER B 1 206 ? 27.141 10.833 27.467 1.00 26.34 203 SER B N 1
ATOM 3350 C CA . SER B 1 206 ? 28.021 9.847 28.102 1.00 23.76 203 SER B CA 1
ATOM 3351 C C . SER B 1 206 ? 29.368 9.817 27.388 1.00 28.68 203 SER B C 1
ATOM 3352 O O . SER B 1 206 ? 29.416 9.720 26.162 1.00 28.15 203 SER B O 1
ATOM 3355 N N . SER B 1 207 ? 30.460 9.892 28.142 1.00 25.53 204 SER B N 1
ATOM 3356 C CA . SER B 1 207 ? 31.791 9.902 27.533 1.00 23.25 204 SER B CA 1
ATOM 3357 C C . SER B 1 207 ? 32.610 8.751 28.074 1.00 31.89 204 SER B C 1
ATOM 3358 O O . SER B 1 207 ? 32.664 8.533 29.287 1.00 26.57 204 SER B O 1
ATOM 3361 N N . VAL B 1 208 ? 33.248 8.003 27.185 1.00 21.97 205 VAL B N 1
ATOM 3362 C CA . VAL B 1 208 ? 34.215 7.016 27.638 1.00 24.60 205 VAL B CA 1
ATOM 3363 C C . VAL B 1 208 ? 35.587 7.438 27.121 1.00 23.04 205 VAL B C 1
ATOM 3364 O O . VAL B 1 208 ? 35.789 7.556 25.916 1.00 25.11 205 VAL B O 1
ATOM 3368 N N . PHE B 1 209 ? 36.512 7.701 28.036 1.00 22.37 206 PHE B N 1
ATOM 3369 C CA . PHE B 1 209 ? 37.869 8.085 27.652 1.00 25.33 206 PHE B CA 1
ATOM 3370 C C . PHE B 1 209 ? 38.742 6.827 27.571 1.00 20.74 206 PHE B C 1
ATOM 3371 O O . PHE B 1 209 ? 38.701 5.976 28.466 1.00 25.82 206 PHE B O 1
ATOM 3379 N N . TYR B 1 210 ? 39.526 6.721 26.503 1.00 21.10 207 TYR B N 1
ATOM 3380 C CA . TYR B 1 210 ? 40.402 5.566 26.271 1.00 22.03 207 TYR B CA 1
ATOM 3381 C C . TYR B 1 210 ? 41.863 5.962 26.182 1.00 26.37 207 TYR B C 1
ATOM 3382 O O . TYR B 1 210 ? 42.195 7.004 25.625 1.00 21.31 207 TYR B O 1
ATOM 3391 N N . ALA B 1 211 ? 42.724 5.113 26.733 1.00 26.25 208 ALA B N 1
ATOM 3392 C CA . ALA B 1 211 ? 44.144 5.130 26.427 1.00 26.57 208 ALA B CA 1
ATOM 3393 C C . ALA B 1 211 ? 44.332 4.271 25.180 1.00 28.60 208 ALA B C 1
ATOM 3394 O O . ALA B 1 211 ? 43.377 3.649 24.715 1.00 27.57 208 ALA B O 1
ATOM 3396 N N . GLU B 1 212 ? 45.547 4.237 24.636 1.00 27.98 209 GLU B N 1
ATOM 3397 C CA . GLU B 1 212 ? 45.811 3.454 23.429 1.00 28.46 209 GLU B CA 1
ATOM 3398 C C . GLU B 1 212 ? 45.462 1.989 23.629 1.00 32.20 209 GLU B C 1
ATOM 3399 O O . GLU B 1 212 ? 45.446 1.501 24.754 1.00 26.92 209 GLU B O 1
ATOM 3405 N N . ASN B 1 213 ? 45.211 1.290 22.526 1.00 26.62 210 ASN B N 1
ATOM 3406 C CA . ASN B 1 213 ? 44.956 -0.149 22.547 1.00 28.19 210 ASN B CA 1
ATOM 3407 C C . ASN B 1 213 ? 43.653 -0.507 23.261 1.00 32.81 210 ASN B C 1
ATOM 3408 O O . ASN B 1 213 ? 43.575 -1.521 23.952 1.00 34.45 210 ASN B O 1
ATOM 3413 N N . ASP B 1 214 ? 42.642 0.345 23.098 1.00 28.25 211 ASP B N 1
ATOM 3414 C CA . ASP B 1 214 ? 41.285 0.011 23.502 1.00 30.07 211 ASP B CA 1
ATOM 3415 C C . ASP B 1 214 ? 41.165 -0.195 25.014 1.00 35.75 211 ASP B C 1
ATOM 3416 O O . ASP B 1 214 ? 40.452 -1.084 25.472 1.00 31.39 211 ASP B O 1
ATOM 3429 N N . PRO B 1 216 ? 39.811 1.524 28.302 1.00 29.33 213 PRO B N 1
ATOM 3430 C CA . PRO B 1 216 ? 39.074 2.624 28.939 1.00 26.47 213 PRO B CA 1
ATOM 3431 C C . PRO B 1 216 ? 39.778 3.073 30.221 1.00 21.92 213 PRO B C 1
ATOM 3432 O O . PRO B 1 216 ? 40.173 2.225 31.010 1.00 24.47 213 PRO B O 1
ATOM 3436 N N . ILE B 1 217 ? 39.923 4.380 30.424 1.00 24.51 214 ILE B N 1
ATOM 3437 C CA . ILE B 1 217 ? 40.584 4.890 31.623 1.00 26.61 214 ILE B CA 1
ATOM 3438 C C . ILE B 1 217 ? 39.683 5.779 32.482 1.00 25.62 214 ILE B C 1
ATOM 3439 O O . ILE B 1 217 ? 39.965 5.978 33.666 1.00 26.57 214 ILE B O 1
ATOM 3444 N N . ALA B 1 218 ? 38.609 6.308 31.897 1.00 23.08 215 ALA B N 1
ATOM 3445 C CA . ALA B 1 218 ? 37.637 7.103 32.660 1.00 28.33 215 ALA B CA 1
ATOM 3446 C C . ALA B 1 218 ? 36.263 7.117 32.011 1.00 25.32 215 ALA B C 1
ATOM 3447 O O . ALA B 1 218 ? 36.139 7.012 30.787 1.00 24.82 215 ALA B O 1
ATOM 3449 N N . ILE B 1 219 ? 35.231 7.255 32.835 1.00 21.65 216 ILE B N 1
ATOM 3450 C CA . ILE B 1 219 ? 33.870 7.447 32.344 1.00 26.94 216 ILE B CA 1
ATOM 3451 C C . ILE B 1 219 ? 33.307 8.762 32.872 1.00 30.71 216 ILE B C 1
ATOM 3452 O O . ILE B 1 219 ? 33.570 9.143 34.015 1.00 33.41 216 ILE B O 1
ATOM 3457 N N . GLN B 1 220 ? 32.540 9.464 32.043 1.00 24.54 217 GLN B N 1
ATOM 3458 C CA . GLN B 1 220 ? 31.858 10.673 32.494 1.00 24.87 217 GLN B CA 1
ATOM 3459 C C . GLN B 1 220 ? 30.415 10.745 31.995 1.00 31.46 217 GLN B C 1
ATOM 3460 O O . GLN B 1 220 ? 30.129 10.418 30.845 1.00 29.38 217 GLN B O 1
ATOM 3466 N N . TYR B 1 221 ? 29.509 11.159 32.876 1.00 23.39 218 TYR B N 1
ATOM 3467 C CA . TYR B 1 221 ? 28.131 11.413 32.491 1.00 23.98 218 TYR B CA 1
ATOM 3468 C C . TYR B 1 221 ? 27.818 12.881 32.721 1.00 27.35 218 TYR B C 1
ATOM 3469 O O . TYR B 1 221 ? 28.050 13.411 33.806 1.00 29.41 218 TYR B O 1
ATOM 3478 N N . HIS B 1 222 ? 27.308 13.536 31.685 1.00 26.17 219 HIS B N 1
ATOM 3479 C CA . HIS B 1 222 ? 26.991 14.950 31.750 1.00 27.68 219 HIS B CA 1
ATOM 3480 C C . HIS B 1 222 ? 25.514 15.148 31.399 1.00 31.71 219 HIS B C 1
ATOM 3481 O O . HIS B 1 222 ? 25.051 14.658 30.370 1.00 23.61 219 HIS B O 1
ATOM 3488 N N . TYR B 1 223 ? 24.786 15.858 32.260 1.00 26.16 220 TYR B N 1
ATOM 3489 C CA . TYR B 1 223 ? 23.348 16.081 32.090 1.00 28.94 220 TYR B CA 1
ATOM 3490 C C . TYR B 1 223 ? 23.024 17.565 31.962 1.00 29.41 220 TYR B C 1
ATOM 3491 O O . TYR B 1 223 ? 23.493 18.385 32.761 1.00 24.35 220 TYR B O 1
ATOM 3500 N N . GLU B 1 224 ? 22.203 17.901 30.971 1.00 28.02 221 GLU B N 1
ATOM 3501 C CA . GLU B 1 224 ? 21.701 19.263 30.808 1.00 32.60 221 GLU B CA 1
ATOM 3502 C C . GLU B 1 224 ? 20.198 19.250 30.579 1.00 33.94 221 GLU B C 1
ATOM 3503 O O . GLU B 1 224 ? 19.652 18.320 29.990 1.00 35.17 221 GLU B O 1
ATOM 3509 N N . ASP B 1 225 ? 19.541 20.298 31.048 1.00 32.47 222 ASP B N 1
ATOM 3510 C CA . ASP B 1 225 ? 18.141 20.531 30.758 1.00 34.81 222 ASP B CA 1
ATOM 3511 C C . ASP B 1 225 ? 17.955 20.541 29.238 1.00 36.35 222 ASP B C 1
ATOM 3512 O O . ASP B 1 225 ? 18.687 21.227 28.523 1.00 38.05 222 ASP B O 1
ATOM 3517 N N . ALA B 1 226 ? 16.994 19.769 28.737 1.00 33.52 223 ALA B N 1
ATOM 3518 C CA . ALA B 1 226 ? 16.744 19.738 27.296 1.00 35.66 223 ALA B CA 1
ATOM 3519 C C . ALA B 1 226 ? 15.589 20.646 26.872 1.00 37.82 223 ALA B C 1
ATOM 3520 O O . ALA B 1 226 ? 15.234 20.698 25.694 1.00 41.98 223 ALA B O 1
ATOM 3522 N N . GLU B 1 227 ? 15.006 21.360 27.828 1.00 34.20 224 GLU B N 1
ATOM 3523 C CA . GLU B 1 227 ? 13.875 22.239 27.530 1.00 38.94 224 GLU B CA 1
ATOM 3524 C C . GLU B 1 227 ? 14.258 23.295 26.502 1.00 40.67 224 GLU B C 1
ATOM 3525 O O . GLU B 1 227 ? 15.388 23.771 26.481 1.00 44.85 224 GLU B O 1
ATOM 3531 N N . SER B 1 228 ? 13.308 23.653 25.646 1.00 41.84 225 SER B N 1
ATOM 3532 C CA . SER B 1 228 ? 13.564 24.602 24.576 1.00 43.12 225 SER B CA 1
ATOM 3533 C C . SER B 1 228 ? 12.268 25.243 24.094 1.00 50.18 225 SER B C 1
ATOM 3534 O O . SER B 1 228 ? 11.200 24.631 24.161 1.00 50.02 225 SER B O 1
ATOM 3537 N N . THR B 1 229 ? 12.364 26.471 23.597 1.00 49.81 226 THR B N 1
ATOM 3538 C CA . THR B 1 229 ? 11.209 27.131 23.004 1.00 52.93 226 THR B CA 1
ATOM 3539 C C . THR B 1 229 ? 10.984 26.644 21.578 1.00 52.48 226 THR B C 1
ATOM 3540 O O . THR B 1 229 ? 9.976 26.977 20.959 1.00 55.41 226 THR B O 1
ATOM 3544 N N . LYS B 1 230 ? 11.922 25.854 21.063 1.00 52.45 227 LYS B N 1
ATOM 3545 C CA . LYS B 1 230 ? 11.854 25.391 19.678 1.00 54.48 227 LYS B CA 1
ATOM 3546 C C . LYS B 1 230 ? 11.051 24.106 19.521 1.00 48.56 227 LYS B C 1
ATOM 3547 O O . LYS B 1 230 ? 10.642 23.759 18.418 1.00 47.42 227 LYS B O 1
ATOM 3553 N N . TYR B 1 231 ? 10.852 23.375 20.613 1.00 47.23 228 TYR B N 1
ATOM 3554 C CA . TYR B 1 231 ? 10.192 22.077 20.510 1.00 46.60 228 TYR B CA 1
ATOM 3555 C C . TYR B 1 231 ? 9.638 21.592 21.841 1.00 44.21 228 TYR B C 1
ATOM 3556 O O . TYR B 1 231 ? 9.946 22.137 22.893 1.00 40.22 228 TYR B O 1
ATOM 3565 N N . VAL B 1 232 ? 8.814 20.557 21.768 1.00 51.94 229 VAL B N 1
ATOM 3566 C CA . VAL B 1 232 ? 8.321 19.866 22.944 1.00 45.50 229 VAL B CA 1
ATOM 3567 C C . VAL B 1 232 ? 8.700 18.394 22.820 1.00 45.71 229 VAL B C 1
ATOM 3568 O O . VAL B 1 232 ? 8.478 17.767 21.782 1.00 43.83 229 VAL B O 1
ATOM 3572 N N . VAL B 1 233 ? 9.294 17.846 23.870 1.00 39.48 230 VAL B N 1
ATOM 3573 C CA . VAL B 1 233 ? 9.575 16.420 23.911 1.00 40.81 230 VAL B CA 1
ATOM 3574 C C . VAL B 1 233 ? 8.447 15.695 24.645 1.00 50.26 230 VAL B C 1
ATOM 3575 O O . VAL B 1 233 ? 8.111 16.023 25.783 1.00 51.52 230 VAL B O 1
ATOM 3579 N N . ASP B 1 234 ? 7.852 14.716 23.979 1.00 43.33 231 ASP B N 1
ATOM 3580 C CA . ASP B 1 234 ? 6.785 13.943 24.588 1.00 50.89 231 ASP B CA 1
ATOM 3581 C C . ASP B 1 234 ? 7.217 12.494 24.767 1.00 51.32 231 ASP B C 1
ATOM 3582 O O . ASP B 1 234 ? 7.394 11.765 23.789 1.00 41.31 231 ASP B O 1
ATOM 3587 N N . PHE B 1 235 ? 7.395 12.087 26.020 1.00 38.52 232 PHE B N 1
ATOM 3588 C CA . PHE B 1 235 ? 7.721 10.704 26.344 1.00 39.07 232 PHE B CA 1
ATOM 3589 C C . PHE B 1 235 ? 6.436 9.885 26.429 1.00 51.28 232 PHE B C 1
ATOM 3590 O O . PHE B 1 235 ? 5.459 10.320 27.048 1.00 45.05 232 PHE B O 1
ATOM 3598 N N . ASN B 1 236 ? 6.437 8.709 25.803 1.00 52.24 233 ASN B N 1
ATOM 3599 C CA . ASN B 1 236 ? 5.242 7.857 25.751 1.00 68.52 233 ASN B CA 1
ATOM 3600 C C . ASN B 1 236 ? 4.356 7.972 26.992 1.00 93.26 233 ASN B C 1
ATOM 3601 O O . ASN B 1 236 ? 4.841 7.902 28.123 1.00 100.80 233 ASN B O 1
#

B-factor: mean 49.12, std 22.62, range [17.53, 183.71]

Organism: Listeria innocua serovar 6a (strain ATCC BAA-680 / CLIP 11262) (NCBI:txid272626)

Foldseek 3Di:
DPDQLCVLLVVVVVCVVVPVAFALAFLVVSCVVVVHDSVSSVSSVVVCVVVQQWDAQVPPGIHGWHDPDVVLVCLLVDCAQGKDWDDWTKDFCADPNCVVVVDRRFIWIWTKIWGADDQGIKIKIKIFGCVFASRDTSSLCHDPDVQCNLCRGNAGFDDKDKDWDKDFDDPCNVVSPDDTGQIKIWIKMATDGPPGGGMIMIMIDRPDDPVDDDDDD/DDLLCVLLVVVVVCVVVCVAFALDFLVVSCVVVVHDSVSSVSNVVVCVVVQQWDAQVPPGIGGWADDDVVLVCLLVPCGKAWDDWTKAFQADVNCVVVVDSRFIWIWTKIWHQDDPGIKIKIKIFGCVFASNDTSSLCHPPDVQVNLCNTDAGFDDKDKDKDWFFDDPVRVVSPDDGGQIKIWIWMATDGPPGGGMIMIMIDGPDDPVDDDDDD

InterPro domains:
  IPR000524 Transcription regulator HTH, GntR [PF00392] (9-70)
  IPR000524 Transcription regulator HTH, GntR [PR00035] (30-44)
  IPR000524 Transcription regulator HTH, GntR [PR00035] (44-60)
  IPR000524 Transcription regulator HTH, GntR [PS50949] (5-73)
  IPR000524 Transcription regulator HTH, GntR [SM00345] (11-70)
  IPR000524 Transcription regulator HTH, GntR [cd07377] (6-70)
  IPR011663 UbiC transcription regulator-associated [PF07702] (99-220)
  IPR028978 Chorismate pyruvate-lyase/UbiC transcription regulator-associated domain superfamily [G3DSA:3.40.1410.10] (83-233)
  IPR028978 Chorismate pyruvate-lyase/UbiC transcription regulator-associated domain superfamily [SSF64288] (58-233)
  IPR036388 Winged helix-like DNA-binding domain superfamily [G3DSA:1.10.10.10] (1-81)
  IPR036390 Winged helix DNA-binding domain superfamily [SSF46785] (3-72)
  IPR050679 Bacterial HTH-type transcriptional regulator [PTHR44846] (2-232)

Radius of gyration: 28.47 Å; Cα contacts (8 Å, |Δi|>4): 837; chains: 2; bounding box: 54×50×107 Å